Protein AF-0000000069804269 (afdb_homodimer)

Foldseek 3Di:
DPDDPPPPPPPPPPPPPPPLVLPDFFWKKFKWWQLVQVCLVVVPWFDPDTDPATATQFIAGHDPPDGAWQRDDPPVQQQDVVVVVVVVVLVVLCVVRPADGTHPDGRSNSLRRRCRTGVSNAPDRSSVRSVLSSVVVVLLPGLQVLLVVQPNHAFFWDQVVSSQVSSCVRVVFGWEFDWDAGPVRAIATTIIIWIGGRVSPDTDHDDYDQDPSRGDIHHRHDD/DPDPPPPPPPPPPPPPPPPLVLPDFFWKKFKWWQLVQVCLVVVVWFDPDTDPATATQFIAGHDPPDGAWQGDDPPVQQQDVVVVVVVVVLVVLCVVRPADGTHPDGRSNSLRRRCRTGVSNAPDRSSVRSVLSSVVVVLLPGLQVLLVVQPNHAFFWDQVVSSQVSSCVRVVFGWEFDWDAGPVRAIATTIIIWIGGRVSPDTDHDDYDQDPSRGDIHHRHDD

InterPro domains:
  IPR001568 Ribonuclease T2-like [PF00445] (25-206)
  IPR001568 Ribonuclease T2-like [PTHR11240] (6-208)
  IPR018188 Ribonuclease T2, His active site 1 [PS00530] (54-61)
  IPR033697 Ribonuclease T2, eukaryotic [cd01061] (25-206)
  IPR036430 Ribonuclease T2-like superfamily [G3DSA:3.90.730.10] (24-220)
  IPR036430 Ribonuclease T2-like superfamily [SSF55895] (25-221)

pLDDT: mean 89.01, std 17.29, range [33.75, 98.81]

Solvent-accessible surface area (backbone atoms only — not comparable to full-atom values): 24938 Å² total; per-residue (Å²): 135,84,80,80,80,78,80,77,80,79,77,76,76,74,74,74,68,79,71,70,70,66,56,87,58,64,24,24,32,44,29,32,25,34,45,40,47,55,32,36,64,37,79,89,39,46,44,92,79,57,54,88,50,70,26,47,70,46,57,35,48,26,42,96,86,64,54,62,56,58,37,79,64,60,76,88,68,45,76,53,63,69,66,45,61,69,39,56,64,54,44,54,50,37,59,69,42,42,49,48,63,48,52,93,45,50,47,66,58,49,52,36,50,44,32,47,36,21,37,43,31,48,91,51,53,74,64,46,46,53,45,53,45,50,34,54,52,58,70,65,54,61,57,63,59,38,30,40,75,62,70,50,44,74,63,40,64,41,45,52,68,56,56,44,48,22,41,32,72,65,66,68,44,53,54,35,63,44,40,44,43,36,89,86,62,49,36,22,52,26,33,45,30,37,36,23,38,68,71,64,61,43,77,41,80,56,90,68,70,80,45,79,61,43,56,64,61,31,26,32,70,63,93,135,82,79,80,80,79,79,77,78,80,79,75,79,73,73,74,68,79,71,73,69,68,57,85,58,65,24,24,33,45,32,32,26,34,45,40,46,55,32,38,64,38,77,91,38,45,45,91,78,58,55,88,51,68,26,46,69,45,57,36,49,25,42,97,85,63,55,63,55,58,38,80,65,60,76,89,69,47,76,53,63,68,67,43,63,70,38,55,64,55,43,54,51,36,59,70,42,42,50,49,63,48,52,90,46,53,44,66,58,50,51,36,49,44,31,45,35,22,40,43,32,47,94,51,53,74,64,48,44,52,44,53,46,51,34,53,52,58,69,63,55,62,58,62,60,38,31,39,74,62,69,50,43,74,63,40,65,41,45,52,68,55,56,43,50,23,40,31,71,65,68,70,43,52,54,36,63,42,40,43,42,36,89,87,63,48,34,22,52,25,34,45,32,37,36,23,38,66,70,64,62,43,78,42,80,57,89,66,71,80,45,78,61,43,55,62,62,30,26,33,70,64,91

Nearest PDB structures (foldseek):
  1vd1-assembly1_A  TM=8.563E-01  e=6.090E-16  Nicotiana glutinosa
  1iyb-assembly1_B  TM=8.838E-01  e=2.220E-15  Nicotiana glutinosa
  1dix-assembly1_A  TM=8.680E-01  e=8.586E-15  Solanum lycopersicum
  1ioo-assembly2_B  TM=8.338E-01  e=4.769E-15  Nicotiana alata
  1iqq-assembly1_A  TM=8.065E-01  e=1.938E-13  Pyrus pyrifolia

Sequence (446 aa):
MEGVLILLCVFTVVGVGHYSHVVAYDYMYLVMQWPRSFCNTQPNVFRSRVPNIFTIHGLWPQNLNNAPVNCPVPILNHFHYPTLNADKVLLKTMDRIWPSLINGMPNDQFWGAQWKKHGTCTTYAQNDYFRVDCIRANFLGNITASLEAQGILVGTSSLIMFYKRAIEEQLHLIPNFACNEDSNGTPQLFEIRFCLDKAGLSFKNCSWFIPRKCSGNIAFPIPMEGVLILLCVFTVVGVGHYSHVVAYDYMYLVMQWPRSFCNTQPNVFRSRVPNIFTIHGLWPQNLNNAPVNCPVPILNHFHYPTLNADKVLLKTMDRIWPSLINGMPNDQFWGAQWKKHGTCTTYAQNDYFRVDCIRANFLGNITASLEAQGILVGTSSLIMFYKRAIEEQLHLIPNFACNEDSNGTPQLFEIRFCLDKAGLSFKNCSWFIPRKCSGNIAFPIP

Structure (mmCIF, N/CA/C/O backbone):
data_AF-0000000069804269-model_v1
#
loop_
_entity.id
_entity.type
_entity.pdbx_description
1 polymer 'Ribonuclease 1-like'
#
loop_
_atom_site.group_PDB
_atom_site.id
_atom_site.type_symbol
_atom_site.label_atom_id
_atom_site.label_alt_id
_atom_site.label_comp_id
_atom_site.label_asym_id
_atom_site.label_entity_id
_atom_site.label_seq_id
_atom_site.pdbx_PDB_ins_code
_atom_site.Cartn_x
_atom_site.Cartn_y
_atom_site.Cartn_z
_atom_site.occupancy
_atom_site.B_iso_or_equiv
_atom_site.auth_seq_id
_atom_site.auth_comp_id
_atom_site.auth_asym_id
_atom_site.auth_atom_id
_atom_site.pdbx_PDB_model_num
ATOM 1 N N . MET A 1 1 ? 72.938 -16.5 0.409 1 33.81 1 MET A N 1
ATOM 2 C CA . MET A 1 1 ? 71.562 -16.938 0.435 1 33.81 1 MET A CA 1
ATOM 3 C C . MET A 1 1 ? 70.625 -15.859 1.033 1 33.81 1 MET A C 1
ATOM 5 O O . MET A 1 1 ? 70.625 -15.664 2.25 1 33.81 1 MET A O 1
ATOM 9 N N . GLU A 1 2 ? 70.562 -14.688 0.351 1 41.31 2 GLU A N 1
ATOM 10 C CA . GLU A 1 2 ? 69.812 -13.5 0.746 1 41.31 2 GLU A CA 1
ATOM 11 C C . GLU A 1 2 ? 68.25 -13.773 0.743 1 41.31 2 GLU A C 1
ATOM 13 O O . GLU A 1 2 ? 67.75 -14.281 -0.24 1 41.31 2 GLU A O 1
ATOM 18 N N . GLY A 1 3 ? 67.75 -14.07 1.876 1 38.78 3 GLY A N 1
ATOM 19 C CA . GLY A 1 3 ? 66.312 -14.32 2.125 1 38.78 3 GLY A CA 1
ATOM 20 C C . GLY A 1 3 ? 65.438 -13.172 1.711 1 38.78 3 GLY A C 1
ATOM 21 O O . GLY A 1 3 ? 65.688 -12.023 2.088 1 38.78 3 GLY A O 1
ATOM 22 N N . VAL A 1 4 ? 64.688 -13.281 0.531 1 43.81 4 VAL A N 1
ATOM 23 C CA . VAL A 1 4 ? 63.688 -12.367 0.026 1 43.81 4 VAL A CA 1
ATOM 24 C C . VAL A 1 4 ? 62.5 -12.328 0.997 1 43.81 4 VAL A C 1
ATOM 26 O O . VAL A 1 4 ? 61.875 -13.359 1.288 1 43.81 4 VAL A O 1
ATOM 29 N N . LEU A 1 5 ? 62.438 -11.336 1.917 1 42.97 5 LEU A N 1
ATOM 30 C CA . LEU A 1 5 ? 61.281 -11.047 2.775 1 42.97 5 LEU A CA 1
ATOM 31 C C . LEU A 1 5 ? 60.094 -10.617 1.948 1 42.97 5 LEU A C 1
ATOM 33 O O . LEU A 1 5 ? 60.125 -9.586 1.272 1 42.97 5 LEU A O 1
ATOM 37 N N . ILE A 1 6 ? 59.312 -11.578 1.437 1 38.81 6 ILE A N 1
ATOM 38 C CA . ILE A 1 6 ? 58.031 -11.25 0.792 1 38.81 6 ILE A CA 1
ATOM 39 C C . ILE A 1 6 ? 57.062 -10.672 1.821 1 38.81 6 ILE A C 1
ATOM 41 O O . ILE A 1 6 ? 56.719 -11.336 2.793 1 38.81 6 ILE A O 1
ATOM 45 N N . LEU A 1 7 ? 57.031 -9.367 1.909 1 38.25 7 LEU A N 1
ATOM 46 C CA . LEU A 1 7 ? 56.031 -8.664 2.674 1 38.25 7 LEU A CA 1
ATOM 47 C C . LEU A 1 7 ? 54.625 -8.914 2.092 1 38.25 7 LEU A C 1
ATOM 49 O O . LEU A 1 7 ? 54.344 -8.531 0.958 1 38.25 7 LEU A O 1
ATOM 53 N N . LEU A 1 8 ? 53.938 -9.961 2.561 1 40.66 8 LEU A N 1
ATOM 54 C CA . LEU A 1 8 ? 52.531 -10.227 2.266 1 40.66 8 LEU A CA 1
ATOM 55 C C . LEU A 1 8 ? 51.656 -9.094 2.783 1 40.66 8 LEU A C 1
ATOM 57 O O . LEU A 1 8 ? 51.562 -8.883 3.994 1 40.66 8 LEU A O 1
ATOM 61 N N . CYS A 1 9 ? 51.344 -8.117 1.959 1 35.34 9 CYS A N 1
ATOM 62 C CA . CYS A 1 9 ? 50.344 -7.109 2.277 1 35.34 9 CYS A CA 1
ATOM 63 C C . CYS A 1 9 ? 48.969 -7.73 2.357 1 35.34 9 CYS A C 1
ATOM 65 O O . CYS A 1 9 ? 48.406 -8.148 1.341 1 35.34 9 CYS A O 1
ATOM 67 N N . VAL A 1 10 ? 48.531 -8.18 3.527 1 40.19 10 VAL A N 1
ATOM 68 C CA . VAL A 1 10 ? 47.156 -8.57 3.785 1 40.19 10 VAL A CA 1
ATOM 69 C C . VAL A 1 10 ? 46.25 -7.348 3.668 1 40.19 10 VAL A C 1
ATOM 71 O O . VAL A 1 10 ? 46.344 -6.422 4.48 1 40.19 10 VAL A O 1
ATOM 74 N N . PHE A 1 11 ? 45.625 -7.145 2.441 1 38.47 11 PHE A N 1
ATOM 75 C CA . PHE A 1 11 ? 44.562 -6.164 2.273 1 38.47 11 PHE A CA 1
ATOM 76 C C . PHE A 1 11 ? 43.344 -6.57 3.059 1 38.47 11 PHE A C 1
ATOM 78 O O . PHE A 1 11 ? 42.656 -7.551 2.719 1 38.47 11 PHE A O 1
ATOM 85 N N . THR A 1 12 ? 43.219 -6.176 4.305 1 40.41 12 THR A N 1
ATOM 86 C CA . THR A 1 12 ? 41.938 -6.32 5.027 1 40.41 12 THR A CA 1
ATOM 87 C C . THR A 1 12 ? 40.844 -5.516 4.352 1 40.41 12 THR A C 1
ATOM 89 O O . THR A 1 12 ? 40.938 -4.289 4.258 1 40.41 12 THR A O 1
ATOM 92 N N . VAL A 1 13 ? 40.125 -6.094 3.512 1 38.62 13 VAL A N 1
ATOM 93 C CA . VAL A 1 13 ? 38.875 -5.512 3.045 1 38.62 13 VAL A CA 1
ATOM 94 C C . VAL A 1 13 ? 37.969 -5.254 4.23 1 38.62 13 VAL A C 1
ATOM 96 O O . VAL A 1 13 ? 37.5 -6.195 4.879 1 38.62 13 VAL A O 1
ATOM 99 N N . VAL A 1 14 ? 38.062 -4.148 4.934 1 38.47 14 VAL A N 1
ATOM 100 C CA . VAL A 1 14 ? 37.031 -3.689 5.848 1 38.47 14 VAL A CA 1
ATOM 101 C C . VAL A 1 14 ? 35.688 -3.562 5.098 1 38.47 14 VAL A C 1
ATOM 103 O O . VAL A 1 14 ? 35.531 -2.682 4.25 1 38.47 14 VAL A O 1
ATOM 106 N N . GLY A 1 15 ? 35 -4.602 4.941 1 36.97 15 GLY A N 1
ATOM 107 C CA . GLY A 1 15 ? 33.625 -4.414 4.531 1 36.97 15 GLY A CA 1
ATOM 108 C C . GLY A 1 15 ? 32.875 -3.422 5.402 1 36.97 15 GLY A C 1
ATOM 109 O O . GLY A 1 15 ? 32.688 -3.652 6.598 1 36.97 15 GLY A O 1
ATOM 110 N N . VAL A 1 16 ? 32.969 -2.16 5.191 1 35.34 16 VAL A N 1
ATOM 111 C CA . VAL A 1 16 ? 32.062 -1.209 5.828 1 35.34 16 VAL A CA 1
ATOM 112 C C . VAL A 1 16 ? 30.641 -1.686 5.676 1 35.34 16 VAL A C 1
ATOM 114 O O . VAL A 1 16 ? 30.047 -1.591 4.594 1 35.34 16 VAL A O 1
ATOM 117 N N . GLY A 1 17 ? 30.25 -2.727 6.367 1 37.59 17 GLY A N 1
ATOM 118 C CA . GLY A 1 17 ? 28.812 -2.887 6.469 1 37.59 17 GLY A CA 1
ATOM 119 C C . GLY A 1 17 ? 28.078 -1.581 6.723 1 37.59 17 GLY A C 1
ATOM 120 O O . GLY A 1 17 ? 28.406 -0.854 7.664 1 37.59 17 GLY A O 1
ATOM 121 N N . HIS A 1 18 ? 27.672 -0.92 5.777 1 38.19 18 HIS A N 1
ATOM 122 C CA . HIS A 1 18 ? 26.781 0.208 5.98 1 38.19 18 HIS A CA 1
ATOM 123 C C . HIS A 1 18 ? 25.734 -0.102 7.059 1 38.19 18 HIS A C 1
ATOM 125 O O . HIS A 1 18 ? 24.812 -0.875 6.824 1 38.19 18 HIS A O 1
ATOM 131 N N . TYR A 1 19 ? 26.203 -0.16 8.336 1 39.62 19 TYR A N 1
ATOM 132 C CA . TYR A 1 19 ? 25.25 -0.153 9.438 1 39.62 19 TYR A CA 1
ATOM 133 C C . TYR A 1 19 ? 24.297 1.033 9.32 1 39.62 19 TYR A C 1
ATOM 135 O O . TYR A 1 19 ? 24.656 2.16 9.672 1 39.62 19 TYR A O 1
ATOM 143 N N . SER A 1 20 ? 23.531 1.087 8.305 1 46.94 20 SER A N 1
ATOM 144 C CA . SER A 1 20 ? 22.516 2.131 8.383 1 46.94 20 SER A CA 1
ATOM 145 C C . SER A 1 20 ? 21.797 2.098 9.719 1 46.94 20 SER A C 1
ATOM 147 O O . SER A 1 20 ? 21.234 1.066 10.109 1 46.94 20 SER A O 1
ATOM 149 N N . HIS A 1 21 ? 22.375 2.744 10.727 1 50.75 21 HIS A N 1
ATOM 150 C CA . HIS A 1 21 ? 21.688 2.908 12.008 1 50.75 21 HIS A CA 1
ATOM 151 C C . HIS A 1 21 ? 20.219 3.248 11.812 1 50.75 21 HIS A C 1
ATOM 153 O O . HIS A 1 21 ? 19.875 4.406 11.578 1 50.75 21 HIS A O 1
ATOM 159 N N . VAL A 1 22 ? 19.484 2.361 11.258 1 59.91 22 VAL A N 1
ATOM 160 C CA . VAL A 1 22 ? 18.047 2.613 11.25 1 59.91 22 VAL A CA 1
ATOM 161 C C . VAL A 1 22 ? 17.578 2.914 12.672 1 59.91 22 VAL A C 1
ATOM 163 O O . VAL A 1 22 ? 17.797 2.125 13.594 1 59.91 22 VAL A O 1
ATOM 166 N N . VAL A 1 23 ? 17.344 4.285 12.93 1 70.88 23 VAL A N 1
ATOM 167 C CA . VAL A 1 23 ? 16.766 4.711 14.195 1 70.88 23 VAL A CA 1
ATOM 168 C C . VAL A 1 23 ? 15.453 3.967 14.438 1 70.88 23 VAL A C 1
ATOM 170 O O . VAL A 1 23 ? 14.656 3.785 13.516 1 70.88 23 VAL A O 1
ATOM 173 N N . ALA A 1 24 ? 15.312 3.422 15.648 1 85.5 24 ALA A N 1
ATOM 174 C CA . ALA A 1 24 ? 14.172 2.584 16.016 1 85.5 24 ALA A CA 1
ATOM 175 C C . ALA A 1 24 ? 12.914 3.424 16.203 1 85.5 24 ALA A C 1
ATOM 177 O O . ALA A 1 24 ? 12.977 4.527 16.75 1 85.5 24 ALA A O 1
ATOM 178 N N . TYR A 1 25 ? 11.867 3.084 15.578 1 94.12 25 TYR A N 1
ATOM 179 C CA . TYR A 1 25 ? 10.539 3.645 15.805 1 94.12 25 TYR A CA 1
ATOM 180 C C . TYR A 1 25 ? 9.5 2.541 15.992 1 94.12 25 TYR A C 1
ATOM 182 O O . TYR A 1 25 ? 9.75 1.385 15.641 1 94.12 25 TYR A O 1
ATOM 190 N N . ASP A 1 26 ? 8.32 2.916 16.516 1 93.38 26 ASP A N 1
ATOM 191 C CA . ASP A 1 26 ? 7.336 1.92 16.938 1 93.38 26 ASP A CA 1
ATOM 192 C C . ASP A 1 26 ? 6.164 1.866 15.953 1 93.38 26 ASP A C 1
ATOM 194 O O . ASP A 1 26 ? 5.527 0.822 15.797 1 93.38 26 ASP A O 1
ATOM 198 N N . TYR A 1 27 ? 5.836 2.949 15.445 1 95.69 27 TYR A N 1
ATOM 199 C CA . TYR A 1 27 ? 4.73 3.07 14.508 1 95.69 27 TYR A CA 1
ATOM 200 C C . TYR A 1 27 ? 4.891 4.312 13.633 1 95.69 27 TYR A C 1
ATOM 202 O O . TYR A 1 27 ? 5.91 5.004 13.711 1 95.69 27 TYR A O 1
ATOM 210 N N . MET A 1 28 ? 3.998 4.516 12.711 1 97.25 28 MET A N 1
ATOM 211 C CA . MET A 1 28 ? 4.082 5.707 11.867 1 97.25 28 MET A CA 1
ATOM 212 C C . MET A 1 28 ? 2.754 6.453 11.844 1 97.25 28 MET A C 1
ATOM 214 O O . MET A 1 28 ? 1.691 5.844 11.969 1 97.25 28 MET A O 1
ATOM 218 N N . TYR A 1 29 ? 2.836 7.762 11.672 1 97.69 29 TYR A N 1
ATOM 219 C CA . TYR A 1 29 ? 1.682 8.602 11.359 1 97.69 29 TYR A CA 1
ATOM 220 C C . TYR A 1 29 ? 1.572 8.844 9.859 1 97.69 29 TYR A C 1
ATOM 222 O O . TYR A 1 29 ? 2.521 9.312 9.234 1 97.69 29 TYR A O 1
ATOM 230 N N . LEU A 1 30 ? 0.519 8.414 9.32 1 98.75 30 LEU A N 1
ATOM 231 C CA . LEU A 1 30 ? 0.084 9.023 8.062 1 98.75 30 LEU A CA 1
ATOM 232 C C . LEU A 1 30 ? -0.649 10.336 8.32 1 98.75 30 LEU A C 1
ATOM 234 O O . LEU A 1 30 ? -1.749 10.336 8.875 1 98.75 30 LEU A O 1
ATOM 238 N N . VAL A 1 31 ? -0.065 11.438 7.91 1 98.81 31 VAL A N 1
ATOM 239 C CA . VAL A 1 31 ? -0.583 12.75 8.266 1 98.81 31 VAL A CA 1
ATOM 240 C C . VAL A 1 31 ? -1.266 13.383 7.059 1 98.81 31 VAL A C 1
ATOM 242 O O . VAL A 1 31 ? -0.615 13.68 6.055 1 98.81 31 VAL A O 1
ATOM 245 N N . MET A 1 32 ? -2.555 13.555 7.172 1 98.81 32 MET A N 1
ATOM 246 C CA . MET A 1 32 ? -3.367 14.234 6.168 1 98.81 32 MET A CA 1
ATOM 247 C C . MET A 1 32 ? -3.707 15.656 6.617 1 98.81 32 MET A C 1
ATOM 249 O O . MET A 1 32 ? -4.121 15.867 7.758 1 98.81 32 MET A O 1
ATOM 253 N N . GLN A 1 33 ? -3.549 16.656 5.723 1 98.38 33 GLN A N 1
ATOM 254 C CA . GLN A 1 33 ? -3.764 18.047 6.141 1 98.38 33 GLN A CA 1
ATOM 255 C C . GLN A 1 33 ? -4.875 18.688 5.324 1 98.38 33 GLN A C 1
ATOM 257 O O . GLN A 1 33 ? -5.059 18.375 4.148 1 98.38 33 GLN A O 1
ATOM 262 N N . TRP A 1 34 ? -5.598 19.562 6 1 98.12 34 TRP A N 1
ATOM 263 C CA . TRP A 1 34 ? -6.582 20.391 5.324 1 98.12 34 TRP A CA 1
ATOM 264 C C . TRP A 1 34 ? -5.941 21.672 4.797 1 98.12 34 TRP A C 1
ATOM 266 O O . TRP A 1 34 ? -5.598 22.562 5.574 1 98.12 34 TRP A O 1
ATOM 276 N N . PRO A 1 35 ? -5.793 21.812 3.475 1 96 35 PRO A N 1
ATOM 277 C CA . PRO A 1 35 ? -4.961 22.859 2.871 1 96 35 PRO A CA 1
ATOM 278 C C . PRO A 1 35 ? -5.359 24.266 3.324 1 96 35 PRO A C 1
ATOM 280 O O . PRO A 1 35 ? -4.488 25.078 3.625 1 96 35 PRO A O 1
ATOM 283 N N . ARG A 1 36 ? -6.645 24.531 3.471 1 94.56 36 ARG A N 1
ATOM 284 C CA . ARG A 1 36 ? -7.074 25.875 3.836 1 94.56 36 ARG A CA 1
ATOM 285 C C . ARG A 1 36 ? -6.598 26.25 5.234 1 94.56 36 ARG A C 1
ATOM 287 O O . ARG A 1 36 ? -6.203 27.391 5.48 1 94.56 36 ARG A O 1
ATOM 294 N N . SER A 1 37 ? -6.723 25.281 6.141 1 95.56 37 SER A N 1
ATOM 295 C CA . SER A 1 37 ? -6.27 25.547 7.5 1 95.56 37 SER A CA 1
ATOM 296 C C . SER A 1 37 ? -4.789 25.906 7.527 1 95.56 37 SER A C 1
ATOM 298 O O . SER A 1 37 ? -4.371 26.781 8.289 1 95.56 37 SER A O 1
ATOM 300 N N . PHE A 1 38 ? -3.994 25.234 6.742 1 94.31 38 PHE A N 1
ATOM 301 C CA . PHE A 1 38 ? -2.58 25.562 6.625 1 94.31 38 PHE A CA 1
ATOM 302 C C . PHE A 1 38 ? -2.404 26.984 6.086 1 94.31 38 PHE A C 1
ATOM 304 O O . PHE A 1 38 ? -1.628 27.766 6.637 1 94.31 38 PHE A O 1
ATOM 311 N N . CYS A 1 39 ? -3.098 27.266 5.023 1 91.31 39 CYS A N 1
ATOM 312 C CA . CYS A 1 39 ? -2.975 28.562 4.352 1 91.31 39 CYS A CA 1
ATOM 313 C C . CYS A 1 39 ? -3.373 29.703 5.285 1 91.31 39 CYS A C 1
ATOM 315 O O . CYS A 1 39 ? -2.811 30.797 5.215 1 91.31 39 CYS A O 1
ATOM 317 N N . ASN A 1 40 ? -4.316 29.422 6.16 1 91.88 40 ASN A N 1
ATOM 318 C CA . ASN A 1 40 ? -4.793 30.438 7.094 1 91.88 40 ASN A CA 1
ATOM 319 C C . ASN A 1 40 ? -3.711 30.828 8.094 1 91.88 40 ASN A C 1
ATOM 321 O O . ASN A 1 40 ? -3.814 31.859 8.75 1 91.88 40 ASN A O 1
ATOM 325 N N . THR A 1 41 ? -2.783 29.922 8.25 1 86.44 41 THR A N 1
ATOM 326 C CA . THR A 1 41 ? -1.717 30.234 9.195 1 86.44 41 THR A CA 1
ATOM 327 C C . THR A 1 41 ? -0.65 31.109 8.547 1 86.44 41 THR A C 1
ATOM 329 O O . THR A 1 41 ? 0.184 31.688 9.234 1 86.44 41 THR A O 1
ATOM 332 N N . GLN A 1 42 ? -0.676 31.125 7.184 1 76.56 42 GLN A N 1
ATOM 333 C CA . GLN A 1 42 ? 0.326 31.844 6.406 1 76.56 42 GLN A CA 1
ATOM 334 C C . GLN A 1 42 ? -0.329 32.844 5.465 1 76.56 42 GLN A C 1
ATOM 336 O O . GLN A 1 42 ? -0.252 32.719 4.242 1 76.56 42 GLN A O 1
ATOM 341 N N . PRO A 1 43 ? -1.062 33.844 5.855 1 63.66 43 PRO A N 1
ATOM 342 C CA . PRO A 1 43 ? -1.934 34.656 4.996 1 63.66 43 PRO A CA 1
ATOM 343 C C . PRO A 1 43 ? -1.198 35.25 3.789 1 63.66 43 PRO A C 1
ATOM 345 O O . PRO A 1 43 ? -1.806 35.469 2.738 1 63.66 43 PRO A O 1
ATOM 348 N N . ASN A 1 44 ? 0.024 35.438 3.82 1 65.12 44 ASN A N 1
ATOM 349 C CA . ASN A 1 44 ? 0.611 36.156 2.695 1 65.12 44 ASN A CA 1
ATOM 350 C C . ASN A 1 44 ? 1.293 35.219 1.715 1 65.12 44 ASN A C 1
ATOM 352 O O . ASN A 1 44 ? 1.865 35.656 0.716 1 65.12 44 ASN A O 1
ATOM 356 N N . VAL A 1 45 ? 1.127 33.875 1.962 1 62.22 45 VAL A N 1
ATOM 357 C CA . VAL A 1 45 ? 2.039 33.031 1.194 1 62.22 45 VAL A CA 1
ATOM 358 C C . VAL A 1 45 ? 1.268 31.891 0.56 1 62.22 45 VAL A C 1
ATOM 360 O O . VAL A 1 45 ? 1.859 31 -0.075 1 62.22 45 VAL A O 1
ATOM 363 N N . PHE A 1 46 ? -0.076 32 0.442 1 64.25 46 PHE A N 1
ATOM 364 C CA . PHE A 1 46 ? -0.73 30.766 0.032 1 64.25 46 PHE A CA 1
ATOM 365 C C . PHE A 1 46 ? -0.938 30.734 -1.477 1 64.25 46 PHE A C 1
ATOM 367 O O . PHE A 1 46 ? -1.07 31.781 -2.111 1 64.25 46 PHE A O 1
ATOM 374 N N . ARG A 1 47 ? -0.846 29.484 -2.004 1 65 47 ARG A N 1
ATOM 375 C CA . ARG A 1 47 ? -1.135 29.25 -3.412 1 65 47 ARG A CA 1
ATOM 376 C C . ARG A 1 47 ? -2.518 29.766 -3.787 1 65 47 ARG A C 1
ATOM 378 O O . ARG A 1 47 ? -3.434 29.766 -2.961 1 65 47 ARG A O 1
ATOM 385 N N . SER A 1 48 ? -2.627 30.297 -4.906 1 65.94 48 SER A N 1
ATOM 386 C CA . SER A 1 48 ? -3.891 30.828 -5.418 1 65.94 48 SER A CA 1
ATOM 387 C C . SER A 1 48 ? -4.961 29.734 -5.453 1 65.94 48 SER A C 1
ATOM 389 O O . SER A 1 48 ? -6.121 30 -5.121 1 65.94 48 SER A O 1
ATOM 391 N N . ARG A 1 49 ? -4.488 28.438 -5.801 1 81.06 49 ARG A N 1
ATOM 392 C CA . ARG A 1 49 ? -5.504 27.391 -5.832 1 81.06 49 ARG A CA 1
ATOM 393 C C . ARG A 1 49 ? -5.281 26.375 -4.719 1 81.06 49 ARG A C 1
ATOM 395 O O . ARG A 1 49 ? -4.379 25.531 -4.805 1 81.06 49 ARG A O 1
ATOM 402 N N . VAL A 1 50 ? -6.07 26.562 -3.713 1 87.5 50 VAL A N 1
ATOM 403 C CA . VAL A 1 50 ? -5.996 25.672 -2.559 1 87.5 50 VAL A CA 1
ATOM 404 C C . VAL A 1 50 ? -6.805 24.406 -2.832 1 87.5 50 VAL A C 1
ATOM 406 O O . VAL A 1 50 ? -7.988 24.484 -3.174 1 87.5 50 VAL A O 1
ATOM 409 N N . PRO A 1 51 ? -6.207 23.25 -2.688 1 93 51 PRO A N 1
ATOM 410 C CA . PRO A 1 51 ? -6.957 22 -2.91 1 93 51 PRO A CA 1
ATOM 411 C C . PRO A 1 51 ? -8.156 21.859 -1.975 1 93 51 PRO A C 1
ATOM 413 O O . PRO A 1 51 ? -8.078 22.25 -0.803 1 93 51 PRO A O 1
ATOM 416 N N . ASN A 1 52 ? -9.25 21.25 -2.492 1 93.81 52 ASN A N 1
ATOM 417 C CA . ASN A 1 52 ? -10.453 21.031 -1.705 1 93.81 52 ASN A CA 1
ATOM 418 C C . ASN A 1 52 ? -10.562 19.594 -1.218 1 93.81 52 ASN A C 1
ATOM 420 O O . ASN A 1 52 ? -11.656 19.016 -1.179 1 93.81 52 ASN A O 1
ATOM 424 N N . ILE A 1 53 ? -9.469 19 -1.074 1 96.5 53 ILE A N 1
ATOM 425 C CA . ILE A 1 53 ? -9.344 17.656 -0.509 1 96.5 53 ILE A CA 1
ATOM 426 C C . ILE A 1 53 ? -8.266 17.656 0.572 1 96.5 53 ILE A C 1
ATOM 428 O O . ILE A 1 53 ? -7.391 18.516 0.594 1 96.5 53 ILE A O 1
ATOM 432 N N . PHE A 1 54 ? -8.398 16.703 1.499 1 98.38 54 PHE A N 1
ATOM 433 C CA . PHE A 1 54 ? -7.25 16.469 2.361 1 98.38 54 PHE A CA 1
ATOM 434 C C . PHE A 1 54 ? -6.043 16.016 1.544 1 98.38 54 PHE A C 1
ATOM 436 O O . PHE A 1 54 ? -6.152 15.117 0.705 1 98.38 54 PHE A O 1
ATOM 443 N N . THR A 1 55 ? -4.918 16.656 1.737 1 98.25 55 THR A N 1
ATOM 444 C CA . THR A 1 55 ? -3.674 16.281 1.075 1 98.25 55 THR A CA 1
ATOM 445 C C . THR A 1 55 ? -2.695 15.664 2.072 1 98.25 55 THR A C 1
ATOM 447 O O . THR A 1 55 ? -2.881 15.781 3.285 1 98.25 55 THR A O 1
ATOM 450 N N . ILE A 1 56 ? -1.688 15.008 1.544 1 98.81 56 ILE A N 1
ATOM 451 C CA . ILE A 1 56 ? -0.676 14.398 2.396 1 98.81 56 ILE A CA 1
ATOM 452 C C . ILE A 1 56 ? 0.247 15.477 2.959 1 98.81 56 ILE A C 1
ATOM 454 O O . ILE A 1 56 ? 0.728 16.344 2.219 1 98.81 56 ILE A O 1
ATOM 458 N N . HIS A 1 57 ? 0.412 15.531 4.25 1 98.62 57 HIS A N 1
ATOM 459 C CA . HIS A 1 57 ? 1.516 16.281 4.848 1 98.62 57 HIS A CA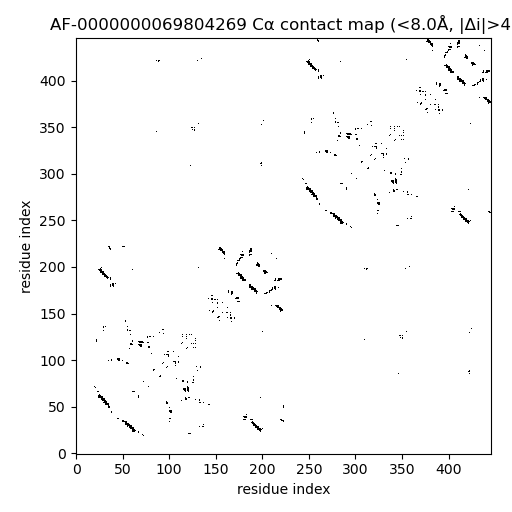 1
ATOM 460 C C . HIS A 1 57 ? 2.779 15.43 4.914 1 98.62 57 HIS A C 1
ATOM 462 O O . HIS A 1 57 ? 3.865 15.891 4.562 1 98.62 57 HIS A O 1
ATOM 468 N N . GLY A 1 58 ? 2.523 14.148 5.34 1 98.69 58 GLY A N 1
ATOM 469 C CA . GLY A 1 58 ? 3.674 13.258 5.332 1 98.69 58 GLY A CA 1
ATOM 470 C C . GLY A 1 58 ? 3.414 11.945 6.051 1 98.69 58 GLY A C 1
ATOM 471 O O . GLY A 1 58 ? 2.314 11.719 6.559 1 98.69 58 GLY A O 1
ATOM 472 N N . LEU A 1 59 ? 4.457 11.055 6.012 1 98.62 59 LEU A N 1
ATOM 473 C CA . LEU A 1 59 ? 4.555 9.797 6.742 1 98.62 59 LEU A CA 1
ATOM 474 C C . LEU A 1 59 ? 5.656 9.859 7.793 1 98.62 59 LEU A C 1
ATOM 476 O O . LEU A 1 59 ? 6.84 9.953 7.457 1 98.62 59 LEU A O 1
ATOM 480 N N . TRP A 1 60 ? 5.246 9.82 9.094 1 98.44 60 TRP A N 1
ATOM 481 C CA . TRP A 1 60 ? 6.176 10.188 10.156 1 98.44 60 TRP A CA 1
ATOM 482 C C . TRP A 1 60 ? 6.422 9.016 11.102 1 98.44 60 TRP A C 1
ATOM 484 O O . TRP A 1 60 ? 5.531 8.617 11.852 1 98.44 60 TRP A O 1
ATOM 494 N N . PRO A 1 61 ? 7.656 8.461 11.141 1 97.31 61 PRO A N 1
ATOM 495 C CA . PRO A 1 61 ? 7.961 7.504 12.203 1 97.31 61 PRO A CA 1
ATOM 496 C C . PRO A 1 61 ? 7.75 8.086 13.602 1 97.31 61 PRO A C 1
ATOM 498 O O . PRO A 1 61 ? 8.047 9.258 13.836 1 97.31 61 PRO A O 1
ATOM 501 N N . GLN A 1 62 ? 7.168 7.238 14.414 1 95.19 62 GLN A N 1
ATOM 502 C CA . GLN A 1 62 ? 6.781 7.715 15.734 1 95.19 62 GLN A CA 1
ATOM 503 C C . GLN A 1 62 ? 7.262 6.758 16.828 1 95.19 62 GLN A C 1
ATOM 505 O O . GLN A 1 62 ? 7.398 5.559 16.594 1 95.19 62 GLN A O 1
ATOM 510 N N . ASN A 1 63 ? 7.555 7.402 17.969 1 91.19 63 ASN A N 1
ATOM 511 C CA . ASN A 1 63 ? 7.684 6.723 19.25 1 91.19 63 ASN A CA 1
ATOM 512 C C . ASN A 1 63 ? 6.766 7.336 20.297 1 91.19 63 ASN A C 1
ATOM 514 O O . ASN A 1 63 ? 6.211 8.422 20.094 1 91.19 63 ASN A O 1
ATOM 518 N N . LEU A 1 64 ? 6.562 6.656 21.391 1 81.19 64 LEU A N 1
ATOM 519 C CA . LEU A 1 64 ? 5.719 7.18 22.453 1 81.19 64 LEU A CA 1
ATOM 520 C C . LEU A 1 64 ? 6.258 8.508 22.969 1 81.19 64 LEU A C 1
ATOM 522 O O . LEU A 1 64 ? 5.496 9.453 23.188 1 81.19 64 LEU A O 1
ATOM 526 N N . ASN A 1 65 ? 7.539 8.648 23.125 1 78.44 65 ASN A N 1
ATOM 527 C CA . ASN A 1 65 ? 8.047 9.859 23.766 1 78.44 65 ASN A CA 1
ATOM 528 C C . ASN A 1 65 ? 8.883 10.695 22.797 1 78.44 65 ASN A C 1
ATOM 530 O O . ASN A 1 65 ? 8.977 11.914 22.953 1 78.44 65 ASN A O 1
ATOM 534 N N . ASN A 1 66 ? 9.562 10.07 21.938 1 85.75 66 ASN A N 1
ATOM 535 C CA . ASN A 1 66 ? 10.453 10.828 21.062 1 85.75 66 ASN A CA 1
ATOM 536 C C . ASN A 1 66 ? 10.453 10.273 19.641 1 85.75 66 ASN A C 1
ATOM 538 O O . ASN A 1 66 ? 11.172 9.32 19.344 1 85.75 66 ASN A O 1
ATOM 542 N N . ALA A 1 67 ? 9.758 11.062 18.797 1 92 67 ALA A N 1
ATOM 543 C CA . ALA A 1 67 ? 9.758 10.648 17.391 1 92 67 ALA A CA 1
ATOM 544 C C . ALA A 1 67 ? 11.07 11.031 16.703 1 92 67 ALA A C 1
ATOM 546 O O . ALA A 1 67 ? 11.555 12.156 16.859 1 92 67 ALA A O 1
ATOM 547 N N . PRO A 1 68 ? 11.672 10.117 16.031 1 95.94 68 PRO A N 1
ATOM 548 C CA . PRO A 1 68 ? 12.922 10.445 15.344 1 95.94 68 PRO A CA 1
ATOM 549 C C . PRO A 1 68 ? 12.727 11.422 14.188 1 95.94 68 PRO A C 1
ATOM 551 O O . PRO A 1 68 ? 11.719 11.352 13.477 1 95.94 68 PRO A O 1
ATOM 554 N N . VAL A 1 69 ? 13.602 12.367 14.031 1 96.25 69 VAL A N 1
ATOM 555 C CA . VAL A 1 69 ? 13.633 13.289 12.898 1 96.25 69 VAL A CA 1
ATOM 556 C C . VAL A 1 69 ? 15.078 13.531 12.461 1 96.25 69 VAL A C 1
ATOM 558 O O . VAL A 1 69 ? 16 13.391 13.258 1 96.25 69 VAL A O 1
ATOM 561 N N . ASN A 1 70 ? 15.203 13.852 11.227 1 96.75 70 ASN A N 1
ATOM 562 C CA . ASN A 1 70 ? 16.5 14.227 10.648 1 96.75 70 ASN A CA 1
ATOM 563 C C . ASN A 1 70 ? 17.562 13.188 10.945 1 96.75 70 ASN A C 1
ATOM 565 O O . ASN A 1 70 ? 18.625 13.523 11.469 1 96.75 70 ASN A O 1
ATOM 569 N N . CYS A 1 71 ? 17.281 11.969 10.672 1 95.69 71 CYS A N 1
ATOM 570 C CA . CYS A 1 71 ? 18.203 10.867 10.945 1 95.69 71 CYS A CA 1
ATOM 571 C C . CYS A 1 71 ? 19.391 10.906 9.992 1 95.69 71 CYS A C 1
ATOM 573 O O . CYS A 1 71 ? 19.234 11.25 8.82 1 95.69 71 CYS A O 1
ATOM 575 N N . PRO A 1 72 ? 20.516 10.555 10.531 1 93.5 72 PRO A N 1
ATOM 576 C CA . PRO A 1 72 ? 21.688 10.516 9.672 1 93.5 72 PRO A CA 1
ATOM 577 C C . PRO A 1 72 ? 21.656 9.375 8.656 1 93.5 72 PRO A C 1
ATOM 579 O O . PRO A 1 72 ? 21.312 8.242 9.008 1 93.5 72 PRO A O 1
ATOM 582 N N . VAL A 1 73 ? 21.875 9.766 7.406 1 91.56 73 VAL A N 1
ATOM 583 C CA . VAL A 1 73 ? 21.953 8.781 6.336 1 91.56 73 VAL A CA 1
ATOM 584 C C . VAL A 1 73 ? 23.125 9.102 5.422 1 91.56 73 VAL A C 1
ATOM 586 O O . VAL A 1 73 ? 23.594 10.242 5.363 1 91.56 73 VAL A O 1
ATOM 589 N N . PRO A 1 74 ? 23.625 8.07 4.754 1 89.19 74 PRO A N 1
ATOM 590 C CA . PRO A 1 74 ? 24.641 8.352 3.744 1 89.19 74 PRO A CA 1
ATOM 591 C C . PRO A 1 74 ? 24.156 9.312 2.664 1 89.19 74 PRO A C 1
ATOM 593 O O . PRO A 1 74 ? 22.938 9.438 2.449 1 89.19 74 PRO A O 1
ATOM 596 N N . ILE A 1 75 ? 25.031 9.977 2.068 1 85.5 75 ILE A N 1
ATOM 597 C CA . ILE A 1 75 ? 24.75 11 1.067 1 85.5 75 ILE A CA 1
ATOM 598 C C . ILE A 1 75 ? 23.875 10.414 -0.033 1 85.5 75 ILE A C 1
ATOM 600 O O . ILE A 1 75 ? 22.953 11.078 -0.534 1 85.5 75 ILE A O 1
ATOM 604 N N . LEU A 1 76 ? 24.094 9.141 -0.349 1 82.5 76 LEU A N 1
ATOM 605 C CA . LEU A 1 76 ? 23.359 8.484 -1.424 1 82.5 76 LEU A CA 1
ATOM 606 C C . LEU A 1 76 ? 21.875 8.344 -1.063 1 82.5 76 LEU A C 1
ATOM 608 O O . LEU A 1 76 ? 21.047 8.086 -1.936 1 82.5 76 LEU A O 1
ATOM 612 N N . ASN A 1 77 ? 21.625 8.5 0.171 1 88.38 77 ASN A N 1
ATOM 613 C CA . ASN A 1 77 ? 20.25 8.352 0.627 1 88.38 77 ASN A CA 1
ATOM 614 C C . ASN A 1 77 ? 19.594 9.703 0.877 1 88.38 77 ASN A C 1
ATOM 616 O O . ASN A 1 77 ? 18.469 9.766 1.396 1 88.38 77 ASN A O 1
ATOM 620 N N . HIS A 1 78 ? 20.297 10.758 0.51 1 93.31 78 HIS A N 1
ATOM 621 C CA . HIS A 1 78 ? 19.625 12.062 0.516 1 93.31 78 HIS A CA 1
ATOM 622 C C . HIS A 1 78 ? 18.578 12.148 -0.589 1 93.31 78 HIS A C 1
ATOM 624 O O . HIS A 1 78 ? 18.609 11.367 -1.542 1 93.31 78 HIS A O 1
ATOM 630 N N . PHE A 1 79 ? 17.703 13.102 -0.404 1 97.19 79 PHE A N 1
ATOM 631 C CA . PHE A 1 79 ? 16.625 13.273 -1.385 1 97.19 79 PHE A CA 1
ATOM 632 C C . PHE A 1 79 ? 17.203 13.477 -2.781 1 97.19 79 PHE A C 1
ATOM 634 O O . PHE A 1 79 ? 18.094 14.312 -2.98 1 97.19 79 PHE A O 1
ATOM 641 N N . HIS A 1 80 ? 16.781 12.672 -3.682 1 96.5 80 HIS A N 1
ATOM 642 C CA . HIS A 1 80 ? 17.234 12.688 -5.066 1 96.5 80 HIS A CA 1
ATOM 643 C C . HIS A 1 80 ? 16.062 12.812 -6.031 1 96.5 80 HIS A C 1
ATOM 645 O O . HIS A 1 80 ? 15.453 11.812 -6.41 1 96.5 80 HIS A O 1
ATOM 651 N N . TYR A 1 81 ? 15.805 14.008 -6.516 1 96.44 81 TYR A N 1
ATOM 652 C CA . TYR A 1 81 ? 14.617 14.289 -7.312 1 96.44 81 TYR A CA 1
ATOM 653 C C . TYR A 1 81 ? 14.641 13.508 -8.617 1 96.44 81 TYR A C 1
ATOM 655 O O . TYR A 1 81 ? 13.609 12.992 -9.062 1 96.44 81 TYR A O 1
ATOM 663 N N . PRO A 1 82 ? 15.75 13.383 -9.305 1 94.94 82 PRO A N 1
ATOM 664 C CA . PRO A 1 82 ? 15.758 12.641 -10.57 1 94.94 82 PRO A CA 1
ATOM 665 C C . PRO A 1 82 ? 15.227 11.219 -10.414 1 94.94 82 PRO A C 1
ATOM 667 O O . PRO A 1 82 ? 14.555 10.703 -11.312 1 94.94 82 PRO A O 1
ATOM 670 N N . THR A 1 83 ? 15.57 10.586 -9.297 1 93.38 83 THR A N 1
ATOM 671 C CA . THR A 1 83 ? 15.039 9.25 -9.055 1 93.38 83 THR A CA 1
ATOM 672 C C . THR A 1 83 ? 13.516 9.289 -8.953 1 93.38 83 THR A C 1
ATOM 674 O O . THR A 1 83 ? 12.828 8.414 -9.492 1 93.38 83 THR A O 1
ATOM 677 N N . LEU A 1 84 ? 12.984 10.242 -8.25 1 95.81 84 LEU A N 1
ATOM 678 C CA . LEU A 1 84 ? 11.539 10.406 -8.156 1 95.81 84 LEU A CA 1
ATOM 679 C C . LEU A 1 84 ? 10.938 10.75 -9.516 1 95.81 84 LEU A C 1
ATOM 681 O O . LEU A 1 84 ? 9.906 10.18 -9.898 1 95.81 84 LEU A O 1
ATOM 685 N N . ASN A 1 85 ? 11.57 11.664 -10.203 1 94.94 85 ASN A N 1
ATOM 686 C CA . ASN A 1 85 ? 11.086 12.125 -11.5 1 94.94 85 ASN A CA 1
ATOM 687 C C . ASN A 1 85 ? 11 10.984 -12.508 1 94.94 85 ASN A C 1
ATOM 689 O O . ASN A 1 85 ? 10.203 11.031 -13.445 1 94.94 85 ASN A O 1
ATOM 693 N N . ALA A 1 86 ? 11.836 9.969 -12.359 1 92.44 86 ALA A N 1
ATOM 694 C CA . ALA A 1 86 ? 11.852 8.836 -13.273 1 92.44 86 ALA A CA 1
ATOM 695 C C . ALA A 1 86 ? 10.594 7.98 -13.109 1 92.44 86 ALA A C 1
ATOM 697 O O . ALA A 1 86 ? 10.219 7.238 -14.016 1 92.44 86 ALA A O 1
ATOM 698 N N . ASP A 1 87 ? 9.992 7.988 -11.984 1 93.56 87 ASP A N 1
ATOM 699 C CA . ASP A 1 87 ? 8.727 7.297 -11.734 1 93.56 87 ASP A CA 1
ATOM 700 C C . ASP A 1 87 ? 7.539 8.219 -12 1 93.56 87 ASP A C 1
ATOM 702 O O . ASP A 1 87 ? 6.961 8.773 -11.062 1 93.56 87 ASP A O 1
ATOM 706 N N . LYS A 1 88 ? 7.121 8.281 -13.211 1 95.19 88 LYS A N 1
ATOM 707 C CA . LYS A 1 88 ? 6.16 9.289 -13.664 1 95.19 88 LYS A CA 1
ATOM 708 C C . LYS A 1 88 ? 4.793 9.062 -13.023 1 95.19 88 LYS A C 1
ATOM 710 O O . LYS A 1 88 ? 4.078 10.023 -12.727 1 95.19 88 LYS A O 1
ATOM 715 N N . VAL A 1 89 ? 4.379 7.84 -12.836 1 94.81 89 VAL A N 1
ATOM 716 C CA . VAL A 1 89 ? 3.078 7.551 -12.242 1 94.81 89 VAL A CA 1
ATOM 717 C C . VAL A 1 89 ? 3.064 8.008 -10.781 1 94.81 89 VAL A C 1
ATOM 719 O O . VAL A 1 89 ? 2.111 8.648 -10.336 1 94.81 89 VAL A O 1
ATOM 722 N N . LEU A 1 90 ? 4.141 7.664 -10.047 1 96.62 90 LEU A N 1
ATOM 723 C CA . LEU A 1 90 ? 4.258 8.125 -8.664 1 96.62 90 LEU A CA 1
ATOM 724 C C . LEU A 1 90 ? 4.266 9.648 -8.602 1 96.62 90 LEU A C 1
ATOM 726 O O . LEU A 1 90 ? 3.551 10.242 -7.789 1 96.62 90 LEU A O 1
ATOM 730 N N . LEU A 1 91 ? 5.043 10.25 -9.484 1 97.56 91 LEU A N 1
ATOM 731 C CA . LEU A 1 91 ? 5.176 11.703 -9.492 1 97.56 91 LEU A CA 1
ATOM 732 C C . LEU A 1 91 ? 3.826 12.367 -9.742 1 97.56 91 LEU A C 1
ATOM 734 O O . LEU A 1 91 ? 3.459 13.32 -9.055 1 97.56 91 LEU A O 1
ATOM 738 N N . LYS A 1 92 ? 3.115 11.891 -10.703 1 97.5 92 LYS A N 1
ATOM 739 C CA . LYS A 1 92 ? 1.81 12.453 -11.031 1 97.5 92 LYS A CA 1
ATOM 740 C C . LYS A 1 92 ? 0.849 12.336 -9.852 1 97.5 92 LYS A C 1
ATOM 742 O O . LYS A 1 92 ? 0.093 13.266 -9.57 1 97.5 92 LYS A O 1
ATOM 747 N N . THR A 1 93 ? 0.883 11.188 -9.234 1 97.44 93 THR A N 1
ATOM 748 C CA . THR A 1 93 ? 0.038 10.984 -8.062 1 97.44 93 THR A CA 1
ATOM 749 C C . THR A 1 93 ? 0.411 11.961 -6.953 1 97.44 93 THR A C 1
ATOM 751 O O . THR A 1 93 ? -0.464 12.586 -6.348 1 97.44 93 THR A O 1
ATOM 754 N N . MET A 1 94 ? 1.675 12.148 -6.676 1 98.31 94 MET A N 1
ATOM 755 C CA . MET A 1 94 ? 2.154 13.039 -5.621 1 98.31 94 MET A CA 1
ATOM 756 C C . MET A 1 94 ? 1.788 14.484 -5.926 1 98.31 94 MET A C 1
ATOM 758 O O . MET A 1 94 ? 1.436 15.242 -5.02 1 98.31 94 MET A O 1
ATOM 762 N N . ASP A 1 95 ? 1.847 14.859 -7.176 1 97.62 95 ASP A N 1
ATOM 763 C CA . ASP A 1 95 ? 1.452 16.203 -7.574 1 97.62 95 ASP A CA 1
ATOM 764 C C . ASP A 1 95 ? -0.002 16.484 -7.199 1 97.62 95 ASP A C 1
ATOM 766 O O . ASP A 1 95 ? -0.355 17.625 -6.863 1 97.62 95 ASP A O 1
ATOM 770 N N . ARG A 1 96 ? -0.766 15.477 -7.215 1 96.62 96 ARG A N 1
ATOM 771 C CA . ARG A 1 96 ? -2.199 15.641 -6.996 1 96.62 96 ARG A CA 1
ATOM 772 C C . ARG A 1 96 ? -2.529 15.625 -5.508 1 96.62 96 ARG A C 1
ATOM 774 O O . ARG A 1 96 ? -3.289 16.469 -5.023 1 96.62 96 ARG A O 1
ATOM 781 N N . ILE A 1 97 ? -1.896 14.711 -4.742 1 97.94 97 ILE A N 1
ATOM 782 C CA . ILE A 1 97 ? -2.424 14.5 -3.396 1 97.94 97 ILE A CA 1
ATOM 783 C C . ILE A 1 97 ? -1.365 14.883 -2.363 1 97.94 97 ILE A C 1
ATOM 785 O O . ILE A 1 97 ? -1.612 14.805 -1.156 1 97.94 97 ILE A O 1
ATOM 789 N N . TRP A 1 98 ? -0.177 15.328 -2.811 1 98.25 98 TRP A N 1
ATOM 790 C CA . TRP A 1 98 ? 0.904 15.703 -1.906 1 98.25 98 TRP A CA 1
ATOM 791 C C . TRP A 1 98 ? 1.574 17 -2.369 1 98.25 98 TRP A C 1
ATOM 793 O O . TRP A 1 98 ? 2.803 17.062 -2.449 1 98.25 98 TRP A O 1
ATOM 803 N N . PRO A 1 99 ? 0.8 17.969 -2.748 1 96.75 99 PRO A N 1
ATOM 804 C CA . PRO A 1 99 ? 1.389 19.219 -3.244 1 96.75 99 PRO A CA 1
ATOM 805 C C . PRO A 1 99 ? 1.93 20.109 -2.125 1 96.75 99 PRO A C 1
ATOM 807 O O . PRO A 1 99 ? 1.457 20.031 -0.988 1 96.75 99 PRO A O 1
ATOM 810 N N . SER A 1 100 ? 2.912 20.891 -2.48 1 95.44 100 SER A N 1
ATOM 811 C CA . SER A 1 100 ? 3.246 22.031 -1.637 1 95.44 100 SER A CA 1
ATOM 812 C C . SER A 1 100 ? 2.096 23.031 -1.577 1 95.44 100 SER A C 1
ATOM 814 O O . SER A 1 100 ? 1.431 23.281 -2.584 1 95.44 100 SER A O 1
ATOM 816 N N . LEU A 1 101 ? 1.916 23.578 -0.404 1 93.19 101 LEU A N 1
ATOM 817 C CA . LEU A 1 101 ? 0.86 24.562 -0.215 1 93.19 101 LEU A CA 1
ATOM 818 C C . LEU A 1 101 ? 1.445 25.969 -0.071 1 93.19 101 LEU A C 1
ATOM 820 O O . LEU A 1 101 ? 0.704 26.938 0.038 1 93.19 101 LEU A O 1
ATOM 824 N N . ILE A 1 102 ? 2.697 26.062 -0.068 1 90.12 102 ILE A N 1
ATOM 825 C CA . ILE A 1 102 ? 3.389 27.328 0.097 1 90.12 102 ILE A CA 1
ATOM 826 C C . ILE A 1 102 ? 3.695 27.938 -1.272 1 90.12 102 ILE A C 1
ATOM 828 O O . ILE A 1 102 ? 4.289 27.281 -2.129 1 90.12 102 ILE A O 1
ATOM 832 N N . ASN A 1 103 ? 3.326 29.172 -1.462 1 85.69 103 ASN A N 1
ATOM 833 C CA . ASN A 1 103 ? 3.641 29.859 -2.705 1 85.69 103 ASN A CA 1
ATOM 834 C C . ASN A 1 103 ? 5.148 29.969 -2.92 1 85.69 103 ASN A C 1
ATOM 836 O O . ASN A 1 103 ? 5.887 30.344 -2 1 85.69 103 ASN A O 1
ATOM 840 N N . GLY A 1 104 ? 5.574 29.578 -4.086 1 86.56 104 GLY A N 1
ATOM 841 C CA . GLY A 1 104 ? 6.988 29.688 -4.406 1 86.56 104 GLY A CA 1
ATOM 842 C C . GLY A 1 104 ? 7.793 28.469 -3.984 1 86.56 104 GLY A C 1
ATOM 843 O O . GLY A 1 104 ? 8.984 28.375 -4.277 1 86.56 104 GLY A O 1
ATOM 844 N N . MET A 1 105 ? 7.203 27.609 -3.24 1 91.75 105 MET A N 1
ATOM 845 C CA . MET A 1 105 ? 7.902 26.359 -2.906 1 91.75 105 MET A CA 1
ATOM 846 C C . MET A 1 105 ? 7.473 25.234 -3.832 1 91.75 105 MET A C 1
ATOM 848 O O . MET A 1 105 ? 6.359 24.719 -3.711 1 91.75 105 MET A O 1
ATOM 852 N N . PRO A 1 106 ? 8.398 24.859 -4.664 1 95.12 106 PRO A N 1
ATOM 853 C CA . PRO A 1 106 ? 8.039 23.766 -5.562 1 95.12 106 PRO A CA 1
ATOM 854 C C . PRO A 1 106 ? 7.773 22.453 -4.82 1 95.12 106 PRO A C 1
ATOM 856 O O . PRO A 1 106 ? 8.281 22.266 -3.711 1 95.12 106 PRO A O 1
ATOM 859 N N . ASN A 1 107 ? 7.016 21.594 -5.43 1 97.25 107 ASN A N 1
ATOM 860 C CA . ASN A 1 107 ? 6.652 20.312 -4.828 1 97.25 107 ASN A CA 1
ATOM 861 C C . ASN A 1 107 ? 7.883 19.516 -4.402 1 97.25 107 ASN A C 1
ATOM 863 O O . ASN A 1 107 ? 7.895 18.906 -3.334 1 97.25 107 ASN A O 1
ATOM 867 N N . ASP A 1 108 ? 8.898 19.5 -5.219 1 97.88 108 ASP A N 1
ATOM 868 C CA . ASP A 1 108 ? 10.078 18.688 -4.93 1 97.88 108 ASP A CA 1
ATOM 869 C C . ASP A 1 108 ? 10.812 19.203 -3.691 1 97.88 108 ASP A C 1
ATOM 871 O O . ASP A 1 108 ? 11.398 18.422 -2.941 1 97.88 108 ASP A O 1
ATOM 875 N N . GLN A 1 109 ? 10.789 20.5 -3.488 1 97.38 109 GLN A N 1
ATOM 876 C CA . GLN A 1 109 ? 11.383 21.031 -2.271 1 97.38 109 GLN A CA 1
ATOM 877 C C . GLN A 1 109 ? 10.625 20.562 -1.033 1 97.38 109 GLN A C 1
ATOM 879 O O . GLN A 1 109 ? 11.242 20.188 -0.032 1 97.38 109 GLN A O 1
ATOM 884 N N . PHE A 1 110 ? 9.289 20.641 -1.115 1 97.81 110 PHE A N 1
ATOM 885 C CA . PHE A 1 110 ? 8.453 20.156 -0.025 1 97.81 110 PHE A CA 1
ATOM 886 C C . PHE A 1 110 ? 8.711 18.672 0.222 1 97.81 110 PHE A C 1
ATOM 888 O O . PHE A 1 110 ? 8.93 18.25 1.361 1 97.81 110 PHE A O 1
ATOM 895 N N . TRP A 1 111 ? 8.711 17.828 -0.803 1 98.75 111 TRP A N 1
ATOM 896 C CA . TRP A 1 111 ? 8.953 16.391 -0.695 1 98.75 111 TRP A CA 1
ATOM 897 C C . TRP A 1 111 ? 10.344 16.109 -0.141 1 98.75 111 TRP A C 1
ATOM 899 O O . TRP A 1 111 ? 10.516 15.219 0.697 1 98.75 111 TRP A O 1
ATOM 909 N N . GLY A 1 112 ? 11.32 16.875 -0.65 1 98.62 112 GLY A N 1
ATOM 910 C CA . GLY A 1 112 ? 12.672 16.734 -0.117 1 98.62 112 GLY A CA 1
ATOM 911 C C . GLY A 1 112 ? 12.75 17 1.374 1 98.62 112 GLY A C 1
ATOM 912 O O . GLY A 1 112 ? 13.453 16.297 2.102 1 98.62 112 GLY A O 1
ATOM 913 N N . ALA A 1 113 ? 12.078 18.016 1.833 1 98.19 113 ALA A N 1
ATOM 914 C CA . ALA A 1 113 ? 12.055 18.328 3.258 1 98.19 113 ALA A CA 1
ATOM 915 C C . ALA A 1 113 ? 11.406 17.203 4.062 1 98.19 113 ALA A C 1
ATOM 917 O O . ALA A 1 113 ? 11.891 16.859 5.141 1 98.19 113 ALA A O 1
ATOM 918 N N . GLN A 1 114 ? 10.305 16.641 3.576 1 98.62 114 GLN A N 1
ATOM 919 C CA . GLN A 1 114 ? 9.641 15.539 4.25 1 98.62 114 GLN A CA 1
ATOM 920 C C . GLN A 1 114 ? 10.531 14.305 4.297 1 98.62 114 GLN A C 1
ATOM 922 O O . GLN A 1 114 ? 10.586 13.609 5.309 1 98.62 114 GLN A O 1
ATOM 927 N N . TRP A 1 115 ? 11.227 14.039 3.207 1 98.56 115 TRP A N 1
ATOM 928 C CA . TRP A 1 115 ? 12.18 12.93 3.188 1 98.56 115 TRP A CA 1
ATOM 929 C C . TRP A 1 115 ? 13.289 13.148 4.207 1 98.56 115 TRP A C 1
ATOM 931 O O . TRP A 1 115 ? 13.578 12.266 5.016 1 98.56 115 TRP A O 1
ATOM 941 N N . LYS A 1 116 ? 13.906 14.344 4.168 1 98.06 116 LYS A N 1
ATOM 942 C CA . LYS A 1 116 ? 15.016 14.648 5.066 1 98.06 116 LYS A CA 1
ATOM 943 C C . LYS A 1 116 ? 14.594 14.523 6.523 1 98.06 116 LYS A C 1
ATOM 945 O O . LYS A 1 116 ? 15.273 13.875 7.32 1 98.06 116 LYS A O 1
ATOM 950 N N . LYS A 1 117 ? 13.5 15.023 6.824 1 98.25 117 LYS A N 1
ATOM 951 C CA . LYS A 1 117 ? 13.094 15.094 8.219 1 98.25 117 LYS A CA 1
ATOM 952 C C . LYS A 1 117 ? 12.523 13.758 8.695 1 98.25 117 LYS A C 1
ATOM 954 O O . LYS A 1 117 ? 12.742 13.359 9.844 1 98.25 117 LYS A O 1
ATOM 959 N N . HIS A 1 118 ? 11.734 13.062 7.887 1 98.12 118 HIS A N 1
ATOM 960 C CA . HIS A 1 118 ? 10.984 11.891 8.336 1 98.12 118 HIS A CA 1
ATOM 961 C C . HIS A 1 118 ? 11.414 10.641 7.57 1 98.12 118 HIS A C 1
ATOM 963 O O . HIS A 1 118 ? 11.703 9.609 8.18 1 98.12 118 HIS A O 1
ATOM 969 N N . GLY A 1 119 ? 11.492 10.719 6.238 1 97.62 119 GLY A N 1
ATOM 970 C CA . GLY A 1 119 ? 11.82 9.562 5.418 1 97.62 119 GLY A CA 1
ATOM 971 C C . GLY A 1 119 ? 13.148 8.93 5.785 1 97.62 119 GLY A C 1
ATOM 972 O O . GLY A 1 119 ? 13.273 7.703 5.809 1 97.62 119 GLY A O 1
ATOM 973 N N . THR A 1 120 ? 14.164 9.789 6.109 1 96.81 120 THR A N 1
ATOM 974 C CA . THR A 1 120 ? 15.5 9.312 6.434 1 96.81 120 THR A CA 1
ATOM 975 C C . THR A 1 120 ? 15.484 8.492 7.719 1 96.81 120 THR A C 1
ATOM 977 O O . THR A 1 120 ? 16.453 7.801 8.031 1 96.81 120 THR A O 1
ATOM 980 N N . CYS A 1 121 ? 14.438 8.578 8.453 1 96.5 121 CYS A N 1
ATOM 981 C CA . CYS A 1 121 ? 14.367 7.863 9.719 1 96.5 121 CYS A CA 1
ATOM 982 C C . CYS A 1 121 ? 13.641 6.531 9.547 1 96.5 121 CYS A C 1
ATOM 984 O O . CYS A 1 121 ? 13.461 5.797 10.523 1 96.5 121 CYS A O 1
ATOM 986 N N . THR A 1 122 ? 13.195 6.176 8.352 1 94.69 122 THR A N 1
ATOM 987 C CA . THR A 1 122 ? 12.5 4.922 8.07 1 94.69 122 THR A CA 1
ATOM 988 C C . THR A 1 122 ? 13.438 3.934 7.379 1 94.69 122 THR A C 1
ATOM 990 O O . THR A 1 122 ? 14.594 4.254 7.102 1 94.69 122 THR A O 1
ATOM 993 N N . THR A 1 123 ? 12.891 2.701 7.102 1 89.5 123 THR A N 1
ATOM 994 C CA . THR A 1 123 ? 13.664 1.678 6.398 1 89.5 123 THR A CA 1
ATOM 995 C C . THR A 1 123 ? 13.375 1.72 4.902 1 89.5 123 THR A C 1
ATOM 997 O O . THR A 1 123 ? 13.906 0.906 4.141 1 89.5 123 THR A O 1
ATOM 1000 N N . TYR A 1 124 ? 12.609 2.674 4.484 1 93.5 124 TYR A N 1
ATOM 1001 C CA . TYR A 1 124 ? 12.203 2.754 3.088 1 93.5 124 TYR A CA 1
ATOM 1002 C C . TYR A 1 124 ? 13.32 3.318 2.221 1 93.5 124 TYR A C 1
ATOM 1004 O O . TYR A 1 124 ? 14.102 4.156 2.676 1 93.5 124 TYR A O 1
ATOM 1012 N N . ALA A 1 125 ? 13.336 2.873 0.973 1 93.06 125 ALA A N 1
ATOM 1013 C CA . ALA A 1 125 ? 13.977 3.713 -0.038 1 93.06 125 ALA A CA 1
ATOM 1014 C C . ALA A 1 125 ? 13.141 4.957 -0.326 1 93.06 125 ALA A C 1
ATOM 1016 O O . ALA A 1 125 ? 11.93 4.973 -0.066 1 93.06 125 ALA A O 1
ATOM 1017 N N . GLN A 1 126 ? 13.797 5.973 -0.847 1 95.75 126 GLN A N 1
ATOM 1018 C CA . GLN A 1 126 ? 13.164 7.277 -1.015 1 95.75 126 GLN A CA 1
ATOM 1019 C C . GLN A 1 126 ? 11.805 7.145 -1.707 1 95.75 126 GLN A C 1
ATOM 1021 O O . GLN A 1 126 ? 10.781 7.559 -1.16 1 95.75 126 GLN A O 1
ATOM 1026 N N . ASN A 1 127 ? 11.773 6.555 -2.957 1 95.56 127 ASN A N 1
ATOM 1027 C CA . ASN A 1 127 ? 10.531 6.488 -3.709 1 95.56 127 ASN A CA 1
ATOM 1028 C C . ASN A 1 127 ? 9.5 5.605 -3.01 1 95.56 127 ASN A C 1
ATOM 1030 O O . ASN A 1 127 ? 8.297 5.852 -3.107 1 95.56 127 ASN A O 1
ATOM 1034 N N . ASP A 1 128 ? 9.992 4.684 -2.301 1 94.12 128 ASP A N 1
ATOM 1035 C CA . ASP A 1 128 ? 9.078 3.766 -1.629 1 94.12 128 ASP A CA 1
ATOM 1036 C C . ASP A 1 128 ? 8.438 4.422 -0.406 1 94.12 128 ASP A C 1
ATOM 1038 O O . ASP A 1 128 ? 7.289 4.133 -0.069 1 94.12 128 ASP A O 1
ATOM 1042 N N . TYR A 1 129 ? 9.18 5.27 0.281 1 97.19 129 TYR A N 1
ATOM 1043 C CA . TYR A 1 129 ? 8.594 6.113 1.314 1 97.19 129 TYR A CA 1
ATOM 1044 C C . TYR A 1 129 ? 7.387 6.875 0.774 1 97.19 129 TYR A C 1
ATOM 1046 O O . TYR A 1 129 ? 6.301 6.824 1.355 1 97.19 129 TYR A O 1
ATOM 1054 N N . PHE A 1 130 ? 7.559 7.461 -0.352 1 98.62 130 PHE A N 1
ATOM 1055 C CA . PHE A 1 130 ? 6.488 8.234 -0.971 1 98.62 130 PHE A CA 1
ATOM 1056 C C . PHE A 1 130 ? 5.379 7.32 -1.473 1 98.62 130 PHE A C 1
ATOM 1058 O O . PHE A 1 130 ? 4.195 7.641 -1.345 1 98.62 130 PHE A O 1
ATOM 1065 N N . ARG A 1 131 ? 5.738 6.234 -1.998 1 97.69 131 ARG A N 1
ATOM 1066 C CA . ARG A 1 131 ? 4.785 5.289 -2.566 1 97.69 131 ARG A CA 1
ATOM 1067 C C . ARG A 1 131 ? 3.854 4.738 -1.49 1 97.69 131 ARG A C 1
ATOM 1069 O O . ARG A 1 131 ? 2.633 4.734 -1.661 1 97.69 131 ARG A O 1
ATOM 1076 N N . VAL A 1 132 ? 4.441 4.273 -0.392 1 97.5 132 VAL A N 1
ATOM 1077 C CA . VAL A 1 132 ? 3.645 3.715 0.695 1 97.5 132 VAL A CA 1
ATOM 1078 C C . VAL A 1 132 ? 2.697 4.781 1.239 1 97.5 132 VAL A C 1
ATOM 1080 O O . VAL A 1 132 ? 1.526 4.504 1.509 1 97.5 132 VAL A O 1
ATOM 1083 N N . ASP A 1 133 ? 3.197 5.961 1.391 1 98.38 133 ASP A N 1
ATOM 1084 C CA . ASP A 1 133 ? 2.357 7.059 1.861 1 98.38 133 ASP A CA 1
ATOM 1085 C C . ASP A 1 133 ? 1.175 7.289 0.922 1 98.38 133 ASP A C 1
ATOM 1087 O O . ASP A 1 133 ? 0.026 7.344 1.365 1 98.38 133 ASP A O 1
ATOM 1091 N N . CYS A 1 134 ? 1.433 7.309 -0.356 1 98.5 134 CYS A N 1
ATOM 1092 C CA . CYS A 1 134 ? 0.384 7.527 -1.348 1 98.5 134 CYS A CA 1
ATOM 1093 C C . CYS A 1 134 ? -0.609 6.371 -1.353 1 98.5 134 CYS A C 1
ATOM 1095 O O . CYS A 1 134 ? -1.818 6.586 -1.452 1 98.5 134 CYS A O 1
ATOM 1097 N N . ILE A 1 135 ? -0.102 5.133 -1.257 1 98 135 ILE A N 1
ATOM 1098 C CA . ILE A 1 135 ? -0.972 3.961 -1.227 1 98 135 ILE A CA 1
ATOM 1099 C C . ILE A 1 135 ? -1.924 4.055 -0.036 1 98 135 ILE A C 1
ATOM 1101 O O . ILE A 1 135 ? -3.131 3.854 -0.182 1 98 135 ILE A O 1
ATOM 1105 N N . ARG A 1 136 ? -1.395 4.406 1.098 1 98.19 136 ARG A N 1
ATOM 1106 C CA . ARG A 1 136 ? -2.188 4.43 2.322 1 98.19 136 ARG A CA 1
ATOM 1107 C C . ARG A 1 136 ? -3.154 5.609 2.328 1 98.19 136 ARG A C 1
ATOM 1109 O O . ARG A 1 136 ? -4.285 5.488 2.803 1 98.19 136 ARG A O 1
ATOM 1116 N N . ALA A 1 137 ? -2.715 6.754 1.788 1 98.38 137 ALA A N 1
ATOM 1117 C CA . ALA A 1 137 ? -3.615 7.898 1.653 1 98.38 137 ALA A CA 1
ATOM 1118 C C . ALA A 1 137 ? -4.793 7.562 0.745 1 98.38 137 ALA A C 1
ATOM 1120 O O . ALA A 1 137 ? -5.938 7.91 1.049 1 98.38 137 ALA A O 1
ATOM 1121 N N . ASN A 1 138 ? -4.523 6.863 -0.322 1 95.94 138 ASN A N 1
ATOM 1122 C CA . ASN A 1 138 ? -5.582 6.465 -1.248 1 95.94 138 ASN A CA 1
ATOM 1123 C C . ASN A 1 138 ? -6.566 5.5 -0.596 1 95.94 138 ASN A C 1
ATOM 1125 O O . ASN A 1 138 ? -7.758 5.523 -0.904 1 95.94 138 ASN A O 1
ATOM 1129 N N . PHE A 1 139 ? -6.062 4.723 0.286 1 94.31 139 PHE A N 1
ATOM 1130 C CA . PHE A 1 139 ? -6.91 3.789 1.015 1 94.31 139 PHE A CA 1
ATOM 1131 C C . PHE A 1 139 ? -7.965 4.531 1.827 1 94.31 139 PHE A C 1
ATOM 1133 O O . PHE A 1 139 ? -9.094 4.059 1.976 1 94.31 139 PHE A O 1
ATOM 1140 N N . LEU A 1 140 ? -7.625 5.656 2.297 1 96.62 140 LEU A N 1
ATOM 1141 C CA . LEU A 1 140 ? -8.547 6.422 3.129 1 96.62 140 LEU A CA 1
ATOM 1142 C C . LEU A 1 140 ? -9.711 6.961 2.301 1 96.62 140 LEU A C 1
ATOM 1144 O O . LEU A 1 140 ? -10.781 7.254 2.842 1 96.62 140 LEU A O 1
ATOM 1148 N N . GLY A 1 141 ? -9.477 7.156 1.034 1 95.12 141 GLY A N 1
ATOM 1149 C CA . GLY A 1 141 ? -10.5 7.734 0.18 1 95.12 141 GLY A CA 1
ATOM 1150 C C . GLY A 1 141 ? -10.742 9.211 0.446 1 95.12 141 GLY A C 1
ATOM 1151 O O . GLY A 1 141 ? -9.805 9.953 0.73 1 95.12 141 GLY A O 1
ATOM 1152 N N . ASN A 1 142 ? -11.945 9.609 0.197 1 97.06 142 ASN A N 1
ATOM 1153 C CA . ASN A 1 142 ? -12.328 11 0.373 1 97.06 142 ASN A CA 1
ATOM 1154 C C . ASN A 1 142 ? -12.703 11.305 1.821 1 97.06 142 ASN A C 1
ATOM 1156 O O . ASN A 1 142 ? -13.867 11.141 2.211 1 97.06 142 ASN A O 1
ATOM 1160 N N . ILE A 1 143 ? -11.773 11.766 2.557 1 98.31 143 ILE A N 1
ATOM 1161 C CA . ILE A 1 143 ? -11.953 12.031 3.98 1 98.31 143 ILE A CA 1
ATOM 1162 C C . ILE A 1 143 ? -13.031 13.094 4.176 1 98.31 143 ILE A C 1
ATOM 1164 O O . ILE A 1 143 ? -13.836 13.008 5.105 1 98.31 143 ILE A O 1
ATOM 1168 N N . THR A 1 144 ? -13.023 14.094 3.297 1 98.19 144 THR A N 1
ATOM 1169 C CA . THR A 1 144 ? -14.047 15.133 3.371 1 98.19 144 THR A CA 1
ATOM 1170 C C . THR A 1 144 ? -15.445 14.531 3.258 1 98.19 144 THR A C 1
ATOM 1172 O O . THR A 1 144 ? -16.328 14.852 4.055 1 98.19 144 THR A O 1
ATOM 1175 N N . ALA A 1 145 ? -15.617 13.672 2.324 1 97.56 145 ALA A N 1
ATOM 1176 C CA . ALA A 1 145 ? -16.906 13.008 2.146 1 97.56 145 ALA A CA 1
ATOM 1177 C C . ALA A 1 145 ? -17.281 12.195 3.381 1 97.56 145 ALA A C 1
ATOM 1179 O O . ALA A 1 145 ? -18.453 12.125 3.758 1 97.56 145 ALA A O 1
ATOM 1180 N N . SER A 1 146 ? -16.297 11.562 4.004 1 97.31 146 SER A N 1
ATOM 1181 C CA . SER A 1 146 ? -16.531 10.781 5.211 1 97.31 146 SER A CA 1
ATOM 1182 C C . SER A 1 146 ? -17.031 11.656 6.355 1 97.31 146 SER A C 1
ATOM 1184 O O . SER A 1 146 ? -17.922 11.25 7.105 1 97.31 146 SER A O 1
ATOM 1186 N N . LEU A 1 147 ? -16.469 12.797 6.473 1 98.38 147 LEU A N 1
ATOM 1187 C CA . LEU A 1 147 ? -16.906 13.742 7.492 1 98.38 147 LEU A CA 1
ATOM 1188 C C . LEU A 1 147 ? -18.312 14.258 7.184 1 98.38 147 LEU A C 1
ATOM 1190 O O . LEU A 1 147 ? -19.172 14.281 8.062 1 98.38 147 LEU A O 1
ATOM 1194 N N . GLU A 1 148 ? -18.547 14.586 5.949 1 97.62 148 GLU A N 1
ATOM 1195 C CA . GLU A 1 148 ? -19.828 15.148 5.535 1 97.62 148 GLU A CA 1
ATOM 1196 C C . GLU A 1 148 ? -20.953 14.133 5.711 1 97.62 148 GLU A C 1
ATOM 1198 O O . GLU A 1 148 ? -22.094 14.5 6.031 1 97.62 148 GLU A O 1
ATOM 1203 N N . ALA A 1 149 ? -20.641 12.898 5.496 1 97.62 149 ALA A N 1
ATOM 1204 C CA . ALA A 1 149 ? -21.625 11.828 5.645 1 97.62 149 ALA A CA 1
ATOM 1205 C C . ALA A 1 149 ? -22.141 11.766 7.078 1 97.62 149 ALA A C 1
ATOM 1207 O O . ALA A 1 149 ? -23.234 11.25 7.32 1 97.62 149 ALA A O 1
ATOM 1208 N N . GLN A 1 150 ? -21.344 12.297 7.977 1 97.44 150 GLN A N 1
ATOM 1209 C CA . GLN A 1 150 ? -21.734 12.273 9.383 1 97.44 150 GLN A CA 1
ATOM 1210 C C . GLN A 1 150 ? -22.125 13.672 9.867 1 97.44 150 GLN A C 1
ATOM 1212 O O . GLN A 1 150 ? -22.141 13.93 11.07 1 97.44 150 GLN A O 1
ATOM 1217 N N . GLY A 1 151 ? -22.312 14.586 8.945 1 97.25 151 GLY A N 1
ATOM 1218 C CA . GLY A 1 151 ? -22.891 15.883 9.273 1 97.25 151 GLY A CA 1
ATOM 1219 C C . GLY A 1 151 ? -21.844 16.953 9.547 1 97.25 151 GLY A C 1
ATOM 1220 O O . GLY A 1 151 ? -22.172 18.078 9.922 1 97.25 151 GLY A O 1
ATOM 1221 N N . ILE A 1 152 ? -20.641 16.578 9.461 1 97.81 152 ILE A N 1
ATOM 1222 C CA . ILE A 1 152 ? -19.578 17.578 9.578 1 97.81 152 ILE A CA 1
ATOM 1223 C C . ILE A 1 152 ? -19.297 18.203 8.211 1 97.81 152 ILE A C 1
ATOM 1225 O O . ILE A 1 152 ? -18.516 17.656 7.43 1 97.81 152 ILE A O 1
ATOM 1229 N N . LEU A 1 153 ? -19.766 19.344 8.008 1 97.75 153 LEU A N 1
ATOM 1230 C CA . LEU A 1 153 ? -19.688 19.969 6.688 1 97.75 153 LEU A CA 1
ATOM 1231 C C . LEU A 1 153 ? -18.578 21.016 6.648 1 97.75 153 LEU A C 1
ATOM 1233 O O . LEU A 1 153 ? -18.328 21.688 7.648 1 97.75 153 LEU A O 1
ATOM 1237 N N . VAL A 1 154 ? -17.969 21.125 5.523 1 97.44 154 VAL A N 1
ATOM 1238 C CA . VAL A 1 154 ? -17.031 22.234 5.301 1 97.44 154 VAL A CA 1
ATOM 1239 C C . VAL A 1 154 ? -17.734 23.562 5.562 1 97.44 154 VAL A C 1
ATOM 1241 O O . VAL A 1 154 ? -18.875 23.75 5.172 1 97.44 154 VAL A O 1
ATOM 1244 N N . GLY A 1 155 ? -17.062 24.469 6.219 1 97.31 155 GLY A N 1
ATOM 1245 C CA . GLY A 1 155 ? -17.625 25.766 6.52 1 97.31 155 GLY A CA 1
ATOM 1246 C C . GLY A 1 155 ? -18.312 25.812 7.875 1 97.31 155 GLY A C 1
ATOM 1247 O O . GLY A 1 155 ? -18.766 26.875 8.305 1 97.31 155 GLY A O 1
ATOM 1248 N N . THR A 1 156 ? -18.391 24.719 8.562 1 97.75 156 THR A N 1
ATOM 1249 C CA . THR A 1 156 ? -19 24.672 9.875 1 97.75 156 THR A CA 1
ATOM 1250 C C . THR A 1 156 ? -17.969 24.406 10.961 1 97.75 156 THR A C 1
ATOM 1252 O O . THR A 1 156 ? -16.781 24.219 10.656 1 97.75 156 THR A O 1
ATOM 1255 N N . SER A 1 157 ? -18.391 24.438 12.219 1 98.06 157 SER A N 1
ATOM 1256 C CA . SER A 1 157 ? -17.562 24.094 13.367 1 98.06 157 SER A CA 1
ATOM 1257 C C . SER A 1 157 ? -18.203 23 14.211 1 98.06 157 SER A C 1
ATOM 1259 O O . SER A 1 157 ? -19.422 22.922 14.312 1 98.06 157 SER A O 1
ATOM 1261 N N . SER A 1 158 ? -17.391 22.188 14.719 1 98.25 158 SER A N 1
ATOM 1262 C CA . SER A 1 158 ? -17.844 21.094 15.578 1 98.25 158 SER A CA 1
ATOM 1263 C C . SER A 1 158 ? -16.812 20.766 16.641 1 98.25 158 SER A C 1
ATOM 1265 O O . SER A 1 158 ? -15.648 21.172 16.531 1 98.25 158 SER A O 1
ATOM 1267 N N . LEU A 1 159 ? -17.266 20.125 17.734 1 98 159 LEU A N 1
ATOM 1268 C CA . LEU A 1 159 ? -16.312 19.594 18.719 1 98 159 LEU A CA 1
ATOM 1269 C C . LEU A 1 159 ? -15.438 18.516 18.078 1 98 159 LEU A C 1
ATOM 1271 O O . LEU A 1 159 ? -15.898 17.75 17.219 1 98 159 LEU A O 1
ATOM 1275 N N . ILE A 1 160 ? -14.195 18.406 18.562 1 98.38 160 ILE A N 1
ATOM 1276 C CA . ILE A 1 160 ? -13.234 17.484 17.984 1 98.38 160 ILE A CA 1
ATOM 1277 C C . ILE A 1 160 ? -13.719 16.047 18.141 1 98.38 160 ILE A C 1
ATOM 1279 O O . ILE A 1 160 ? -13.453 15.188 17.297 1 98.38 160 ILE A O 1
ATOM 1283 N N . MET A 1 161 ? -14.523 15.727 19.188 1 97.75 161 MET A N 1
ATOM 1284 C CA . MET A 1 161 ? -15.039 14.375 19.422 1 97.75 161 MET A CA 1
ATOM 1285 C C . MET A 1 161 ? -15.969 13.953 18.281 1 97.75 161 MET A C 1
ATOM 1287 O O . MET A 1 161 ? -16.062 12.773 17.953 1 97.75 161 MET A O 1
ATOM 1291 N N . PHE A 1 162 ? -16.609 14.922 17.672 1 98.25 162 PHE A N 1
ATOM 1292 C CA . PHE A 1 162 ? -17.516 14.594 16.578 1 98.25 162 PHE A CA 1
ATOM 1293 C C . PHE A 1 162 ? -16.734 14.266 15.32 1 98.25 162 PHE A C 1
ATOM 1295 O O . PHE A 1 162 ? -17.141 13.398 14.539 1 98.25 162 PHE A O 1
ATOM 1302 N N . TYR A 1 163 ? -15.625 15.016 15.086 1 98.5 163 TYR A N 1
ATOM 1303 C CA . TYR A 1 163 ? -14.734 14.625 14 1 98.5 163 TYR A CA 1
ATOM 1304 C C . TYR A 1 163 ? -14.258 13.188 14.18 1 98.5 163 TYR A C 1
ATOM 1306 O O . TYR A 1 163 ? -14.258 12.406 13.227 1 98.5 163 TYR A O 1
ATOM 1314 N N . LYS A 1 164 ? -13.812 12.883 15.422 1 97.88 164 LYS A N 1
ATOM 1315 C CA . LYS A 1 164 ? -13.336 11.539 15.727 1 97.88 164 LYS A CA 1
ATOM 1316 C C . LYS A 1 164 ? -14.406 10.492 15.438 1 97.88 164 LYS A C 1
ATOM 1318 O O . LYS A 1 164 ? -14.125 9.469 14.805 1 97.88 164 LYS A O 1
ATOM 1323 N N . ARG A 1 165 ? -15.609 10.711 15.891 1 97.69 165 ARG A N 1
ATOM 1324 C CA . ARG A 1 165 ? -16.703 9.766 15.703 1 97.69 165 ARG A CA 1
ATOM 1325 C C . ARG A 1 165 ? -17.016 9.562 14.219 1 97.69 165 ARG A C 1
ATOM 1327 O O . ARG A 1 165 ? -17.281 8.445 13.789 1 97.69 165 ARG A O 1
ATOM 1334 N N . ALA A 1 166 ? -16.984 10.656 13.492 1 98.25 166 ALA A N 1
ATOM 1335 C CA . ALA A 1 166 ? -17.25 10.578 12.062 1 98.25 166 ALA A CA 1
ATOM 1336 C C . ALA A 1 166 ? -16.25 9.672 11.359 1 98.25 166 ALA A C 1
ATOM 1338 O O . ALA A 1 166 ? -16.641 8.828 10.539 1 98.25 166 ALA A O 1
ATOM 1339 N N . ILE A 1 167 ? -15.008 9.82 11.688 1 98 167 ILE A N 1
ATOM 1340 C CA . ILE A 1 167 ? -13.945 9.023 11.078 1 98 167 ILE A CA 1
ATOM 1341 C C . ILE A 1 167 ? -14.07 7.57 11.516 1 98 167 ILE A C 1
ATOM 1343 O O . ILE A 1 167 ? -13.961 6.656 10.695 1 98 167 ILE A O 1
ATOM 1347 N N . GLU A 1 168 ? -14.281 7.348 12.828 1 97.69 168 GLU A N 1
ATOM 1348 C CA . GLU A 1 168 ? -14.438 5.988 13.336 1 97.69 168 GLU A CA 1
ATOM 1349 C C . GLU A 1 168 ? -15.594 5.27 12.648 1 97.69 168 GLU A C 1
ATOM 1351 O O . GLU A 1 168 ? -15.477 4.09 12.297 1 97.69 168 GLU A O 1
ATOM 1356 N N . GLU A 1 169 ? -16.656 5.945 12.445 1 97.62 169 GLU A N 1
ATOM 1357 C CA . GLU A 1 169 ? -17.844 5.344 11.844 1 97.62 169 GLU A CA 1
ATOM 1358 C C . GLU A 1 169 ? -17.625 5.043 10.367 1 97.62 169 GLU A C 1
ATOM 1360 O O . GLU A 1 169 ? -18.078 4.012 9.867 1 97.62 169 GLU A O 1
ATOM 1365 N N . GLN A 1 170 ? -16.984 5.949 9.695 1 97.25 170 GLN A N 1
ATOM 1366 C CA . GLN A 1 170 ? -16.875 5.836 8.25 1 97.25 170 GLN A CA 1
ATOM 1367 C C . GLN A 1 170 ? -15.672 5.004 7.84 1 97.25 170 GLN A C 1
ATOM 1369 O O . GLN A 1 170 ? -15.727 4.25 6.867 1 97.25 170 GLN A O 1
ATOM 1374 N N . LEU A 1 171 ? -14.555 5.141 8.562 1 96.38 171 LEU A N 1
ATOM 1375 C CA . LEU A 1 171 ? -13.312 4.516 8.141 1 96.38 171 LEU A CA 1
ATOM 1376 C C . LEU A 1 171 ? -12.93 3.377 9.086 1 96.38 171 LEU A C 1
ATOM 1378 O O . LEU A 1 171 ? -12.008 2.609 8.797 1 96.38 171 LEU A O 1
ATOM 1382 N N . HIS A 1 172 ? -13.555 3.305 10.234 1 95.94 172 HIS A N 1
ATOM 1383 C CA . HIS A 1 172 ? -13.289 2.275 11.234 1 95.94 172 HIS A CA 1
ATOM 1384 C C . HIS A 1 172 ? -11.844 2.336 11.719 1 95.94 172 HIS A C 1
ATOM 1386 O O . HIS A 1 172 ? -11.195 1.299 11.898 1 95.94 172 HIS A O 1
ATOM 1392 N N . LEU A 1 173 ? -11.32 3.52 11.812 1 97.31 173 LEU A N 1
ATOM 1393 C CA . LEU A 1 173 ? -10 3.834 12.336 1 97.31 173 LEU A CA 1
ATOM 1394 C C . LEU A 1 173 ? -10.094 4.855 13.469 1 97.31 173 LEU A C 1
ATOM 1396 O O . LEU A 1 173 ? -10.969 5.715 13.461 1 97.31 173 LEU A O 1
ATOM 1400 N N . ILE A 1 174 ? -9.172 4.785 14.414 1 97 174 ILE A N 1
ATOM 1401 C CA . ILE A 1 174 ? -9.078 5.801 15.453 1 97 174 ILE A CA 1
ATOM 1402 C C . ILE A 1 174 ? -8.109 6.898 15.016 1 97 174 ILE A C 1
ATOM 1404 O O . ILE A 1 174 ? -6.898 6.672 14.938 1 97 174 ILE A O 1
ATOM 1408 N N . PRO A 1 175 ? -8.617 8.047 14.719 1 97.81 175 PRO A N 1
ATOM 1409 C CA . PRO A 1 175 ? -7.75 9.141 14.281 1 97.81 175 PRO A CA 1
ATOM 1410 C C . PRO A 1 175 ? -7.164 9.93 15.453 1 97.81 175 PRO A C 1
ATOM 1412 O O . PRO A 1 175 ? -7.688 9.867 16.562 1 97.81 175 PRO A O 1
ATOM 1415 N N . ASN A 1 176 ? -6.066 10.586 15.227 1 97.31 176 ASN A N 1
ATOM 1416 C CA . ASN A 1 176 ? -5.562 11.711 16.016 1 97.31 176 ASN A CA 1
ATOM 1417 C C . ASN A 1 176 ? -5.652 13.016 15.234 1 97.31 176 ASN A C 1
ATOM 1419 O O . ASN A 1 176 ? -5.91 13.016 14.031 1 97.31 176 ASN A O 1
ATOM 1423 N N . PHE A 1 177 ? -5.512 14.125 15.953 1 98.38 177 PHE A N 1
ATOM 1424 C CA . PHE A 1 177 ? -5.754 15.398 15.297 1 98.38 177 PHE A CA 1
ATOM 1425 C C . PHE A 1 177 ? -4.684 16.422 15.68 1 98.38 177 PHE A C 1
ATOM 1427 O O . PHE A 1 177 ? -4.078 16.312 16.75 1 98.38 177 PHE A O 1
ATOM 1434 N N . ALA A 1 178 ? -4.496 17.328 14.836 1 98.38 178 ALA A N 1
ATOM 1435 C CA . ALA A 1 178 ? -3.85 18.609 15.125 1 98.38 178 ALA A CA 1
ATOM 1436 C C . ALA A 1 178 ? -4.723 19.781 14.672 1 98.38 178 ALA A C 1
ATOM 1438 O O . ALA A 1 178 ? -5.34 19.734 13.609 1 98.38 178 ALA A O 1
ATOM 1439 N N . CYS A 1 179 ? -4.824 20.75 15.5 1 98.56 179 CYS A N 1
ATOM 1440 C CA . CYS A 1 179 ? -5.559 21.969 15.18 1 98.56 179 CYS A CA 1
ATOM 1441 C C . CYS A 1 179 ? -4.629 23.188 15.172 1 98.56 179 CYS A C 1
ATOM 1443 O O . CYS A 1 179 ? -3.572 23.156 15.805 1 98.56 179 CYS A O 1
ATOM 1445 N N . ASN A 1 180 ? -4.965 24.109 14.352 1 97.19 180 ASN A N 1
ATOM 1446 C CA . ASN A 1 180 ? -4.316 25.422 14.367 1 97.19 180 ASN A CA 1
ATOM 1447 C C . ASN A 1 180 ? -5.336 26.562 14.391 1 97.19 180 ASN A C 1
ATOM 1449 O O . ASN A 1 180 ? -6.504 26.344 14.719 1 97.19 180 ASN A O 1
ATOM 1453 N N . GLU A 1 181 ? -4.848 27.766 14.266 1 95.25 181 GLU A N 1
ATOM 1454 C CA . GLU A 1 181 ? -5.738 28.922 14.352 1 95.25 181 GLU A CA 1
ATOM 1455 C C . GLU A 1 181 ? -5.613 29.812 13.109 1 95.25 181 GLU A C 1
ATOM 1457 O O . GLU A 1 181 ? -4.52 29.953 12.555 1 95.25 181 GLU A O 1
ATOM 1462 N N . ASP A 1 182 ? -6.75 30.328 12.711 1 92.25 182 ASP A N 1
ATOM 1463 C CA . ASP A 1 182 ? -6.676 31.312 11.641 1 92.25 182 ASP A CA 1
ATOM 1464 C C . ASP A 1 182 ? -6.211 32.656 12.172 1 92.25 182 ASP A C 1
ATOM 1466 O O . ASP A 1 182 ? -5.812 32.781 13.336 1 92.25 182 ASP A O 1
ATOM 1470 N N . SER A 1 183 ? -6.223 33.688 11.289 1 89.06 183 SER A N 1
ATOM 1471 C CA . SER A 1 183 ? -5.699 35 11.633 1 89.06 183 SER A CA 1
ATOM 1472 C C . SER A 1 183 ? -6.52 35.656 12.75 1 89.06 183 SER A C 1
ATOM 1474 O O . SER A 1 183 ? -6.027 36.531 13.469 1 89.06 183 SER A O 1
ATOM 1476 N N . ASN A 1 184 ? -7.785 35.25 12.977 1 91.5 184 ASN A N 1
ATOM 1477 C CA . ASN A 1 184 ? -8.664 35.781 13.992 1 91.5 184 ASN A CA 1
ATOM 1478 C C . ASN A 1 184 ? -8.602 35 15.289 1 91.5 184 ASN A C 1
ATOM 1480 O O . ASN A 1 184 ? -9.336 35.281 16.234 1 91.5 184 ASN A O 1
ATOM 1484 N N . GLY A 1 185 ? -7.793 33.938 15.266 1 93.12 185 GLY A N 1
ATOM 1485 C CA . GLY A 1 185 ? -7.652 33.094 16.453 1 93.12 185 GLY A CA 1
ATOM 1486 C C . GLY A 1 185 ? -8.672 31.984 16.531 1 93.12 185 GLY A C 1
ATOM 1487 O O . GLY A 1 185 ? -8.805 31.328 17.562 1 93.12 185 GLY A O 1
ATOM 1488 N N . THR A 1 186 ? -9.438 31.797 15.49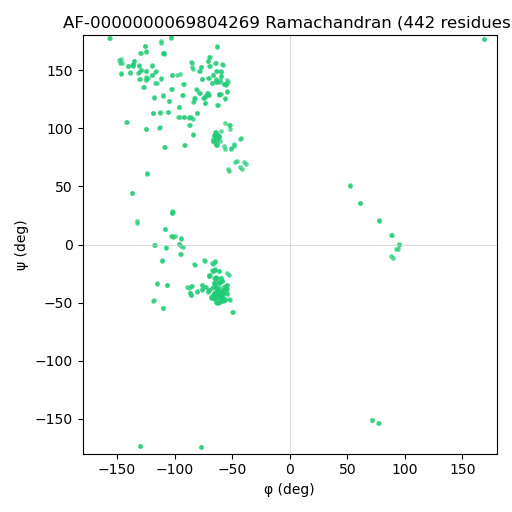2 1 94.31 186 THR A N 1
ATOM 1489 C CA . THR A 1 186 ? -10.438 30.734 15.453 1 94.31 186 THR A CA 1
ATOM 1490 C C . THR A 1 186 ? -9.766 29.375 15.281 1 94.31 186 THR A C 1
ATOM 1492 O O . THR A 1 186 ? -9.039 29.156 14.312 1 94.31 186 THR A O 1
ATOM 1495 N N . PRO A 1 187 ? -9.992 28.453 16.219 1 97.44 187 PRO A N 1
ATOM 1496 C CA . PRO A 1 187 ? -9.414 27.125 16.047 1 97.44 187 PRO A CA 1
ATOM 1497 C C . PRO A 1 187 ? -9.961 26.391 14.82 1 97.44 187 PRO A C 1
ATOM 1499 O O . PRO A 1 187 ? -11.148 26.484 14.523 1 97.44 187 PRO A O 1
ATOM 1502 N N . GLN A 1 188 ? -9.086 25.672 14.094 1 98 188 GLN A N 1
ATOM 1503 C CA . GLN A 1 188 ? -9.477 24.969 12.875 1 98 188 GLN A CA 1
ATOM 1504 C C . GLN A 1 188 ? -8.828 23.594 12.812 1 98 188 GLN A C 1
ATOM 1506 O O . GLN A 1 188 ? -7.719 23.391 13.32 1 98 188 GLN A O 1
ATOM 1511 N N . LEU A 1 189 ? -9.602 22.672 12.188 1 98.62 189 LEU A N 1
ATOM 1512 C CA . LEU A 1 189 ? -9.031 21.375 11.883 1 98.62 189 LEU A CA 1
ATOM 1513 C C . LEU A 1 189 ? -7.859 21.5 10.914 1 98.62 189 LEU A C 1
ATOM 1515 O O . LEU A 1 189 ? -8.023 22 9.805 1 98.62 189 LEU A O 1
ATOM 1519 N N . PHE A 1 190 ? -6.727 21.047 11.375 1 98.19 190 PHE A N 1
ATOM 1520 C CA . PHE A 1 190 ? -5.539 21.219 10.547 1 98.19 190 PHE A CA 1
ATOM 1521 C C . PHE A 1 190 ? -5.066 19.859 10.008 1 98.19 190 PHE A C 1
ATOM 1523 O O . PHE A 1 190 ? -4.941 19.688 8.797 1 98.19 190 PHE A O 1
ATOM 1530 N N . GLU A 1 191 ? -4.84 18.891 10.875 1 98.75 191 GLU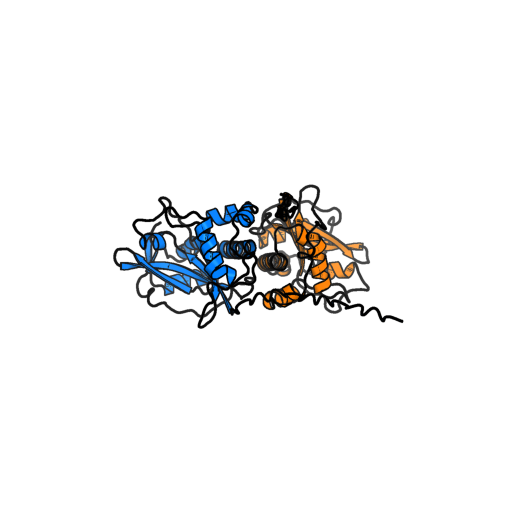 A N 1
ATOM 1531 C CA . GLU A 1 191 ? -4.375 17.562 10.445 1 98.75 191 GLU A CA 1
ATOM 1532 C C . GLU A 1 191 ? -5.219 16.453 11.062 1 98.75 191 GLU A C 1
ATOM 1534 O O . GLU A 1 191 ? -5.668 16.578 12.203 1 98.75 191 GLU A O 1
ATOM 1539 N N . ILE A 1 192 ? -5.445 15.461 10.312 1 98.75 192 ILE A N 1
ATOM 1540 C CA . ILE A 1 192 ? -5.883 14.156 10.805 1 98.75 192 ILE A CA 1
ATOM 1541 C C . ILE A 1 192 ? -4.754 13.141 10.633 1 98.75 192 ILE A C 1
ATOM 1543 O O . ILE A 1 192 ? -4.188 13.008 9.547 1 98.75 192 ILE A O 1
ATOM 1547 N N . ARG A 1 193 ? -4.438 12.453 11.703 1 98.5 193 ARG A N 1
ATOM 1548 C CA . ARG A 1 193 ? -3.303 11.539 11.719 1 98.5 193 ARG A CA 1
ATOM 1549 C C . ARG A 1 193 ? -3.762 10.109 11.984 1 98.5 193 ARG A C 1
ATOM 1551 O O . ARG A 1 193 ? -4.504 9.852 12.938 1 98.5 193 ARG A O 1
ATOM 1558 N N . PHE A 1 194 ? -3.357 9.234 11.117 1 98.56 194 PHE A N 1
ATOM 1559 C CA . PHE A 1 194 ? -3.678 7.816 11.25 1 98.56 194 PHE A CA 1
ATOM 1560 C C . PHE A 1 194 ? -2.428 7.004 11.555 1 98.56 194 PHE A C 1
ATOM 1562 O O . PHE A 1 194 ? -1.364 7.25 10.977 1 98.56 194 PHE A O 1
ATOM 1569 N N . CYS A 1 195 ? -2.572 6.004 12.383 1 97.81 195 CYS A N 1
ATOM 1570 C CA . CYS A 1 195 ? -1.418 5.203 12.781 1 97.81 195 CYS A CA 1
ATOM 1571 C C . CYS A 1 195 ? -1.26 3.992 11.867 1 97.81 195 CYS A C 1
ATOM 1573 O O . CYS A 1 195 ? -2.242 3.326 11.539 1 97.81 195 CYS A O 1
ATOM 1575 N N . LEU A 1 196 ? -0.058 3.73 11.508 1 97.75 196 LEU A N 1
ATOM 1576 C CA . LEU A 1 196 ? 0.355 2.531 10.789 1 97.75 196 LEU A CA 1
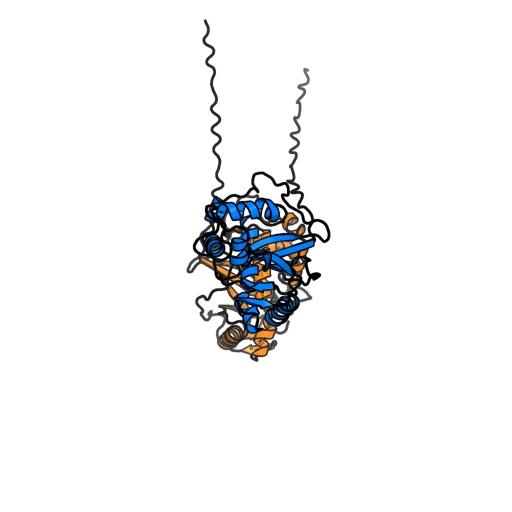ATOM 1577 C C . LEU A 1 196 ? 1.368 1.73 11.602 1 97.75 196 LEU A C 1
ATOM 1579 O O . LEU A 1 196 ? 2.072 2.289 12.445 1 97.75 196 LEU A O 1
ATOM 1583 N N . ASP A 1 197 ? 1.427 0.425 11.344 1 96.12 197 ASP A N 1
ATOM 1584 C CA . ASP A 1 197 ? 2.521 -0.348 11.922 1 96.12 197 ASP A CA 1
ATOM 1585 C C . ASP A 1 197 ? 3.871 0.12 11.383 1 96.12 197 ASP A C 1
ATOM 1587 O O . ASP A 1 197 ? 3.926 0.94 10.461 1 96.12 197 ASP A O 1
ATOM 1591 N N . LYS A 1 198 ? 4.914 -0.318 11.922 1 93.12 198 LYS A N 1
ATOM 1592 C CA . LYS A 1 198 ? 6.25 0.208 11.648 1 93.12 198 LYS A CA 1
ATOM 1593 C C . LYS A 1 198 ? 6.668 -0.074 10.211 1 93.12 198 LYS A C 1
ATOM 1595 O O . LYS A 1 198 ? 7.582 0.564 9.688 1 93.12 198 LYS A O 1
ATOM 1600 N N . ALA A 1 199 ? 6.078 -1.077 9.547 1 94.38 199 ALA A N 1
ATOM 1601 C CA . ALA A 1 199 ? 6.441 -1.431 8.18 1 94.38 199 ALA A CA 1
ATOM 1602 C C . ALA A 1 199 ? 5.508 -0.76 7.172 1 94.38 199 ALA A C 1
ATOM 1604 O O . ALA A 1 199 ? 5.715 -0.854 5.961 1 94.38 199 ALA A O 1
ATOM 1605 N N . GLY A 1 200 ? 4.438 -0.117 7.672 1 96.38 200 GLY A N 1
ATOM 1606 C CA . GLY A 1 200 ? 3.486 0.543 6.793 1 96.38 200 GLY A CA 1
ATOM 1607 C C . GLY A 1 200 ? 2.529 -0.422 6.121 1 96.38 200 GLY A C 1
ATOM 1608 O O . GLY A 1 200 ? 1.937 -0.097 5.09 1 96.38 200 GLY A O 1
ATOM 1609 N N . LEU A 1 201 ? 2.367 -1.605 6.676 1 96.75 201 LEU A N 1
ATOM 1610 C CA . LEU A 1 201 ? 1.586 -2.662 6.039 1 96.75 201 LEU A CA 1
ATOM 1611 C C . LEU A 1 201 ? 0.104 -2.516 6.371 1 96.75 201 LEU A C 1
ATOM 1613 O O . LEU A 1 201 ? -0.755 -2.822 5.543 1 96.75 201 LEU A O 1
ATOM 1617 N N . SER A 1 202 ? -0.136 -2.066 7.605 1 95.56 202 SER A N 1
ATOM 1618 C CA . SER A 1 202 ? -1.523 -2.01 8.055 1 95.56 202 SER A CA 1
ATOM 1619 C C . SER A 1 202 ? -1.755 -0.826 8.992 1 95.56 202 SER A C 1
ATOM 1621 O O . SER A 1 202 ? -0.85 -0.419 9.719 1 95.56 202 SER A O 1
ATOM 1623 N N . PHE A 1 203 ? -3.002 -0.299 8.867 1 96.94 203 PHE A N 1
ATOM 1624 C CA . PHE A 1 203 ? -3.424 0.645 9.898 1 96.94 203 PHE A CA 1
ATOM 1625 C C . PHE A 1 203 ? -3.561 -0.05 11.242 1 96.94 203 PHE A C 1
ATOM 1627 O O . PHE A 1 203 ? -3.887 -1.237 11.305 1 96.94 203 PHE A O 1
ATOM 1634 N N . LYS A 1 204 ? -3.248 0.665 12.242 1 94.44 204 LYS A N 1
ATOM 1635 C CA . LYS A 1 204 ? -3.461 0.181 13.602 1 94.44 204 LYS A CA 1
ATOM 1636 C C . LYS A 1 204 ? -4.078 1.267 14.477 1 94.44 204 LYS A C 1
ATOM 1638 O O . LYS A 1 204 ? -4.016 2.451 14.148 1 94.44 204 LYS A O 1
ATOM 1643 N N . ASN A 1 205 ? -4.684 0.722 15.492 1 90.12 205 ASN A N 1
ATOM 1644 C CA . ASN A 1 205 ? -5.199 1.689 16.453 1 90.12 205 ASN A CA 1
ATOM 1645 C C . ASN A 1 205 ? -4.105 2.18 17.406 1 90.12 205 ASN A C 1
ATOM 1647 O O . ASN A 1 205 ? -3.252 1.4 17.828 1 90.12 205 ASN A O 1
ATOM 1651 N N . CYS A 1 206 ? -4.066 3.463 17.594 1 88.5 206 CYS A N 1
ATOM 1652 C CA . CYS A 1 206 ? -3.178 4.031 18.594 1 88.5 206 CYS A CA 1
ATOM 1653 C C . CYS A 1 206 ? -3.951 4.914 19.562 1 88.5 206 CYS A C 1
ATOM 1655 O O . CYS A 1 206 ? -5.141 5.164 19.375 1 88.5 206 CYS A O 1
ATOM 1657 N N . SER A 1 207 ? -3.215 5.297 20.594 1 89.19 207 SER A N 1
ATOM 1658 C CA . SER A 1 207 ? -3.83 6.125 21.625 1 89.19 207 SER A CA 1
ATOM 1659 C C . SER A 1 207 ? -4.336 7.441 21.062 1 89.19 207 SER A C 1
ATOM 1661 O O . SER A 1 207 ? -3.693 8.031 20.188 1 89.19 207 SER A O 1
ATOM 1663 N N . TRP A 1 208 ? -5.453 7.75 21.578 1 92.69 208 TRP A N 1
ATOM 1664 C CA . TRP A 1 208 ? -6.105 8.992 21.188 1 92.69 208 TRP A CA 1
ATOM 1665 C C . TRP A 1 208 ? -6.207 9.953 22.375 1 92.69 208 TRP A C 1
ATOM 1667 O O . TRP A 1 208 ? -6.422 9.531 23.5 1 92.69 208 TRP A O 1
ATOM 1677 N N . PHE A 1 209 ? -5.965 11.203 22.141 1 93.06 209 PHE A N 1
ATOM 1678 C CA . PHE A 1 209 ? -6.148 12.273 23.125 1 93.06 209 PHE A CA 1
ATOM 1679 C C . PHE A 1 209 ? -6.562 13.562 22.438 1 93.06 209 PHE A C 1
ATOM 1681 O O . PHE A 1 209 ? -6.371 13.719 21.219 1 93.06 209 PHE A O 1
ATOM 1688 N N . ILE A 1 210 ? -7.191 14.43 23.141 1 95.31 210 ILE A N 1
ATOM 1689 C CA . ILE A 1 210 ? -7.547 15.742 22.609 1 95.31 210 ILE A CA 1
ATOM 1690 C C . ILE A 1 210 ? -6.383 16.703 22.797 1 95.31 210 ILE A C 1
ATOM 1692 O O . ILE A 1 210 ? -6.066 17.094 23.938 1 95.31 210 ILE A O 1
ATOM 1696 N N . PRO A 1 211 ? -5.777 17.031 21.672 1 94.88 211 PRO A N 1
ATOM 1697 C CA . PRO A 1 211 ? -4.746 18.047 21.828 1 94.88 211 PRO A CA 1
ATOM 1698 C C . PRO A 1 211 ? -5.297 19.359 22.391 1 94.88 211 PRO A C 1
ATOM 1700 O O . PRO A 1 211 ? -6.426 19.75 22.078 1 94.88 211 PRO A O 1
ATOM 1703 N N . ARG A 1 212 ? -4.469 20.031 23.109 1 93.75 212 ARG A N 1
ATOM 1704 C CA . ARG A 1 212 ? -4.883 21.266 23.75 1 93.75 212 ARG A CA 1
ATOM 1705 C C . ARG A 1 212 ? -5.43 22.266 22.734 1 93.75 212 ARG A C 1
ATOM 1707 O O . ARG A 1 212 ? -6.441 22.922 22.984 1 93.75 212 ARG A O 1
ATOM 1714 N N . LYS A 1 213 ? -4.84 22.312 21.625 1 95.44 213 LYS A N 1
ATOM 1715 C CA . LYS A 1 213 ? -5.234 23.281 20.609 1 95.44 213 LYS A CA 1
ATOM 1716 C C . LYS A 1 213 ? -6.562 22.891 19.969 1 95.44 213 LYS A C 1
ATOM 1718 O O . LYS A 1 213 ? -7.168 23.688 19.25 1 95.44 213 LYS A O 1
ATOM 1723 N N . CYS A 1 214 ? -6.98 21.719 20.172 1 97.44 214 CYS A N 1
ATOM 1724 C CA . CYS A 1 214 ? -8.219 21.234 19.562 1 97.44 214 CYS A CA 1
ATOM 1725 C C . CYS A 1 214 ? -9.359 21.234 20.578 1 97.44 214 CYS A C 1
ATOM 1727 O O . CYS A 1 214 ? -10.242 20.375 20.516 1 97.44 214 CYS A O 1
ATOM 1729 N N . SER A 1 215 ? -9.273 22.094 21.469 1 92.62 215 SER A N 1
ATOM 1730 C CA . SER A 1 215 ? -10.352 22.25 22.438 1 92.62 215 SER A CA 1
ATOM 1731 C C . SER A 1 215 ? -11.453 23.156 21.906 1 92.62 215 SER A C 1
ATOM 1733 O O . SER A 1 215 ? -11.211 23.969 21.031 1 92.62 215 SER A O 1
ATOM 1735 N N . GLY A 1 216 ? -12.719 23 22.344 1 91.69 216 GLY A N 1
ATOM 1736 C CA . GLY A 1 216 ? -13.844 23.812 21.922 1 91.69 216 GLY A CA 1
ATOM 1737 C C . GLY A 1 216 ? -14.352 23.453 20.531 1 91.69 216 GLY A C 1
ATOM 1738 O O . GLY A 1 216 ? -14.281 22.297 20.125 1 91.69 216 GLY A O 1
ATOM 1739 N N . ASN A 1 217 ? -14.969 24.469 19.875 1 96.5 217 ASN A N 1
ATOM 1740 C CA . ASN A 1 217 ? -15.469 24.266 18.531 1 96.5 217 ASN A CA 1
ATOM 1741 C C . ASN A 1 217 ? -14.367 24.453 17.484 1 96.5 217 ASN A C 1
ATOM 1743 O O . ASN A 1 217 ? -13.711 25.5 17.453 1 96.5 217 ASN A O 1
ATOM 1747 N N . ILE A 1 218 ? -14.164 23.469 16.703 1 98.62 218 ILE A N 1
ATOM 1748 C CA . ILE A 1 218 ? -13.102 23.453 15.703 1 98.62 218 ILE A CA 1
ATOM 1749 C C . ILE A 1 218 ? -13.695 23.672 14.32 1 98.62 218 ILE A C 1
ATOM 1751 O O . ILE A 1 218 ? -14.547 22.906 13.867 1 98.62 218 ILE A O 1
ATOM 1755 N N . ALA A 1 219 ? -13.234 24.672 13.641 1 98.44 219 ALA A N 1
ATOM 1756 C CA . ALA A 1 219 ? -13.742 25.016 12.32 1 98.44 219 ALA A CA 1
ATOM 1757 C C . ALA A 1 219 ? -13.211 24.047 11.258 1 98.44 219 ALA A C 1
ATOM 1759 O O . ALA A 1 219 ? -12.078 23.578 11.344 1 98.44 219 ALA A O 1
ATOM 1760 N N . PHE A 1 220 ? -14.023 23.703 10.305 1 98.38 220 PHE A N 1
ATOM 1761 C CA . PHE A 1 220 ? -13.68 23.047 9.055 1 98.38 220 PHE A CA 1
ATOM 1762 C C . PHE A 1 220 ? -13.812 24.016 7.879 1 98.38 220 PHE A C 1
ATOM 1764 O O . PHE A 1 220 ? -14.82 24 7.168 1 98.38 220 PHE A O 1
ATOM 1771 N N . PRO A 1 221 ? -12.75 24.812 7.648 1 96.62 221 PRO A N 1
ATOM 1772 C CA . PRO A 1 221 ? -12.93 26 6.805 1 96.62 221 PRO A CA 1
ATOM 1773 C C . PRO A 1 221 ? -13.156 25.656 5.336 1 96.62 221 PRO A C 1
ATOM 1775 O O . PRO A 1 221 ? -12.656 24.625 4.855 1 96.62 221 PRO A O 1
ATOM 1778 N N . ILE A 1 222 ? -13.82 26.516 4.641 1 94.25 222 ILE A N 1
ATOM 1779 C CA . ILE A 1 222 ? -14.055 26.406 3.205 1 94.25 222 ILE A CA 1
ATOM 1780 C C . ILE A 1 222 ? -12.75 26.656 2.451 1 94.25 222 ILE A C 1
ATOM 1782 O O . ILE A 1 222 ? -12.031 27.625 2.738 1 94.25 222 ILE A O 1
ATOM 1786 N N . PRO A 1 223 ? -12.445 25.797 1.564 1 88.12 223 PRO A N 1
ATOM 1787 C CA . PRO A 1 223 ? -11.195 25.969 0.821 1 88.12 223 PRO A CA 1
ATOM 1788 C C . PRO A 1 223 ? -11.117 27.297 0.081 1 88.12 223 PRO A C 1
ATOM 1790 O O . PRO A 1 223 ? -12.148 27.859 -0.298 1 88.12 223 PRO A O 1
ATOM 1793 N N . MET B 1 1 ? 69.062 23.281 -17.406 1 33.75 1 MET B N 1
ATOM 1794 C CA . MET B 1 1 ? 67.688 23.703 -17.219 1 33.75 1 MET B CA 1
ATOM 1795 C C . MET B 1 1 ? 66.75 22.609 -17.656 1 33.75 1 MET B C 1
ATOM 1797 O O . MET B 1 1 ? 66.438 22.484 -18.844 1 33.75 1 MET B O 1
ATOM 1801 N N . GLU B 1 2 ? 66.875 21.359 -17.094 1 43.72 2 GLU B N 1
ATOM 1802 C CA . GLU B 1 2 ? 66.125 20.156 -17.406 1 43.72 2 GLU B CA 1
ATOM 1803 C C . GLU B 1 2 ? 64.625 20.312 -17.016 1 43.72 2 GLU B C 1
ATOM 1805 O O . GLU B 1 2 ? 64.375 20.719 -15.891 1 43.72 2 GLU B O 1
ATOM 1810 N N . GLY B 1 3 ? 63.812 20.719 -17.953 1 39.22 3 GLY B N 1
ATOM 1811 C CA . GLY B 1 3 ? 62.375 20.906 -17.859 1 39.22 3 GLY B CA 1
ATOM 1812 C C . GLY B 1 3 ? 61.625 19.688 -17.312 1 39.22 3 GLY B C 1
ATOM 1813 O O . GLY B 1 3 ? 61.781 18.578 -17.844 1 39.22 3 GLY B O 1
ATOM 1814 N N . VAL B 1 4 ? 61.281 19.703 -15.992 1 43.34 4 VAL B N 1
ATOM 1815 C CA . VAL B 1 4 ? 60.438 18.719 -15.312 1 43.34 4 VAL B CA 1
ATOM 1816 C C . VAL B 1 4 ? 59.031 18.75 -15.938 1 43.34 4 VAL B C 1
ATOM 1818 O O . VAL B 1 4 ? 58.344 19.781 -15.938 1 43.34 4 VAL B O 1
ATOM 1821 N N . LEU B 1 5 ? 58.719 17.953 -16.938 1 39.03 5 LEU B N 1
ATOM 1822 C CA . LEU B 1 5 ? 57.375 17.781 -17.469 1 39.03 5 LEU B CA 1
ATOM 1823 C C . LEU B 1 5 ? 56.438 17.172 -16.422 1 39.03 5 LEU B C 1
ATOM 1825 O O . LEU B 1 5 ? 56.688 16.062 -15.953 1 39.03 5 LEU B O 1
ATOM 1829 N N . ILE B 1 6 ? 55.781 18.031 -15.648 1 39.44 6 ILE B N 1
ATOM 1830 C CA . ILE B 1 6 ? 54.75 17.578 -14.727 1 39.44 6 ILE B CA 1
ATOM 1831 C C . ILE B 1 6 ? 53.594 16.969 -15.516 1 39.44 6 ILE B C 1
ATOM 1833 O O . ILE B 1 6 ? 52.938 17.641 -16.328 1 39.44 6 ILE B O 1
ATOM 1837 N N . LEU B 1 7 ? 53.594 15.664 -15.695 1 39.34 7 LEU B N 1
ATOM 1838 C CA . LEU B 1 7 ? 52.469 14.906 -16.234 1 39.34 7 LEU B CA 1
ATOM 1839 C C . LEU B 1 7 ? 51.25 15.016 -15.312 1 39.34 7 LEU B C 1
ATOM 1841 O O . LEU B 1 7 ? 51.281 14.539 -14.18 1 39.34 7 LEU B O 1
ATOM 1845 N N . LEU B 1 8 ? 50.469 16.078 -15.516 1 39.78 8 LEU B N 1
ATOM 1846 C CA . LEU B 1 8 ? 49.188 16.188 -14.836 1 39.78 8 LEU B CA 1
ATOM 1847 C C . LEU B 1 8 ? 48.25 15.062 -15.266 1 39.78 8 LEU B C 1
ATOM 1849 O O . LEU B 1 8 ? 47.844 15 -16.422 1 39.78 8 LEU B O 1
ATOM 1853 N N . CYS B 1 9 ? 48.188 13.953 -14.508 1 38.09 9 CYS B N 1
ATOM 1854 C CA . CYS B 1 9 ? 47.188 12.898 -14.695 1 38.09 9 CYS 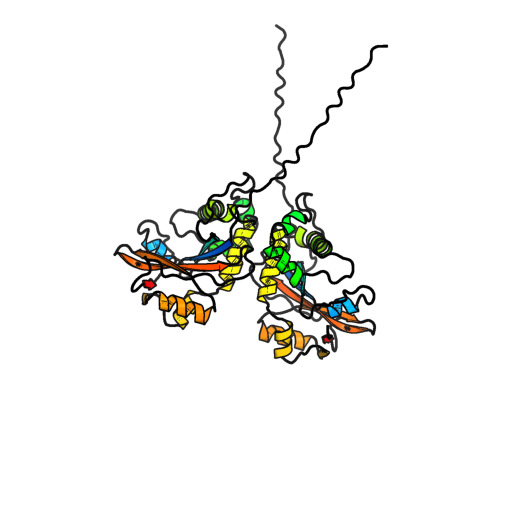B CA 1
ATOM 1855 C C . CYS B 1 9 ? 45.781 13.398 -14.367 1 38.09 9 CYS B C 1
ATOM 1857 O O . CYS B 1 9 ? 45.5 13.664 -13.203 1 38.09 9 CYS B O 1
ATOM 1859 N N . VAL B 1 10 ? 45.094 13.953 -15.352 1 40.72 10 VAL B N 1
ATOM 1860 C CA . VAL B 1 10 ? 43.656 14.258 -15.211 1 40.72 10 VAL B CA 1
ATOM 1861 C C . VAL B 1 10 ? 42.875 12.969 -14.969 1 40.72 10 VAL B C 1
ATOM 1863 O O . VAL B 1 10 ? 42.781 12.117 -15.852 1 40.72 10 VAL B O 1
ATOM 1866 N N . PHE B 1 11 ? 42.656 12.594 -13.648 1 38.28 11 PHE B N 1
ATOM 1867 C CA . PHE B 1 11 ? 41.719 11.523 -13.305 1 38.28 11 PHE B CA 1
ATOM 1868 C C . PHE B 1 11 ? 40.281 11.906 -13.68 1 38.28 11 PHE B C 1
ATOM 1870 O O . PHE B 1 11 ? 39.719 12.805 -13.07 1 38.28 11 PHE B O 1
ATOM 1877 N N . THR B 1 12 ? 39.844 11.656 -14.875 1 42.19 12 THR B N 1
ATOM 1878 C CA . THR B 1 12 ? 38.438 11.773 -15.211 1 42.19 12 THR B CA 1
ATOM 1879 C C . THR B 1 12 ? 37.594 10.828 -14.359 1 42.19 12 THR B C 1
ATOM 1881 O O . THR B 1 12 ? 37.719 9.609 -14.461 1 42.19 12 THR B O 1
ATOM 1884 N N . VAL B 1 13 ? 37.031 11.32 -13.336 1 40.91 13 VAL B N 1
ATOM 1885 C CA . VAL B 1 13 ? 36 10.594 -12.625 1 40.91 13 VAL B CA 1
ATOM 1886 C C . VAL B 1 13 ? 34.812 10.383 -13.555 1 40.91 13 VAL B C 1
ATOM 1888 O O . VAL B 1 13 ? 34.125 11.344 -13.938 1 40.91 13 VAL B O 1
ATOM 1891 N N . VAL B 1 14 ? 34.75 9.383 -14.352 1 37.69 14 VAL B N 1
ATOM 1892 C CA . VAL B 1 14 ? 33.531 8.938 -15.023 1 37.69 14 VAL B CA 1
ATOM 1893 C C . VAL B 1 14 ? 32.5 8.562 -13.984 1 37.69 14 VAL B C 1
ATOM 1895 O O . VAL B 1 14 ? 32.656 7.594 -13.25 1 37.69 14 VAL B O 1
ATOM 1898 N N . GLY B 1 15 ? 31.734 9.438 -13.562 1 37.16 15 GLY B N 1
ATOM 1899 C CA . GLY B 1 15 ? 30.547 9.039 -12.82 1 37.16 15 GLY B CA 1
ATOM 1900 C C . GLY B 1 15 ? 29.719 7.98 -13.531 1 37.16 15 GLY B C 1
ATOM 1901 O O . GLY B 1 15 ? 29.203 8.219 -14.625 1 37.16 15 GLY B O 1
ATOM 1902 N N . VAL B 1 16 ? 30.047 6.734 -13.453 1 35.88 16 VAL B N 1
ATOM 1903 C CA . VAL B 1 16 ? 29.125 5.688 -13.891 1 35.88 16 VAL B CA 1
ATOM 1904 C C . VAL B 1 16 ? 27.719 5.965 -13.352 1 35.88 16 VAL B C 1
ATOM 1906 O O . VAL B 1 16 ? 27.469 5.781 -12.156 1 35.88 16 VAL B O 1
ATOM 1909 N N . GLY B 1 17 ? 27.062 6.957 -13.891 1 37.78 17 GLY B N 1
ATOM 1910 C CA . GLY B 1 17 ? 25.641 6.926 -13.586 1 37.78 17 GLY B CA 1
ATOM 1911 C C . GLY B 1 17 ? 25.031 5.539 -13.695 1 37.78 17 GLY B C 1
ATOM 1912 O O . GLY B 1 17 ? 25.188 4.859 -14.711 1 37.78 17 GLY B O 1
ATOM 1913 N N . HIS B 1 18 ? 25 4.812 -12.711 1 38.31 18 HIS B N 1
ATOM 1914 C CA . HIS B 1 18 ? 24.219 3.574 -12.703 1 38.31 18 HIS B CA 1
ATOM 1915 C C . HIS B 1 18 ? 22.906 3.744 -13.445 1 38.31 18 HIS B C 1
ATOM 1917 O O . HIS B 1 18 ? 21.969 4.371 -12.938 1 38.31 18 HIS B O 1
ATOM 1923 N N . TYR B 1 19 ? 23 3.896 -14.797 1 40.16 19 TYR B N 1
ATOM 1924 C CA . TYR B 1 19 ? 21.781 3.771 -15.586 1 40.16 19 TYR B CA 1
ATOM 1925 C C . TYR B 1 19 ? 21.078 2.453 -15.289 1 40.16 19 TYR B C 1
ATOM 1927 O O . TYR B 1 19 ? 21.516 1.391 -15.719 1 40.16 19 TYR B O 1
ATOM 1935 N N . SER B 1 20 ? 20.609 2.24 -14.117 1 47.16 20 SER B N 1
ATOM 1936 C CA . SER B 1 20 ? 19.781 1.05 -13.969 1 47.16 20 SER B CA 1
ATOM 1937 C C . SER B 1 20 ? 18.734 0.966 -15.07 1 47.16 20 SER B C 1
ATOM 1939 O O . SER B 1 20 ? 17.938 1.896 -15.25 1 47.16 20 SER B O 1
ATOM 1941 N N . HIS B 1 21 ? 19.094 0.388 -16.203 1 50.78 21 HIS B N 1
ATOM 1942 C CA . HIS B 1 21 ? 18.125 0.124 -17.266 1 50.78 21 HIS B CA 1
ATOM 1943 C C . HIS B 1 21 ? 16.828 -0.428 -16.719 1 50.78 21 HIS B C 1
ATOM 1945 O O . HIS B 1 21 ? 16.719 -1.621 -16.422 1 50.78 21 HIS B O 1
ATOM 1951 N N . VAL B 1 22 ? 16.125 0.342 -15.992 1 59.84 22 VAL B N 1
ATOM 1952 C CA . VAL B 1 22 ? 14.789 -0.116 -15.641 1 59.84 22 VAL B CA 1
ATOM 1953 C C . VAL B 1 22 ? 14.031 -0.518 -16.906 1 59.84 22 VAL B C 1
ATOM 1955 O O . VAL B 1 22 ? 13.914 0.272 -17.844 1 59.84 22 VAL B O 1
ATOM 1958 N N . VAL B 1 23 ? 13.945 -1.918 -17.109 1 71.19 23 VAL B N 1
ATOM 1959 C CA . VAL B 1 23 ? 13.141 -2.453 -18.188 1 71.19 23 VAL B CA 1
ATOM 1960 C C . VAL B 1 23 ? 11.711 -1.919 -18.094 1 71.19 23 VAL B C 1
ATOM 1962 O O . VAL B 1 23 ? 11.148 -1.846 -17 1 71.19 23 VAL B O 1
ATOM 1965 N N . ALA B 1 24 ? 11.203 -1.426 -19.203 1 85.44 24 ALA B N 1
ATOM 1966 C CA . ALA B 1 24 ? 9.891 -0.777 -19.266 1 85.44 24 ALA B CA 1
ATOM 1967 C C . ALA B 1 24 ? 8.766 -1.802 -19.156 1 85.44 24 ALA B C 1
ATOM 1969 O O . ALA B 1 24 ? 8.859 -2.896 -19.719 1 85.44 24 ALA B O 1
ATOM 1970 N N . TYR B 1 25 ? 7.871 -1.616 -18.266 1 94 25 TYR B N 1
ATOM 1971 C CA . TYR B 1 25 ? 6.625 -2.371 -18.172 1 94 25 TYR B CA 1
ATOM 1972 C C . TYR B 1 25 ? 5.426 -1.436 -18.062 1 94 25 TYR B C 1
ATOM 1974 O O . TYR B 1 25 ? 5.582 -0.25 -17.766 1 94 25 TYR B O 1
ATOM 1982 N N . ASP B 1 26 ? 4.223 -1.993 -18.281 1 93.31 26 ASP B N 1
ATOM 1983 C CA . ASP B 1 26 ? 3.033 -1.158 -18.422 1 93.31 26 ASP B CA 1
ATOM 1984 C C . ASP B 1 26 ? 2.148 -1.266 -17.172 1 93.31 26 ASP B C 1
ATOM 1986 O O . ASP B 1 26 ? 1.423 -0.326 -16.844 1 93.31 26 ASP B O 1
ATOM 1990 N N . TYR B 1 27 ? 2.133 -2.385 -16.641 1 95.62 27 TYR B N 1
ATOM 1991 C CA . TYR B 1 27 ? 1.331 -2.65 -15.445 1 95.62 27 TYR B CA 1
ATOM 1992 C C . TYR B 1 27 ? 1.89 -3.836 -14.664 1 95.62 27 TYR B C 1
ATOM 1994 O O . TYR B 1 27 ? 2.949 -4.367 -15.008 1 95.62 27 TYR B O 1
ATOM 2002 N N . MET B 1 28 ? 1.292 -4.145 -13.555 1 97.25 28 MET B N 1
ATOM 2003 C CA . MET B 1 28 ? 1.763 -5.289 -12.781 1 97.25 28 MET B CA 1
ATOM 2004 C C . MET B 1 28 ? 0.609 -6.227 -12.438 1 97.25 28 MET B C 1
ATOM 2006 O O . MET B 1 28 ? -0.531 -5.785 -12.289 1 97.25 28 MET B O 1
ATOM 2010 N N . TYR B 1 29 ? 0.932 -7.512 -12.312 1 97.62 29 TYR B N 1
ATOM 2011 C CA . TYR B 1 29 ? 0.033 -8.508 -11.734 1 97.62 29 TYR B CA 1
ATOM 2012 C C . TYR B 1 29 ? 0.342 -8.734 -10.258 1 97.62 29 TYR B C 1
ATOM 2014 O O . TYR B 1 29 ? 1.48 -9.039 -9.898 1 97.62 29 TYR B O 1
ATOM 2022 N N . LEU B 1 30 ? -0.592 -8.461 -9.453 1 98.75 30 LEU B N 1
ATOM 2023 C CA . LEU B 1 30 ? -0.603 -9.102 -8.148 1 98.75 30 LEU B CA 1
ATOM 2024 C C . LEU B 1 30 ? -1.171 -10.516 -8.242 1 98.75 30 LEU B C 1
ATOM 2026 O O . LEU B 1 30 ? -2.361 -10.695 -8.508 1 98.75 30 LEU B O 1
ATOM 2030 N N . VAL B 1 31 ? -0.34 -11.516 -8.008 1 98.81 31 VAL B N 1
ATOM 2031 C CA . VAL B 1 31 ? -0.729 -12.898 -8.25 1 98.81 31 VAL B CA 1
ATOM 2032 C C . VAL B 1 31 ? -0.983 -13.609 -6.922 1 98.81 31 VAL B C 1
ATOM 2034 O O . VAL B 1 31 ? -0.063 -13.789 -6.121 1 98.81 31 VAL B O 1
ATOM 2037 N N . MET B 1 32 ? -2.221 -13.969 -6.711 1 98.81 32 MET B N 1
ATOM 2038 C CA . MET B 1 32 ? -2.645 -14.75 -5.551 1 98.81 32 MET B CA 1
ATOM 2039 C C . MET B 1 32 ? -2.871 -16.203 -5.93 1 98.81 32 MET B C 1
ATOM 2041 O O . MET B 1 32 ? -3.514 -16.5 -6.941 1 98.81 32 MET B O 1
ATOM 2045 N N . GLN B 1 33 ? -2.342 -17.156 -5.125 1 98.38 33 GLN B N 1
ATOM 2046 C CA . GLN B 1 33 ? -2.449 -18.562 -5.5 1 98.38 33 GLN B CA 1
ATOM 2047 C C . GLN B 1 33 ? -3.209 -19.359 -4.445 1 98.38 33 GLN B C 1
ATOM 2049 O O . GLN B 1 33 ? -3.135 -19.062 -3.254 1 98.38 33 GLN B O 1
ATOM 2054 N N . TRP B 1 34 ? -3.938 -20.344 -4.926 1 98.06 34 TRP B N 1
ATOM 2055 C CA . TRP B 1 34 ? -4.586 -21.312 -4.043 1 98.06 34 TRP B CA 1
ATOM 2056 C C . TRP B 1 34 ? -3.648 -22.469 -3.719 1 98.06 34 TRP B C 1
ATOM 2058 O O . TRP B 1 34 ? -3.381 -23.312 -4.574 1 98.06 34 TRP B O 1
ATOM 2068 N N . PRO B 1 35 ? -3.15 -22.562 -2.482 1 96 35 PRO B N 1
ATOM 2069 C CA . PRO B 1 35 ? -2.047 -23.453 -2.129 1 96 35 PRO B CA 1
ATOM 2070 C C . PRO B 1 35 ? -2.33 -24.906 -2.494 1 96 35 PRO B C 1
ATOM 2072 O O . PRO B 1 35 ? -1.453 -25.594 -3.02 1 96 35 PRO B O 1
ATOM 2075 N N . ARG B 1 36 ? -3.561 -25.359 -2.312 1 94.5 36 ARG B N 1
ATOM 2076 C CA . ARG B 1 36 ? -3.865 -26.766 -2.582 1 94.5 36 ARG B CA 1
ATOM 2077 C C . ARG B 1 36 ? -3.705 -27.078 -4.062 1 94.5 36 ARG B C 1
ATOM 2079 O O . ARG B 1 36 ? -3.223 -28.156 -4.426 1 94.5 36 ARG B O 1
ATOM 2086 N N . SER B 1 37 ? -4.195 -26.172 -4.891 1 95.5 37 SER B N 1
ATOM 2087 C CA . SER B 1 37 ? -4.059 -26.391 -6.328 1 95.5 37 SER B CA 1
ATOM 2088 C C . SER B 1 37 ? -2.596 -26.531 -6.73 1 95.5 37 SER B C 1
ATOM 2090 O O . SER B 1 37 ? -2.26 -27.344 -7.594 1 95.5 37 SER B O 1
ATOM 2092 N N . PHE B 1 38 ? -1.733 -25.719 -6.16 1 94.25 38 PHE B N 1
ATOM 2093 C CA . PHE B 1 38 ? -0.302 -25.828 -6.406 1 94.25 38 PHE B CA 1
ATOM 2094 C C . PHE B 1 38 ? 0.211 -27.203 -5.961 1 94.25 38 PHE B C 1
ATOM 2096 O O . PHE B 1 38 ? 0.933 -27.875 -6.699 1 94.25 38 PHE B O 1
ATOM 2103 N N . CYS B 1 39 ? -0.147 -27.578 -4.754 1 91.19 39 CYS B N 1
ATOM 2104 C CA . CYS B 1 39 ? 0.327 -28.812 -4.164 1 91.19 39 CYS B CA 1
ATOM 2105 C C . CYS B 1 39 ? -0.118 -30.016 -4.996 1 91.19 39 CYS B C 1
ATOM 2107 O O . CYS B 1 39 ? 0.601 -31.016 -5.086 1 91.19 39 CYS B O 1
ATOM 2109 N N . ASN B 1 40 ? -1.274 -29.891 -5.602 1 91.81 40 ASN B N 1
ATOM 2110 C CA . ASN B 1 40 ? -1.818 -30.984 -6.41 1 91.81 40 ASN B CA 1
ATOM 2111 C C . ASN B 1 40 ? -0.981 -31.219 -7.66 1 91.81 40 ASN B C 1
ATOM 2113 O O . ASN B 1 40 ? -1.095 -32.281 -8.297 1 91.81 40 ASN B O 1
ATOM 2117 N N . THR B 1 41 ? -0.258 -30.188 -8.023 1 86.44 41 THR B N 1
ATOM 2118 C CA . THR B 1 41 ? 0.568 -30.359 -9.219 1 86.44 41 THR B CA 1
ATOM 2119 C C . THR B 1 41 ? 1.88 -31.047 -8.875 1 86.44 41 THR B C 1
ATOM 2121 O O . THR B 1 41 ? 2.586 -31.531 -9.773 1 86.44 41 THR B O 1
ATOM 2124 N N . GLN B 1 42 ? 2.215 -31.047 -7.559 1 76.38 42 GLN B N 1
ATOM 2125 C CA . GLN B 1 42 ? 3.477 -31.609 -7.078 1 76.38 42 GLN B CA 1
ATOM 2126 C C . GLN B 1 42 ? 3.238 -32.688 -6.023 1 76.38 42 GLN B C 1
ATOM 2128 O O . GLN B 1 42 ? 3.574 -32.5 -4.852 1 76.38 42 GLN B O 1
ATOM 2133 N N . PRO B 1 43 ? 2.586 -33.781 -6.215 1 63.03 43 PRO B N 1
ATOM 2134 C CA . PRO B 1 43 ? 2.094 -34.688 -5.176 1 63.03 43 PRO B CA 1
ATOM 2135 C C . PRO B 1 43 ? 3.186 -35.125 -4.195 1 63.03 43 PRO B C 1
ATOM 2137 O O . PRO B 1 43 ? 2.9 -35.375 -3.025 1 63.03 43 PRO B O 1
ATOM 2140 N N . ASN B 1 44 ? 4.383 -35.156 -4.539 1 63.94 44 ASN B N 1
ATOM 2141 C CA . ASN B 1 44 ? 5.328 -35.75 -3.6 1 63.94 44 ASN B CA 1
ATOM 2142 C C . ASN B 1 44 ? 6.07 -34.688 -2.809 1 63.94 44 ASN B C 1
ATOM 2144 O O . ASN B 1 44 ? 6.957 -35 -2.012 1 63.94 44 ASN B O 1
ATOM 2148 N N . VAL B 1 45 ? 5.641 -33.375 -2.982 1 60.84 45 VAL B N 1
ATOM 2149 C CA . VAL B 1 45 ? 6.578 -32.406 -2.469 1 60.84 45 VAL B CA 1
ATOM 2150 C C . VAL B 1 45 ? 5.828 -31.375 -1.619 1 60.84 45 VAL B C 1
ATOM 2152 O O . VAL B 1 45 ? 6.414 -30.375 -1.172 1 60.84 45 VAL B O 1
ATOM 2155 N N . PHE B 1 46 ? 4.598 -31.688 -1.127 1 63.84 46 PHE B N 1
ATOM 2156 C CA . PHE B 1 46 ? 3.887 -30.562 -0.543 1 63.84 46 PHE B CA 1
ATOM 2157 C C . PHE B 1 46 ? 4.055 -30.547 0.971 1 63.84 46 PHE B C 1
ATOM 2159 O O . PHE B 1 46 ? 4.242 -31.578 1.596 1 63.84 46 PHE B O 1
ATOM 2166 N N . ARG B 1 47 ? 4.102 -29.297 1.474 1 64.81 47 ARG B N 1
ATOM 2167 C CA . ARG B 1 47 ? 4.133 -29.062 2.914 1 64.81 47 ARG B CA 1
ATOM 2168 C C . ARG B 1 47 ? 2.979 -29.781 3.607 1 64.81 47 ARG B C 1
ATOM 2170 O O . ARG B 1 47 ? 1.902 -29.938 3.029 1 64.81 47 ARG B O 1
ATOM 2177 N N . SER B 1 48 ?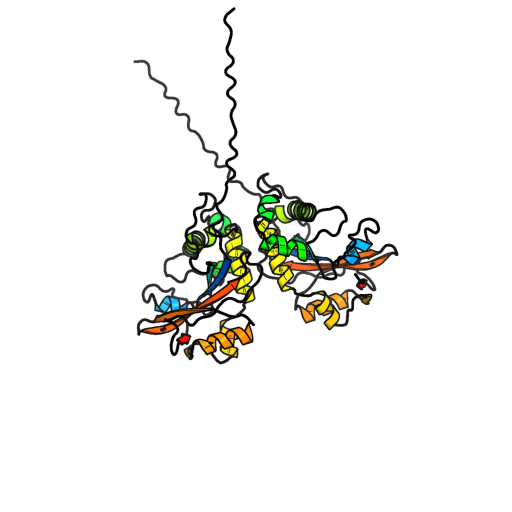 3.227 -30.328 4.699 1 65.44 48 SER B N 1
ATOM 2178 C CA . SER B 1 48 ? 2.217 -31.016 5.496 1 65.44 48 SER B CA 1
ATOM 2179 C C . SER B 1 48 ? 1.048 -30.094 5.824 1 65.44 48 SER B C 1
ATOM 2181 O O . SER B 1 48 ? -0.11 -30.516 5.797 1 65.44 48 SER B O 1
ATOM 2183 N N . ARG B 1 49 ? 1.409 -28.719 6.051 1 80.75 49 ARG B N 1
ATOM 2184 C CA . ARG B 1 49 ? 0.298 -27.828 6.363 1 80.75 49 ARG B CA 1
ATOM 2185 C C . ARG B 1 49 ? 0.082 -26.812 5.246 1 80.75 49 ARG B C 1
ATOM 2187 O O . ARG B 1 49 ? 0.85 -25.859 5.109 1 80.75 49 ARG B O 1
ATOM 2194 N N . VAL B 1 50 ? -0.9 -27.141 4.461 1 87.38 50 VAL B N 1
ATOM 2195 C CA . VAL B 1 50 ? -1.253 -26.281 3.342 1 87.38 50 VAL B CA 1
ATOM 2196 C C . VAL B 1 50 ? -2.145 -25.141 3.832 1 87.38 50 VAL B C 1
ATOM 2198 O O . VAL B 1 50 ? -3.176 -25.375 4.465 1 87.38 50 VAL B O 1
ATOM 2201 N N . PRO B 1 51 ? -1.777 -23.906 3.562 1 92.88 51 PRO B N 1
ATOM 2202 C CA . PRO B 1 51 ? -2.623 -22.781 3.984 1 92.88 51 PRO B CA 1
ATOM 2203 C C . PRO B 1 51 ? -4.023 -22.844 3.383 1 92.88 51 PRO B C 1
ATOM 2205 O O . PRO B 1 51 ? -4.188 -23.234 2.223 1 92.88 51 PRO B O 1
ATOM 2208 N N . ASN B 1 52 ? -5.027 -22.391 4.172 1 93.81 52 ASN B N 1
ATOM 2209 C CA . ASN B 1 52 ? -6.414 -22.375 3.719 1 93.81 52 ASN B CA 1
ATOM 2210 C C . ASN B 1 52 ? -6.855 -20.969 3.305 1 93.81 52 ASN B C 1
ATOM 2212 O O . ASN B 1 52 ? -7.992 -20.578 3.561 1 93.81 52 ASN B O 1
ATOM 2216 N N . ILE B 1 53 ? -5.93 -20.219 2.898 1 96.44 53 ILE B N 1
ATOM 2217 C CA . ILE B 1 53 ? -6.152 -18.891 2.348 1 96.44 53 ILE B CA 1
ATOM 2218 C C . ILE B 1 53 ? -5.395 -18.734 1.03 1 96.44 53 ILE B C 1
ATOM 2220 O O . ILE B 1 53 ? -4.438 -19.469 0.772 1 96.44 53 ILE B O 1
ATOM 2224 N N . PHE B 1 54 ? -5.906 -17.844 0.184 1 98.31 54 PHE B N 1
ATOM 2225 C CA . PHE B 1 54 ? -5.059 -17.453 -0.937 1 98.31 54 PHE B CA 1
ATOM 2226 C C . PHE B 1 54 ? -3.766 -16.828 -0.442 1 98.31 54 PHE B C 1
ATOM 2228 O O . PHE B 1 54 ? -3.791 -15.938 0.419 1 98.31 54 PHE B O 1
ATOM 2235 N N . THR B 1 55 ? -2.641 -17.281 -0.927 1 98.19 55 THR B N 1
ATOM 2236 C CA . THR B 1 55 ? -1.34 -16.719 -0.593 1 98.19 55 THR B CA 1
ATOM 2237 C C . THR B 1 55 ? -0.748 -15.977 -1.791 1 98.19 55 THR B C 1
ATOM 2239 O O . THR B 1 55 ? -1.21 -16.141 -2.92 1 98.19 55 THR B O 1
ATOM 2242 N N . ILE B 1 56 ? 0.24 -15.164 -1.516 1 98.81 56 ILE B N 1
ATOM 2243 C CA . ILE B 1 56 ? 0.902 -14.422 -2.584 1 98.81 56 ILE B CA 1
ATOM 2244 C C . ILE B 1 56 ? 1.807 -15.359 -3.379 1 98.81 56 ILE B C 1
ATOM 2246 O O . ILE B 1 56 ? 2.582 -16.125 -2.799 1 98.81 56 ILE B O 1
ATOM 2250 N N . HIS B 1 57 ? 1.645 -15.422 -4.672 1 98.62 57 HIS B N 1
ATOM 2251 C CA . HIS B 1 57 ? 2.656 -16.016 -5.543 1 98.62 57 HIS B CA 1
ATOM 2252 C C . HIS B 1 57 ? 3.723 -14.984 -5.914 1 98.62 57 HIS B C 1
ATOM 2254 O O . HIS B 1 57 ? 4.918 -15.281 -5.859 1 98.62 57 HIS B O 1
ATOM 2260 N N . GLY B 1 58 ? 3.182 -13.758 -6.23 1 98.69 58 GLY B N 1
ATOM 2261 C CA . GLY B 1 58 ? 4.148 -12.703 -6.5 1 98.69 58 GLY B CA 1
ATOM 2262 C C . GLY B 1 58 ? 3.525 -11.461 -7.102 1 98.69 58 GLY B C 1
ATOM 2263 O O . GLY B 1 58 ? 2.312 -11.406 -7.309 1 98.69 58 GLY B O 1
ATOM 2264 N N . LEU B 1 59 ? 4.395 -10.438 -7.305 1 98.62 59 LEU B N 1
ATOM 2265 C CA . LEU B 1 59 ? 4.117 -9.195 -8.016 1 98.62 59 LEU B CA 1
ATOM 2266 C C . LEU B 1 59 ? 4.914 -9.117 -9.312 1 98.62 59 LEU B C 1
ATOM 2268 O O . LEU B 1 59 ? 6.145 -9.031 -9.281 1 98.62 59 LEU B O 1
ATOM 2272 N N . TRP B 1 60 ? 4.188 -9.148 -10.477 1 98.44 60 TRP B N 1
ATOM 2273 C CA . TRP B 1 60 ? 4.859 -9.391 -11.75 1 98.44 60 TRP B CA 1
ATOM 2274 C C . TRP B 1 60 ? 4.684 -8.211 -12.695 1 98.44 60 TRP B C 1
ATOM 2276 O O . TRP B 1 60 ? 3.58 -7.961 -13.188 1 98.44 60 TRP B O 1
ATOM 2286 N N . PRO B 1 61 ? 5.781 -7.488 -13.023 1 97.25 61 PRO B N 1
ATOM 2287 C CA . PRO B 1 61 ? 5.66 -6.512 -14.109 1 97.25 61 PRO B CA 1
ATOM 2288 C C . PRO B 1 61 ? 5.191 -7.145 -15.422 1 97.25 61 PRO B C 1
ATOM 2290 O O . PRO B 1 61 ? 5.594 -8.266 -15.75 1 97.25 61 PRO B O 1
ATOM 2293 N N . GLN B 1 62 ? 4.309 -6.402 -16.047 1 95.12 62 GLN B N 1
ATOM 2294 C CA . GLN B 1 62 ? 3.672 -6.953 -17.234 1 95.12 62 GLN B CA 1
ATOM 2295 C C . GLN B 1 62 ? 3.707 -5.957 -18.391 1 95.12 62 GLN B C 1
ATOM 2297 O O . GLN B 1 62 ? 3.713 -4.742 -18.172 1 95.12 62 GLN B O 1
ATOM 2302 N N . ASN B 1 63 ? 3.805 -6.574 -19.562 1 91.12 63 ASN B N 1
ATOM 2303 C CA . ASN B 1 63 ? 3.496 -5.902 -20.828 1 91.12 63 ASN B CA 1
ATOM 2304 C C . ASN B 1 63 ? 2.441 -6.664 -21.625 1 91.12 63 ASN B C 1
ATOM 2306 O O . ASN B 1 63 ? 2.117 -7.809 -21.297 1 91.12 63 ASN B O 1
ATOM 2310 N N . LEU B 1 64 ? 1.882 -6.047 -22.641 1 80.88 64 LEU B N 1
ATOM 2311 C CA . LEU B 1 64 ? 0.883 -6.711 -23.469 1 80.88 64 LEU B CA 1
ATOM 2312 C C . LEU B 1 64 ? 1.468 -7.953 -24.125 1 80.88 64 LEU B C 1
ATOM 2314 O O . LEU B 1 64 ? 0.826 -9.008 -24.156 1 80.88 64 LEU B O 1
ATOM 2318 N N . ASN B 1 65 ? 2.672 -7.887 -24.594 1 78.12 65 ASN B N 1
ATOM 2319 C CA . ASN B 1 65 ? 3.178 -9.008 -25.375 1 78.12 65 ASN B CA 1
ATOM 2320 C C . ASN B 1 65 ? 4.348 -9.695 -24.672 1 78.12 65 ASN B C 1
ATOM 2322 O O . ASN B 1 65 ? 4.59 -10.883 -24.875 1 78.12 65 ASN B O 1
ATOM 2326 N N . ASN B 1 66 ? 5.105 -8.977 -23.984 1 85.12 66 ASN B N 1
ATOM 2327 C CA . ASN B 1 66 ? 6.297 -9.562 -23.391 1 85.12 66 ASN B CA 1
ATOM 2328 C C . ASN B 1 66 ? 6.566 -9 -22 1 85.12 66 ASN B C 1
ATOM 2330 O O . ASN B 1 66 ? 7.191 -7.945 -21.859 1 85.12 66 ASN B O 1
ATOM 2334 N N . ALA B 1 67 ? 6.246 -9.883 -21.016 1 91.69 67 ALA B N 1
ATOM 2335 C CA . ALA B 1 67 ? 6.535 -9.453 -19.656 1 91.69 67 ALA B CA 1
ATOM 2336 C C . ALA B 1 67 ? 8.016 -9.617 -19.328 1 91.69 67 ALA B C 1
ATOM 2338 O O . ALA B 1 67 ? 8.609 -10.664 -19.625 1 91.69 67 ALA B O 1
ATOM 2339 N N . PRO B 1 68 ? 8.625 -8.609 -18.812 1 95.88 68 PRO B N 1
ATOM 2340 C CA . PRO B 1 68 ? 10.047 -8.734 -18.469 1 95.88 68 PRO B CA 1
ATOM 2341 C C . PRO B 1 68 ? 10.297 -9.711 -17.312 1 95.88 68 PRO B C 1
ATOM 2343 O O . PRO B 1 68 ? 9.5 -9.766 -16.375 1 95.88 68 PRO B O 1
ATOM 2346 N N . VAL B 1 69 ? 11.312 -10.508 -17.406 1 96.19 69 VAL B N 1
ATOM 2347 C CA . VAL B 1 69 ? 11.758 -11.391 -16.328 1 96.19 69 VAL B CA 1
ATOM 2348 C C . VAL B 1 69 ? 13.281 -11.406 -16.281 1 96.19 69 VAL B C 1
ATOM 2350 O O . VAL B 1 69 ? 13.953 -11.148 -17.281 1 96.19 69 VAL B O 1
ATOM 2353 N N . ASN B 1 70 ? 13.773 -11.68 -15.117 1 96.69 70 ASN B N 1
ATOM 2354 C CA . ASN B 1 70 ? 15.203 -11.852 -14.891 1 96.69 70 ASN B CA 1
ATOM 2355 C C . ASN B 1 70 ? 16 -10.664 -15.43 1 96.69 70 ASN B C 1
ATOM 2357 O O . ASN B 1 70 ? 16.938 -10.844 -16.219 1 96.69 70 ASN B O 1
ATOM 2361 N N . CYS B 1 71 ? 15.609 -9.5 -15.078 1 95.62 71 CYS B N 1
ATOM 2362 C CA . CYS B 1 71 ? 16.25 -8.281 -15.547 1 95.62 71 CYS B CA 1
ATOM 2363 C C . CYS B 1 71 ? 17.641 -8.117 -14.93 1 95.62 71 CYS B C 1
ATOM 2365 O O . CYS B 1 71 ? 17.844 -8.469 -13.766 1 95.62 71 CYS B O 1
ATOM 2367 N N . PRO B 1 72 ? 18.516 -7.609 -15.719 1 93.44 72 PRO B N 1
ATOM 2368 C CA . PRO B 1 72 ? 19.859 -7.383 -15.188 1 93.44 72 PRO B CA 1
ATOM 2369 C C . PRO B 1 72 ? 19.906 -6.242 -14.172 1 93.44 72 PRO B C 1
ATOM 2371 O O . PRO B 1 72 ? 19.344 -5.18 -14.406 1 93.44 72 PRO B O 1
ATOM 2374 N N . VAL B 1 73 ? 20.5 -6.578 -13.031 1 91.44 73 VAL B N 1
ATOM 2375 C CA . VAL B 1 73 ? 20.688 -5.574 -11.992 1 91.44 73 VAL B CA 1
ATOM 2376 C C . VAL B 1 73 ? 22.094 -5.699 -11.406 1 91.44 73 VAL B C 1
ATOM 2378 O O . VAL B 1 73 ? 22.719 -6.762 -11.492 1 91.44 73 VAL B O 1
ATOM 2381 N N . PRO B 1 74 ? 22.578 -4.594 -10.867 1 89.19 74 PRO B N 1
ATOM 2382 C CA . PRO B 1 74 ? 23.859 -4.707 -10.148 1 89.19 74 PRO B CA 1
ATOM 2383 C C . PRO B 1 74 ? 23.797 -5.707 -8.992 1 89.19 74 PRO B C 1
ATOM 2385 O O . PRO B 1 74 ? 22.719 -6.008 -8.492 1 89.19 74 PRO B O 1
ATOM 2388 N N . ILE B 1 75 ? 24.875 -6.223 -8.641 1 85.56 75 ILE B N 1
ATOM 2389 C CA . ILE B 1 75 ? 25.016 -7.254 -7.621 1 85.56 75 ILE B CA 1
ATOM 2390 C C . ILE B 1 75 ? 24.359 -6.781 -6.324 1 85.56 75 ILE B C 1
ATOM 2392 O O . ILE B 1 75 ? 23.719 -7.566 -5.625 1 85.56 75 ILE B O 1
ATOM 2396 N N . LEU B 1 76 ? 24.453 -5.488 -6.059 1 82.44 76 LEU B N 1
ATOM 2397 C CA . LEU B 1 76 ? 23.922 -4.926 -4.82 1 82.44 76 LEU B CA 1
ATOM 2398 C C . LEU B 1 76 ? 22.406 -5.008 -4.801 1 82.44 76 LEU B C 1
ATOM 2400 O O . LEU B 1 76 ? 21.781 -4.859 -3.742 1 82.44 76 LEU B O 1
ATOM 2404 N N . ASN B 1 77 ? 21.875 -5.234 -5.934 1 88.25 77 ASN B N 1
ATOM 2405 C CA . ASN B 1 77 ? 20.422 -5.297 -6.027 1 88.25 77 ASN B CA 1
ATOM 2406 C C . ASN B 1 77 ? 19.938 -6.734 -6.133 1 88.25 77 ASN B C 1
ATOM 2408 O O . ASN B 1 77 ? 18.75 -6.973 -6.355 1 88.25 77 ASN B O 1
ATOM 2412 N N . HIS B 1 78 ? 20.844 -7.66 -5.98 1 93.25 78 HIS B N 1
ATOM 2413 C CA . HIS B 1 78 ? 20.406 -9.047 -5.848 1 93.25 78 HIS B CA 1
ATOM 2414 C C . HIS B 1 78 ? 19.703 -9.273 -4.512 1 93.25 78 HIS B C 1
ATOM 2416 O O . HIS B 1 78 ? 19.844 -8.469 -3.586 1 93.25 78 HIS B O 1
ATOM 2422 N N . PHE B 1 79 ? 18.953 -10.367 -4.492 1 97.19 79 PHE B N 1
ATOM 2423 C CA . PHE B 1 79 ? 18.203 -10.664 -3.275 1 97.19 79 PHE B CA 1
ATOM 2424 C C . PHE B 1 79 ? 19.141 -10.75 -2.074 1 97.19 79 PHE B C 1
ATOM 2426 O O . PHE B 1 79 ? 20.156 -11.445 -2.123 1 97.19 79 PHE B O 1
ATOM 2433 N N . HIS B 1 80 ? 18.844 -9.992 -1.075 1 96.56 80 HIS B N 1
ATOM 2434 C CA . HIS B 1 80 ? 19.641 -9.914 0.149 1 96.56 80 HIS B CA 1
ATOM 2435 C C . HIS B 1 80 ? 18.781 -10.195 1.378 1 96.56 80 HIS B C 1
ATOM 2437 O O . HIS B 1 80 ? 18.141 -9.289 1.915 1 96.56 80 HIS B O 1
ATOM 2443 N N . TYR B 1 81 ? 18.828 -11.406 1.893 1 96.44 81 TYR B N 1
ATOM 2444 C CA . TYR B 1 81 ? 17.938 -11.844 2.961 1 96.44 81 TYR B CA 1
ATOM 2445 C C . TYR B 1 81 ? 18.188 -11.039 4.234 1 96.44 81 TYR B C 1
ATOM 2447 O O . TYR B 1 81 ? 17.234 -10.672 4.934 1 96.44 81 TYR B O 1
ATOM 2455 N N . PRO B 1 82 ? 19.391 -10.75 4.617 1 95 82 PRO B N 1
ATOM 2456 C CA . PRO B 1 82 ? 19.609 -9.984 5.848 1 95 82 PRO B CA 1
ATOM 2457 C C . PRO B 1 82 ? 18.844 -8.656 5.859 1 95 82 PRO B C 1
ATOM 2459 O O . PRO B 1 82 ? 18.359 -8.234 6.906 1 95 82 PRO B O 1
ATOM 2462 N N . THR B 1 83 ? 18.797 -8.008 4.699 1 93.44 83 THR B N 1
ATOM 2463 C CA . THR B 1 83 ? 18.031 -6.773 4.617 1 93.44 83 THR B CA 1
ATOM 2464 C C . THR B 1 83 ? 16.547 -7.035 4.902 1 93.44 83 THR B C 1
ATOM 2466 O O . THR B 1 83 ? 15.898 -6.262 5.613 1 93.44 83 THR B O 1
ATOM 2469 N N . LEU B 1 84 ? 16 -8.078 4.352 1 95.88 84 LEU B N 1
ATOM 2470 C CA . LEU B 1 84 ? 14.625 -8.461 4.621 1 95.88 84 LEU B CA 1
ATOM 2471 C C . LEU B 1 84 ? 14.445 -8.852 6.082 1 95.88 84 LEU B C 1
ATOM 2473 O O . LEU B 1 84 ? 13.477 -8.438 6.727 1 95.88 84 LEU B O 1
ATOM 2477 N N . ASN B 1 85 ? 15.352 -9.641 6.578 1 95 85 ASN B N 1
ATOM 2478 C CA . ASN B 1 85 ? 15.289 -10.141 7.945 1 95 85 ASN B CA 1
ATOM 2479 C C . ASN B 1 85 ? 15.297 -9 8.961 1 95 85 ASN B C 1
ATOM 2481 O O . ASN B 1 85 ? 14.773 -9.148 10.07 1 95 85 ASN B O 1
ATOM 2485 N N . ALA B 1 86 ? 15.914 -7.891 8.633 1 92.56 86 ALA B N 1
ATOM 2486 C CA . ALA B 1 86 ? 15.984 -6.742 9.531 1 92.56 86 ALA B CA 1
ATOM 2487 C C . ALA B 1 86 ? 14.617 -6.09 9.695 1 92.56 86 ALA B C 1
ATOM 2489 O O . ALA B 1 86 ? 14.375 -5.387 10.68 1 92.56 86 ALA B O 1
ATOM 2490 N N . ASP B 1 87 ? 13.758 -6.215 8.758 1 93.62 87 ASP B N 1
ATOM 2491 C CA . ASP B 1 87 ? 12.383 -5.727 8.844 1 93.62 87 ASP B CA 1
ATOM 2492 C C . ASP B 1 87 ? 11.453 -6.805 9.383 1 93.62 87 ASP B C 1
ATOM 2494 O O . ASP B 1 87 ? 10.75 -7.469 8.617 1 93.62 87 ASP B O 1
ATOM 2498 N N . LYS B 1 88 ? 11.367 -6.906 10.672 1 95.25 88 LYS B N 1
ATOM 2499 C CA . LYS B 1 88 ? 10.711 -8.031 11.328 1 95.25 88 LYS B CA 1
ATOM 2500 C C . LYS B 1 88 ? 9.203 -8.031 11.055 1 95.25 88 LYS B C 1
ATOM 2502 O O . LYS B 1 88 ? 8.594 -9.094 10.93 1 95.25 88 LYS B O 1
ATOM 2507 N N . VAL B 1 89 ? 8.586 -6.891 11 1 94.81 89 VAL B N 1
ATOM 2508 C CA . VAL B 1 89 ? 7.148 -6.812 10.758 1 94.81 89 VAL B CA 1
ATOM 2509 C C . VAL B 1 89 ? 6.836 -7.289 9.344 1 94.81 89 VAL B C 1
ATOM 2511 O O . VAL B 1 89 ? 5.906 -8.07 9.133 1 94.81 89 VAL B O 1
ATOM 2514 N N . LEU B 1 90 ? 7.621 -6.809 8.367 1 96.62 90 LEU B N 1
ATOM 2515 C CA . LEU B 1 90 ? 7.453 -7.273 6.992 1 96.62 90 LEU B CA 1
ATOM 2516 C C . LEU B 1 90 ? 7.672 -8.781 6.902 1 96.62 90 LEU B C 1
ATOM 2518 O O . LEU B 1 90 ? 6.871 -9.492 6.289 1 96.62 90 LEU B O 1
ATOM 2522 N N . LEU B 1 91 ? 8.734 -9.242 7.543 1 97.56 91 LEU B N 1
ATOM 2523 C CA . LEU B 1 91 ? 9.078 -10.656 7.492 1 97.56 91 LEU B CA 1
ATOM 2524 C C . LEU B 1 91 ? 7.949 -11.508 8.062 1 97.56 91 LEU B C 1
ATOM 2526 O O . LEU B 1 91 ? 7.566 -12.516 7.469 1 97.56 91 LEU B O 1
ATOM 2530 N N . LYS B 1 92 ? 7.445 -11.125 9.18 1 97.5 92 LYS B N 1
ATOM 2531 C CA . LYS B 1 92 ? 6.363 -11.867 9.812 1 97.5 92 LYS B CA 1
ATOM 2532 C C . LYS B 1 92 ? 5.129 -11.922 8.922 1 97.5 92 LYS B C 1
ATOM 2534 O O . LYS B 1 92 ? 4.477 -12.961 8.812 1 97.5 92 LYS B O 1
ATOM 2539 N N . THR B 1 93 ? 4.836 -10.797 8.336 1 97.5 93 THR B N 1
ATOM 2540 C CA . THR B 1 93 ? 3.701 -10.742 7.418 1 97.5 93 THR B CA 1
ATOM 2541 C C . THR B 1 93 ? 3.924 -11.672 6.23 1 97.5 93 THR B C 1
ATOM 2543 O O . THR B 1 93 ? 3.029 -12.43 5.855 1 97.5 93 THR B O 1
ATOM 2546 N N . MET B 1 94 ? 5.09 -11.672 5.633 1 98.31 94 MET B N 1
ATOM 2547 C CA . MET B 1 94 ? 5.418 -12.5 4.477 1 98.31 94 MET B CA 1
ATOM 2548 C C . MET B 1 94 ? 5.359 -13.984 4.836 1 98.31 94 MET B C 1
ATOM 2550 O O . MET B 1 94 ? 4.91 -14.805 4.031 1 98.31 94 MET B O 1
ATOM 2554 N N . ASP B 1 95 ? 5.793 -14.312 6.023 1 97.62 95 ASP B N 1
ATOM 2555 C CA . ASP B 1 95 ? 5.719 -15.695 6.477 1 97.62 95 ASP B CA 1
ATOM 2556 C C . ASP B 1 95 ? 4.277 -16.203 6.477 1 97.62 95 ASP B C 1
ATOM 2558 O O . ASP B 1 95 ? 4.023 -17.375 6.219 1 97.62 95 ASP B O 1
ATOM 2562 N N . ARG B 1 96 ? 3.402 -15.32 6.707 1 96.62 96 ARG B N 1
ATOM 2563 C CA . ARG B 1 96 ? 2.002 -15.703 6.852 1 96.62 96 ARG B CA 1
ATOM 2564 C C . ARG B 1 96 ? 1.307 -15.758 5.496 1 96.62 96 ARG B C 1
ATOM 2566 O O . ARG B 1 96 ? 0.585 -16.719 5.203 1 96.62 96 ARG B O 1
ATOM 2573 N N . ILE B 1 97 ? 1.578 -14.781 4.613 1 97.94 97 ILE B N 1
ATOM 2574 C CA . ILE B 1 97 ? 0.705 -14.672 3.451 1 97.94 97 ILE B CA 1
ATOM 2575 C C . ILE B 1 97 ? 1.513 -14.906 2.176 1 97.94 97 ILE B C 1
ATOM 2577 O O . ILE B 1 97 ? 0.962 -14.891 1.073 1 97.94 97 ILE B O 1
ATOM 2581 N N . TRP B 1 98 ? 2.832 -15.156 2.301 1 98.25 98 TRP B N 1
ATOM 2582 C CA . TRP B 1 98 ? 3.693 -15.383 1.146 1 98.25 98 TRP B CA 1
ATOM 2583 C C . TRP B 1 98 ? 4.645 -16.547 1.4 1 98.25 98 TRP B C 1
ATOM 2585 O O . TRP B 1 98 ? 5.852 -16.438 1.164 1 98.25 98 TRP B O 1
ATOM 2595 N N . PRO B 1 99 ? 4.145 -17.625 1.946 1 96.69 99 PRO B N 1
ATOM 2596 C CA . PRO B 1 99 ? 5.02 -18.75 2.254 1 96.69 99 PRO B CA 1
ATOM 2597 C C . PRO B 1 99 ? 5.383 -19.578 1.016 1 96.69 99 PRO B C 1
ATOM 2599 O O . PRO B 1 99 ? 4.625 -19.594 0.04 1 96.69 99 PRO B O 1
ATOM 2602 N N . SER B 1 100 ? 6.531 -20.203 1.098 1 95.38 100 SER B N 1
ATOM 2603 C CA . SER B 1 100 ? 6.805 -21.297 0.173 1 95.38 100 SER B CA 1
ATOM 2604 C C . SER B 1 100 ? 5.836 -22.453 0.385 1 95.38 100 SER B C 1
ATOM 2606 O O . SER B 1 100 ? 5.492 -22.781 1.522 1 95.38 100 SER B O 1
ATOM 2608 N N . LEU B 1 101 ? 5.453 -23.047 -0.718 1 93.12 101 LEU B N 1
ATOM 2609 C CA . LEU B 1 101 ? 4.539 -24.188 -0.654 1 93.12 101 LEU B CA 1
ATOM 2610 C C . LEU B 1 101 ? 5.27 -25.484 -0.971 1 93.12 101 LEU B C 1
ATOM 2612 O O . LEU B 1 101 ? 4.676 -26.562 -0.923 1 93.12 101 LEU B O 1
ATOM 2616 N N . ILE B 1 102 ? 6.492 -25.391 -1.275 1 90.12 102 ILE B N 1
ATOM 2617 C CA . ILE B 1 102 ? 7.301 -26.547 -1.633 1 90.12 102 ILE B CA 1
ATOM 2618 C C . ILE B 1 102 ? 8.023 -27.078 -0.396 1 90.12 102 ILE B C 1
ATOM 2620 O O . ILE B 1 102 ? 8.711 -26.312 0.297 1 90.12 102 ILE B O 1
ATOM 2624 N N . ASN B 1 103 ? 7.906 -28.344 -0.135 1 85.31 103 ASN B N 1
ATOM 2625 C CA . ASN B 1 103 ? 8.617 -28.969 0.977 1 85.31 103 ASN B CA 1
ATOM 2626 C C . ASN B 1 103 ? 10.133 -28.844 0.809 1 85.31 103 ASN B C 1
ATOM 2628 O O . ASN B 1 103 ? 10.664 -29.109 -0.271 1 85.31 103 ASN B O 1
ATOM 2632 N N . GLY B 1 104 ? 10.758 -28.359 1.833 1 86.44 104 GLY B N 1
ATOM 2633 C CA . GLY B 1 104 ? 12.211 -28.266 1.79 1 86.44 104 GLY B CA 1
ATOM 2634 C C . GLY B 1 104 ? 12.695 -26.938 1.208 1 86.44 104 GLY B C 1
ATOM 2635 O O . GLY B 1 104 ? 13.898 -26.672 1.202 1 86.44 104 GLY B O 1
ATOM 2636 N N . MET B 1 105 ? 11.812 -26.188 0.625 1 91.69 105 MET B N 1
ATOM 2637 C CA . MET B 1 105 ? 12.211 -24.875 0.152 1 91.69 105 MET B CA 1
ATOM 2638 C C . MET B 1 105 ? 11.875 -23.797 1.181 1 91.69 105 MET B C 1
ATOM 2640 O O . MET B 1 105 ? 10.703 -23.453 1.36 1 91.69 105 MET B O 1
ATOM 2644 N N . PRO B 1 106 ? 12.922 -23.281 1.762 1 95.06 106 PRO B N 1
ATOM 2645 C CA . PRO B 1 106 ? 12.641 -22.234 2.744 1 95.06 106 PRO B CA 1
ATOM 2646 C C . PRO B 1 106 ? 12.008 -21 2.119 1 95.06 106 PRO B C 1
ATOM 2648 O O . PRO B 1 106 ? 12.18 -20.75 0.922 1 95.06 106 PRO B O 1
ATOM 2651 N N . ASN B 1 107 ? 11.312 -20.25 2.916 1 97.25 107 ASN B N 1
ATOM 2652 C CA . ASN B 1 107 ? 10.617 -19.047 2.451 1 97.25 107 ASN B CA 1
ATOM 2653 C C . ASN B 1 107 ? 11.562 -18.094 1.739 1 97.25 107 ASN B C 1
ATOM 2655 O O . ASN B 1 107 ? 11.211 -17.516 0.712 1 97.25 107 ASN B O 1
ATOM 2659 N N . ASP B 1 108 ? 12.742 -17.891 2.271 1 97.81 108 ASP B N 1
ATOM 2660 C CA . ASP B 1 108 ? 13.672 -16.922 1.709 1 97.81 108 ASP B CA 1
ATOM 2661 C C . ASP B 1 108 ? 14.133 -17.344 0.319 1 97.81 108 ASP B C 1
ATOM 2663 O O . ASP B 1 108 ? 14.391 -16.5 -0.541 1 97.81 108 ASP B O 1
ATOM 2667 N N . GLN B 1 109 ? 14.25 -18.625 0.098 1 97.38 109 GLN B N 1
ATOM 2668 C CA . GLN B 1 109 ? 14.594 -19.094 -1.24 1 97.38 109 GLN B CA 1
ATOM 2669 C C . GLN B 1 109 ? 13.492 -18.766 -2.238 1 97.38 109 GLN B C 1
ATOM 2671 O O . GLN B 1 109 ? 13.766 -18.312 -3.354 1 97.38 109 GLN B O 1
ATOM 2676 N N . PHE B 1 110 ? 12.234 -19.062 -1.823 1 97.75 110 PHE B N 1
ATOM 2677 C CA . PHE B 1 110 ? 11.086 -18.719 -2.658 1 97.75 110 PHE B CA 1
ATOM 2678 C C . PHE B 1 110 ? 11.047 -17.219 -2.934 1 97.75 110 PHE B C 1
ATOM 2680 O O . PHE B 1 110 ? 10.914 -16.797 -4.082 1 97.75 110 PHE B O 1
ATOM 2687 N N . TRP B 1 111 ? 11.188 -16.359 -1.927 1 98.75 111 TRP B N 1
ATOM 2688 C CA . TRP B 1 111 ? 11.18 -14.898 -2.066 1 98.75 111 TRP B CA 1
ATOM 2689 C C . TRP B 1 111 ? 12.328 -14.43 -2.949 1 98.75 111 TRP B C 1
ATOM 2691 O O . TRP B 1 111 ? 12.148 -13.539 -3.789 1 98.75 111 TRP B O 1
ATOM 2701 N N . GLY B 1 112 ? 13.508 -15.023 -2.725 1 98.62 112 GLY B N 1
ATOM 2702 C CA . GLY B 1 112 ? 14.641 -14.703 -3.576 1 98.62 112 GLY B CA 1
ATOM 2703 C C . GLY B 1 112 ? 14.383 -14.984 -5.043 1 98.62 112 GLY B C 1
ATOM 2704 O O . GLY B 1 112 ? 14.766 -14.195 -5.91 1 98.62 112 GLY B O 1
ATOM 2705 N N . ALA B 1 113 ? 13.773 -16.078 -5.332 1 98.12 113 ALA B N 1
ATOM 2706 C CA . ALA B 1 113 ? 13.438 -16.422 -6.707 1 98.12 113 ALA B CA 1
ATOM 2707 C C . ALA B 1 113 ? 12.445 -15.43 -7.301 1 98.12 113 ALA B C 1
ATOM 2709 O O . ALA B 1 113 ? 12.578 -15.031 -8.461 1 98.12 113 ALA B O 1
ATOM 2710 N N . GLN B 1 114 ? 11.43 -15.031 -6.543 1 98.62 114 GLN B N 1
ATOM 2711 C CA . GLN B 1 114 ? 10.461 -14.047 -7.004 1 98.62 114 GLN B CA 1
ATOM 2712 C C . GLN B 1 114 ? 11.117 -12.695 -7.246 1 98.62 114 GLN B C 1
ATOM 2714 O O . GLN B 1 114 ? 10.805 -12.016 -8.227 1 98.62 114 GLN B O 1
ATOM 2719 N N . TRP B 1 115 ? 12.023 -12.312 -6.363 1 98.56 115 TRP B N 1
ATOM 2720 C CA . TRP B 1 115 ? 12.766 -11.07 -6.559 1 98.56 115 TRP B CA 1
ATOM 2721 C C . TRP B 1 115 ? 13.609 -11.141 -7.828 1 98.56 115 TRP B C 1
ATOM 2723 O O . TRP B 1 115 ? 13.555 -10.234 -8.664 1 98.56 115 TRP B O 1
ATOM 2733 N N . LYS B 1 116 ? 14.383 -12.227 -7.973 1 98 116 LYS B N 1
ATOM 2734 C CA . LYS B 1 116 ? 15.266 -12.383 -9.133 1 98 116 LYS B CA 1
ATOM 2735 C C . LYS B 1 116 ? 14.469 -12.344 -10.43 1 98 116 LYS B C 1
ATOM 2737 O O . LYS B 1 116 ? 14.82 -11.617 -11.359 1 98 116 LYS B O 1
ATOM 2742 N N . LYS B 1 117 ? 13.422 -13.008 -10.445 1 98.19 117 LYS B N 1
ATOM 2743 C CA . LYS B 1 117 ? 12.688 -13.164 -11.703 1 98.19 117 LYS B CA 1
ATOM 2744 C C . LYS B 1 117 ? 11.828 -11.938 -11.992 1 98.19 117 LYS B C 1
ATOM 2746 O O . LYS B 1 117 ? 11.688 -11.539 -13.148 1 98.19 117 LYS B O 1
ATOM 2751 N N . HIS B 1 118 ? 11.172 -11.359 -11 1 98.06 118 HIS B N 1
ATOM 2752 C CA . HIS B 1 118 ? 10.172 -10.32 -11.219 1 98.06 118 HIS B CA 1
ATOM 2753 C C . HIS B 1 118 ? 10.586 -9.008 -10.562 1 98.06 118 HIS B C 1
ATOM 2755 O O . HIS B 1 118 ? 10.562 -7.953 -11.203 1 98.06 118 HIS B O 1
ATOM 2761 N N . GLY B 1 119 ? 11.008 -9.055 -9.289 1 97.62 119 GLY B N 1
ATOM 2762 C CA . GLY B 1 119 ? 11.359 -7.852 -8.555 1 97.62 119 GLY B CA 1
ATOM 2763 C C . GLY B 1 119 ? 12.445 -7.035 -9.234 1 97.62 119 GLY B C 1
ATOM 2764 O O . GLY B 1 119 ? 12.375 -5.805 -9.266 1 97.62 119 GLY B O 1
ATOM 2765 N N . THR B 1 120 ? 13.453 -7.723 -9.828 1 96.75 120 THR B N 1
ATOM 2766 C CA . THR B 1 120 ? 14.578 -7.062 -10.477 1 96.75 120 THR B CA 1
ATOM 2767 C C . THR B 1 120 ? 14.125 -6.273 -11.695 1 96.75 120 THR B C 1
ATOM 2769 O O . THR B 1 120 ? 14.875 -5.453 -12.234 1 96.75 120 THR B O 1
ATOM 2772 N N . CYS B 1 121 ? 12.953 -6.523 -12.141 1 96.38 121 CYS B N 1
ATOM 2773 C CA . CYS B 1 121 ? 12.453 -5.848 -13.336 1 96.38 121 CYS B CA 1
ATOM 2774 C C . CYS B 1 121 ? 11.609 -4.633 -12.969 1 96.38 121 CYS B C 1
ATOM 2776 O O . CYS B 1 121 ? 11.078 -3.955 -13.844 1 96.38 121 CYS B O 1
ATOM 2778 N N . THR B 1 122 ? 11.43 -4.328 -11.688 1 94.56 122 THR B N 1
ATOM 2779 C CA . THR B 1 122 ? 10.656 -3.188 -11.219 1 94.56 122 THR B CA 1
ATOM 2780 C C . THR B 1 122 ? 11.578 -2.059 -10.758 1 94.56 122 THR B C 1
ATOM 2782 O O . THR B 1 122 ? 12.805 -2.201 -10.789 1 94.56 122 THR B O 1
ATOM 2785 N N . THR B 1 123 ? 10.938 -0.905 -10.328 1 89.38 123 THR B N 1
ATOM 2786 C CA . THR B 1 123 ? 11.703 0.232 -9.828 1 89.38 123 THR B CA 1
ATOM 2787 C C . THR B 1 123 ? 11.812 0.175 -8.305 1 89.38 123 THR B C 1
ATOM 2789 O O . THR B 1 123 ? 12.383 1.074 -7.684 1 89.38 123 THR B O 1
ATOM 2792 N N . TYR B 1 124 ? 11.328 -0.886 -7.73 1 93.44 124 TYR B N 1
ATOM 2793 C CA . TYR B 1 124 ? 11.305 -1 -6.277 1 93.44 124 TYR B CA 1
ATOM 2794 C C . TYR B 1 124 ? 12.672 -1.38 -5.73 1 93.44 124 TYR B C 1
ATOM 2796 O O . TYR B 1 124 ? 13.43 -2.104 -6.383 1 93.44 124 TYR B O 1
ATOM 2804 N N . ALA B 1 125 ? 12.93 -0.909 -4.52 1 92.94 125 ALA B N 1
ATOM 2805 C CA . ALA B 1 125 ? 13.914 -1.628 -3.717 1 92.94 125 ALA B CA 1
ATOM 2806 C C . ALA B 1 125 ? 13.367 -2.975 -3.252 1 92.94 125 ALA B C 1
ATOM 2808 O O . ALA B 1 125 ? 12.148 -3.174 -3.203 1 92.94 125 ALA B O 1
ATOM 2809 N N . GLN B 1 126 ? 14.281 -3.867 -2.924 1 95.69 126 GLN B N 1
ATOM 2810 C CA . GLN B 1 126 ? 13.914 -5.246 -2.629 1 95.69 126 GLN B CA 1
ATOM 2811 C C . GLN B 1 126 ? 12.773 -5.309 -1.614 1 95.69 126 GLN B C 1
ATOM 2813 O O . GLN B 1 126 ? 11.719 -5.879 -1.891 1 95.69 126 GLN B O 1
ATOM 2818 N N . ASN B 1 127 ? 12.969 -4.703 -0.382 1 95.56 127 ASN B N 1
ATOM 2819 C CA . ASN B 1 127 ? 11.953 -4.812 0.663 1 95.56 127 ASN B CA 1
ATOM 2820 C C . ASN B 1 127 ? 10.664 -4.105 0.267 1 95.56 127 ASN B C 1
ATOM 2822 O O . ASN B 1 127 ? 9.57 -4.527 0.658 1 95.56 127 ASN B O 1
ATOM 2826 N N . ASP B 1 128 ? 10.82 -3.133 -0.523 1 94.12 128 ASP B N 1
ATOM 2827 C CA . ASP B 1 128 ? 9.641 -2.371 -0.922 1 94.12 128 ASP B CA 1
ATOM 2828 C C . ASP B 1 128 ? 8.82 -3.137 -1.959 1 94.12 128 ASP B C 1
ATOM 2830 O O . ASP B 1 128 ? 7.59 -3.029 -1.988 1 94.12 128 ASP B O 1
ATOM 2834 N N . TYR B 1 129 ? 9.484 -3.875 -2.826 1 97.19 129 TYR B N 1
ATOM 2835 C CA . TYR B 1 129 ? 8.781 -4.812 -3.695 1 97.19 129 TYR B CA 1
ATOM 2836 C C . TYR B 1 129 ? 7.879 -5.738 -2.887 1 97.19 129 TYR B C 1
ATOM 2838 O O . TYR B 1 129 ? 6.688 -5.859 -3.174 1 97.19 129 TYR B O 1
ATOM 2846 N N . PHE B 1 130 ? 8.406 -6.273 -1.855 1 98.62 130 PHE B N 1
ATOM 2847 C CA . PHE B 1 130 ? 7.66 -7.188 -1.005 1 98.62 130 PHE B CA 1
ATOM 2848 C C . PHE B 1 130 ? 6.586 -6.441 -0.219 1 98.62 130 PHE B C 1
ATOM 2850 O O . PHE B 1 130 ? 5.473 -6.941 -0.049 1 98.62 130 PHE B O 1
ATOM 2857 N N . ARG B 1 131 ? 6.906 -5.301 0.213 1 97.69 131 ARG B N 1
ATOM 2858 C CA . ARG B 1 131 ? 5.996 -4.5 1.021 1 97.69 131 ARG B CA 1
ATOM 2859 C C . ARG B 1 131 ? 4.75 -4.117 0.225 1 97.69 131 ARG B C 1
ATOM 2861 O O . ARG B 1 131 ? 3.627 -4.293 0.698 1 97.69 131 ARG B O 1
ATOM 2868 N N . VAL B 1 132 ? 4.969 -3.596 -0.974 1 97.56 132 VAL B N 1
ATOM 2869 C CA . VAL B 1 132 ? 3.848 -3.188 -1.814 1 97.56 132 VAL B CA 1
ATOM 2870 C C . VAL B 1 132 ? 2.967 -4.395 -2.123 1 97.56 132 VAL B C 1
ATOM 2872 O O . VAL B 1 132 ? 1.737 -4.301 -2.086 1 97.56 132 VAL B O 1
ATOM 2875 N N . ASP B 1 133 ? 3.59 -5.484 -2.418 1 98.38 133 ASP B N 1
ATOM 2876 C CA . ASP B 1 133 ? 2.834 -6.703 -2.682 1 98.38 133 ASP B CA 1
ATOM 2877 C C . ASP B 1 133 ? 1.972 -7.086 -1.481 1 98.38 133 ASP B C 1
ATOM 2879 O O . ASP B 1 133 ? 0.771 -7.324 -1.623 1 98.38 133 ASP B O 1
ATOM 2883 N N . CYS B 1 134 ? 2.543 -7.047 -0.31 1 98.5 134 CYS B N 1
ATOM 2884 C CA . CYS B 1 134 ? 1.82 -7.395 0.909 1 98.5 134 CYS B CA 1
ATOM 2885 C C . CYS B 1 134 ? 0.699 -6.398 1.184 1 98.5 134 CYS B C 1
ATOM 2887 O O . CYS B 1 134 ? -0.4 -6.793 1.579 1 98.5 134 CYS B O 1
ATOM 2889 N N . ILE B 1 135 ? 0.972 -5.105 0.986 1 98.06 135 ILE B N 1
ATOM 2890 C CA . ILE B 1 135 ? -0.043 -4.078 1.195 1 98.06 135 ILE B CA 1
ATOM 2891 C C . ILE B 1 135 ? -1.236 -4.336 0.28 1 98.06 135 ILE B C 1
ATOM 2893 O O . ILE B 1 135 ? -2.387 -4.312 0.726 1 98.06 135 ILE B O 1
ATOM 2897 N N . ARG B 1 136 ? -0.963 -4.633 -0.953 1 98.19 136 ARG B N 1
ATOM 2898 C CA . ARG B 1 136 ? -2.025 -4.797 -1.94 1 98.19 136 ARG B CA 1
ATOM 2899 C C . ARG B 1 136 ? -2.773 -6.109 -1.723 1 98.19 136 ARG B C 1
ATOM 2901 O O . ARG B 1 136 ? -3.994 -6.168 -1.894 1 98.19 136 ARG B O 1
ATOM 2908 N N . ALA B 1 137 ? -2.049 -7.16 -1.329 1 98.38 137 ALA B N 1
ATOM 2909 C CA . ALA B 1 137 ? -2.703 -8.422 -0.993 1 98.38 137 ALA B CA 1
ATOM 2910 C C . ALA B 1 137 ? -3.65 -8.25 0.191 1 98.38 137 ALA B C 1
ATOM 2912 O O . ALA B 1 137 ? -4.77 -8.766 0.179 1 98.38 137 ALA B O 1
ATOM 2913 N N . ASN B 1 138 ? -3.221 -7.5 1.165 1 95.94 138 ASN B N 1
ATOM 2914 C CA . ASN B 1 138 ? -4.055 -7.246 2.336 1 95.94 138 ASN B CA 1
ATOM 2915 C C . ASN B 1 138 ? -5.305 -6.453 1.972 1 95.94 138 ASN B C 1
ATOM 2917 O O . ASN B 1 138 ? -6.363 -6.648 2.57 1 95.94 138 ASN B O 1
ATOM 2921 N N . PHE B 1 139 ? -5.16 -5.625 1.01 1 94.38 139 PHE B N 1
ATOM 2922 C CA . PHE B 1 139 ? -6.293 -4.836 0.538 1 94.38 139 PHE B CA 1
ATOM 2923 C C . PHE B 1 139 ? -7.395 -5.742 -0 1 94.38 139 PHE B C 1
ATOM 2925 O O . PHE B 1 139 ? -8.578 -5.441 0.151 1 94.38 139 PHE B O 1
ATOM 2932 N N . LEU B 1 140 ? -7.027 -6.812 -0.57 1 96.56 140 LEU B N 1
ATOM 2933 C CA . LEU B 1 140 ? -8.008 -7.723 -1.158 1 96.56 140 LEU B CA 1
ATOM 2934 C C . LEU B 1 140 ? -8.828 -8.414 -0.074 1 96.56 140 LEU B C 1
ATOM 2936 O O . LEU B 1 140 ? -9.945 -8.859 -0.33 1 96.56 140 LEU B O 1
ATOM 2940 N N . GLY B 1 141 ? -8.25 -8.562 1.086 1 95 141 GLY B N 1
ATOM 2941 C CA . GLY B 1 141 ? -8.93 -9.273 2.16 1 95 141 GLY B CA 1
ATOM 2942 C C . GLY B 1 141 ? -9.016 -10.773 1.929 1 95 141 GLY B C 1
ATOM 2943 O O . GLY B 1 141 ? -8.078 -11.375 1.394 1 95 141 GLY B O 1
ATOM 2944 N N . ASN B 1 142 ? -10.039 -11.344 2.467 1 97 142 ASN B N 1
ATOM 2945 C CA . ASN B 1 142 ? -10.242 -12.781 2.365 1 97 142 ASN B CA 1
ATOM 2946 C C . ASN B 1 142 ? -10.922 -13.164 1.052 1 97 142 ASN B C 1
ATOM 2948 O O . ASN B 1 142 ? -12.148 -13.172 0.964 1 97 142 ASN B O 1
ATOM 2952 N N . ILE B 1 143 ? -10.141 -13.508 0.094 1 98.25 143 ILE B N 1
ATOM 2953 C CA . ILE B 1 143 ? -10.633 -13.82 -1.244 1 98.25 143 ILE B CA 1
ATOM 2954 C C . ILE B 1 143 ? -11.555 -15.031 -1.186 1 98.25 143 ILE B C 1
ATOM 2956 O O . ILE B 1 143 ? -12.57 -15.078 -1.885 1 98.25 143 ILE B O 1
ATOM 2960 N N . THR B 1 144 ? -11.188 -16 -0.352 1 98.19 144 THR B N 1
ATOM 2961 C CA . THR B 1 144 ? -12.023 -17.188 -0.192 1 98.19 144 THR B CA 1
ATOM 2962 C C . THR B 1 144 ? -13.422 -16.797 0.278 1 98.19 144 THR B C 1
ATOM 2964 O O . THR B 1 144 ? -14.422 -17.25 -0.279 1 98.19 144 THR B O 1
ATOM 2967 N N . ALA B 1 145 ? -13.492 -15.953 1.237 1 97.56 145 ALA B N 1
ATOM 2968 C CA . ALA B 1 145 ? -14.781 -15.484 1.742 1 97.56 145 ALA B CA 1
ATOM 2969 C C . ALA B 1 145 ? -15.562 -14.75 0.656 1 97.56 145 ALA B C 1
ATOM 2971 O O . ALA B 1 145 ? -16.797 -14.867 0.585 1 97.56 145 ALA B O 1
ATOM 2972 N N . SER B 1 146 ? -14.875 -13.992 -0.176 1 97.31 146 SER B N 1
ATOM 2973 C CA . SER B 1 146 ? -15.508 -13.273 -1.275 1 97.31 146 SER B CA 1
ATOM 2974 C C . SER B 1 146 ? -16.141 -14.242 -2.271 1 97.31 146 SER B C 1
ATOM 2976 O O . SER B 1 146 ? -17.25 -13.992 -2.77 1 97.31 146 SER B O 1
ATOM 2978 N N . LEU B 1 147 ? -15.461 -15.289 -2.551 1 98.31 147 LEU B N 1
ATOM 2979 C CA . LEU B 1 147 ? -16 -16.312 -3.443 1 98.31 147 LEU B CA 1
ATOM 2980 C C . LEU B 1 147 ? -17.188 -17.016 -2.803 1 98.31 147 LEU B C 1
ATOM 2982 O O . LEU B 1 147 ? -18.234 -17.188 -3.439 1 98.31 147 LEU B O 1
ATOM 2986 N N . GLU B 1 148 ? -17.062 -17.359 -1.553 1 97.62 148 GLU B N 1
ATOM 2987 C CA . GLU B 1 148 ? -18.094 -18.094 -0.844 1 97.62 148 GLU B CA 1
ATOM 2988 C C . GLU B 1 148 ? -19.375 -17.266 -0.719 1 97.62 148 GLU B C 1
ATOM 2990 O O . GLU B 1 148 ? -20.484 -17.812 -0.752 1 97.62 148 GLU B O 1
ATOM 2995 N N . ALA B 1 149 ? -19.188 -15.992 -0.567 1 97.56 149 ALA B N 1
ATOM 2996 C CA . ALA B 1 149 ? -20.328 -15.086 -0.447 1 97.56 149 ALA B CA 1
ATOM 2997 C C . ALA B 1 149 ? -21.203 -15.125 -1.701 1 97.56 149 ALA B C 1
ATOM 2999 O O . ALA B 1 149 ? -22.375 -14.789 -1.654 1 97.56 149 ALA B O 1
ATOM 3000 N N . GLN B 1 150 ? -20.578 -15.555 -2.789 1 97.5 150 GLN B N 1
ATOM 3001 C CA . GLN B 1 150 ? -21.312 -15.625 -4.055 1 97.5 150 GLN B CA 1
ATOM 3002 C C . GLN B 1 150 ? -21.594 -17.062 -4.449 1 97.5 150 GLN B C 1
ATOM 3004 O O . GLN B 1 150 ? -21.875 -17.359 -5.617 1 97.5 150 GLN B O 1
ATOM 3009 N N . GLY B 1 151 ? -21.406 -17.984 -3.533 1 97.25 151 GLY B N 1
ATOM 3010 C CA . GLY B 1 151 ? -21.844 -19.359 -3.734 1 97.25 151 GLY B CA 1
ATOM 3011 C C . GLY B 1 151 ? -20.75 -20.266 -4.281 1 97.25 151 GLY B C 1
ATOM 3012 O O . GLY B 1 151 ? -20.984 -21.422 -4.582 1 97.25 151 GLY B O 1
ATOM 3013 N N . ILE B 1 152 ? -19.625 -19.719 -4.48 1 97.88 152 ILE B N 1
ATOM 3014 C CA . ILE B 1 152 ? -18.5 -20.547 -4.879 1 97.88 152 ILE B CA 1
ATOM 3015 C C . ILE B 1 152 ? -17.797 -21.094 -3.635 1 97.88 152 ILE B C 1
ATOM 3017 O O . ILE B 1 152 ? -16.938 -20.406 -3.055 1 97.88 152 ILE B O 1
ATOM 3021 N N . LEU B 1 153 ? -18.016 -22.281 -3.336 1 97.75 153 LEU B N 1
ATOM 3022 C CA . LEU B 1 153 ? -17.516 -22.875 -2.094 1 97.75 153 LEU B CA 1
ATOM 3023 C C . LEU B 1 153 ? -16.297 -23.734 -2.35 1 97.75 153 LEU B C 1
ATOM 3025 O O . LEU B 1 153 ? -16.203 -24.391 -3.393 1 97.75 153 LEU B O 1
ATOM 3029 N N . VAL B 1 154 ? -15.406 -23.734 -1.411 1 97.5 154 VAL B N 1
ATOM 3030 C CA . VAL B 1 154 ? -14.289 -24.672 -1.448 1 97.5 154 VAL B CA 1
ATOM 3031 C C . VAL B 1 154 ? -14.82 -26.094 -1.549 1 97.5 154 VAL B C 1
ATOM 3033 O O . VAL B 1 154 ? -15.797 -26.453 -0.883 1 97.5 154 VAL B O 1
ATOM 3036 N N . GLY B 1 155 ? -14.219 -26.906 -2.387 1 97.38 155 GLY B N 1
ATOM 3037 C CA . GLY B 1 155 ? -14.641 -28.281 -2.562 1 97.38 155 GLY B CA 1
ATOM 3038 C C . GLY B 1 155 ? -15.625 -28.469 -3.707 1 97.38 155 GLY B C 1
ATOM 3039 O O . GLY B 1 155 ? -16.016 -29.594 -4.023 1 97.38 155 GLY B O 1
ATOM 3040 N N . THR B 1 156 ? -16.031 -27.406 -4.324 1 97.81 156 THR B N 1
ATOM 3041 C CA . THR B 1 156 ? -16.969 -27.469 -5.445 1 97.81 156 THR B CA 1
ATOM 3042 C C . THR B 1 156 ? -16.281 -27.062 -6.746 1 97.81 156 THR B C 1
ATOM 3044 O O . THR B 1 156 ? -15.094 -26.703 -6.746 1 97.81 156 THR B O 1
ATOM 3047 N N . SER B 1 157 ? -16.984 -27.203 -7.855 1 98.06 157 SER B N 1
ATOM 3048 C CA . SER B 1 157 ? -16.531 -26.766 -9.172 1 98.06 157 SER B CA 1
ATOM 3049 C C . SER B 1 157 ? -17.516 -25.797 -9.805 1 98.06 157 SER B C 1
ATOM 3051 O O . SER B 1 157 ? -18.734 -25.906 -9.602 1 98.06 157 SER B O 1
ATOM 3053 N N . SER B 1 158 ? -17 -24.859 -10.484 1 98.25 158 SER B N 1
ATOM 3054 C CA . SER B 1 158 ? -17.812 -23.859 -11.188 1 98.25 158 SER B CA 1
ATOM 3055 C C . SER B 1 158 ? -17.141 -23.406 -12.469 1 98.25 158 SER B C 1
ATOM 3057 O O . SER B 1 158 ? -15.938 -23.625 -12.656 1 98.25 158 SER B O 1
ATOM 3059 N N . LEU B 1 159 ? -17.938 -22.844 -13.398 1 98 159 LEU B N 1
ATOM 3060 C CA . LEU B 1 159 ? -17.344 -22.188 -14.562 1 98 159 LEU B CA 1
ATOM 3061 C C . LEU B 1 159 ? -16.516 -20.984 -14.148 1 98 159 LEU B C 1
ATOM 3063 O O . LEU B 1 159 ? -16.859 -20.297 -13.188 1 98 159 LEU B O 1
ATOM 3067 N N . ILE B 1 160 ? -15.477 -20.703 -14.922 1 98.38 160 ILE B N 1
ATOM 3068 C CA . ILE B 1 160 ? -14.539 -19.641 -14.57 1 98.38 160 ILE B CA 1
ATOM 3069 C C . ILE B 1 160 ? -15.266 -18.297 -14.586 1 98.38 160 ILE B C 1
ATOM 3071 O O . ILE B 1 160 ? -14.93 -17.391 -13.812 1 98.38 160 ILE B O 1
ATOM 3075 N N . MET B 1 161 ? -16.344 -18.125 -15.391 1 97.75 161 MET B N 1
ATOM 3076 C CA . MET B 1 161 ? -17.094 -16.875 -15.453 1 97.75 161 MET B CA 1
ATOM 3077 C C . MET B 1 161 ? -17.766 -16.578 -14.117 1 97.75 161 MET B C 1
ATOM 3079 O O . MET B 1 161 ? -17.953 -15.414 -13.75 1 97.75 161 MET B O 1
ATOM 3083 N N . PHE B 1 162 ? -18.078 -17.625 -13.391 1 98.25 162 PHE B N 1
ATOM 3084 C CA . PHE B 1 162 ? -18.719 -17.422 -12.094 1 98.25 162 PHE B CA 1
ATOM 3085 C C . PHE B 1 162 ? -17.703 -16.953 -11.055 1 98.25 162 PHE B C 1
ATOM 3087 O O . PHE B 1 162 ? -18.031 -16.141 -10.18 1 98.25 162 PHE B O 1
ATOM 3094 N N . TYR B 1 163 ? -16.484 -17.531 -11.125 1 98.5 163 TYR B N 1
ATOM 3095 C CA . TYR B 1 163 ? -15.414 -16.984 -10.289 1 98.5 163 TYR B CA 1
ATOM 3096 C C . TYR B 1 163 ? -15.211 -15.5 -10.555 1 98.5 163 TYR B C 1
ATOM 3098 O O . TYR B 1 163 ? -15.094 -14.711 -9.609 1 98.5 163 TYR B O 1
ATOM 3106 N N . LYS B 1 164 ? -15.156 -15.141 -11.852 1 97.88 164 LYS B N 1
ATOM 3107 C CA . LYS B 1 164 ? -14.969 -13.75 -12.242 1 97.88 164 LYS B CA 1
ATOM 3108 C C . LYS B 1 164 ? -16.078 -12.867 -11.672 1 97.88 164 LYS B C 1
ATOM 3110 O O . LYS B 1 164 ? -15.805 -11.805 -11.109 1 97.88 164 LYS B O 1
ATOM 3115 N N . ARG B 1 165 ? -17.312 -13.273 -11.82 1 97.69 165 ARG B N 1
ATOM 3116 C CA . ARG B 1 165 ? -18.453 -12.5 -11.352 1 97.69 165 ARG B CA 1
ATOM 3117 C C . ARG B 1 165 ? -18.406 -12.312 -9.836 1 97.69 165 ARG B C 1
ATOM 3119 O O . ARG B 1 165 ? -18.719 -11.234 -9.328 1 97.69 165 ARG B O 1
ATOM 3126 N N . ALA B 1 166 ? -18.031 -13.383 -9.164 1 98.19 166 ALA B N 1
ATOM 3127 C CA . ALA B 1 166 ? -17.953 -13.32 -7.703 1 98.19 166 ALA B CA 1
ATOM 3128 C C . ALA B 1 166 ? -16.953 -12.258 -7.258 1 98.19 166 ALA B C 1
ATOM 3130 O O . ALA B 1 166 ? -17.234 -11.461 -6.359 1 98.19 166 ALA B O 1
ATOM 3131 N N . ILE B 1 167 ? -15.82 -12.227 -7.898 1 98 167 ILE B N 1
ATOM 3132 C CA . ILE B 1 167 ? -14.773 -11.273 -7.551 1 98 167 ILE B CA 1
ATOM 3133 C C . ILE B 1 167 ? -15.219 -9.859 -7.918 1 98 167 ILE B C 1
ATOM 3135 O O . ILE B 1 167 ? -15.047 -8.922 -7.133 1 98 167 ILE B O 1
ATOM 3139 N N . GLU B 1 168 ? -15.789 -9.688 -9.125 1 97.62 168 GLU B N 1
ATOM 3140 C CA . GLU B 1 168 ? -16.266 -8.383 -9.547 1 97.62 168 GLU B CA 1
ATOM 3141 C C . GLU B 1 168 ? -17.312 -7.832 -8.578 1 97.62 168 GLU B C 1
ATOM 3143 O O . GLU B 1 168 ? -17.297 -6.645 -8.25 1 97.62 168 GLU B O 1
ATOM 3148 N N . GLU B 1 169 ? -18.172 -8.656 -8.133 1 97.62 169 GLU B N 1
ATOM 3149 C CA . GLU B 1 169 ? -19.25 -8.227 -7.242 1 97.62 169 GLU B CA 1
ATOM 3150 C C . GLU B 1 169 ? -18.719 -7.871 -5.859 1 97.62 169 GLU B C 1
ATOM 3152 O O . GLU B 1 169 ? -19.172 -6.91 -5.238 1 97.62 169 GLU B O 1
ATOM 3157 N N . GLN B 1 170 ? -17.781 -8.656 -5.391 1 97.25 170 GLN B N 1
ATOM 3158 C CA . GLN B 1 170 ? -17.344 -8.5 -4.008 1 97.25 170 GLN B CA 1
ATOM 3159 C C . GLN B 1 170 ? -16.203 -7.488 -3.9 1 97.25 170 GLN B C 1
ATOM 3161 O O . GLN B 1 170 ? -16.125 -6.738 -2.928 1 97.25 170 GLN B O 1
ATOM 3166 N N . LEU B 1 171 ? -15.312 -7.473 -4.887 1 96.31 171 LEU B N 1
ATOM 3167 C CA . LEU B 1 171 ? -14.109 -6.656 -4.773 1 96.31 171 LEU B CA 1
ATOM 3168 C C . LEU B 1 171 ? -14.148 -5.492 -5.762 1 96.31 171 LEU B C 1
ATOM 3170 O O . LEU B 1 171 ? -13.312 -4.59 -5.695 1 96.31 171 LEU B O 1
ATOM 3174 N N . HIS B 1 172 ? -15.047 -5.531 -6.711 1 95.88 172 HIS B N 1
ATOM 3175 C CA . HIS B 1 172 ? -15.195 -4.492 -7.723 1 95.88 172 HIS B CA 1
ATOM 3176 C C . HIS B 1 172 ? -13.93 -4.348 -8.555 1 95.88 172 HIS B C 1
ATOM 3178 O O . HIS B 1 172 ? -13.516 -3.229 -8.867 1 95.88 172 HIS B O 1
ATOM 3184 N N . LEU B 1 173 ? -13.281 -5.445 -8.797 1 97.25 173 LEU B N 1
ATOM 3185 C CA . LEU B 1 173 ? -12.102 -5.566 -9.648 1 97.25 173 LEU B CA 1
ATOM 3186 C C . LEU B 1 173 ? -12.32 -6.609 -10.742 1 97.25 173 LEU B C 1
ATOM 3188 O O . LEU B 1 173 ? -13.031 -7.598 -10.523 1 97.25 173 LEU B O 1
ATOM 3192 N N . ILE B 1 174 ? -11.688 -6.406 -11.883 1 97 174 ILE B N 1
ATOM 3193 C CA . ILE B 1 174 ? -11.703 -7.418 -12.93 1 97 174 ILE B CA 1
ATOM 3194 C C . ILE B 1 174 ? -10.5 -8.344 -12.773 1 97 174 ILE B C 1
ATOM 3196 O O . ILE B 1 174 ? -9.359 -7.934 -12.984 1 97 174 ILE B O 1
ATOM 3200 N N . PRO B 1 175 ? -10.734 -9.562 -12.375 1 97.75 175 PRO B N 1
ATOM 3201 C CA . PRO B 1 175 ? -9.633 -10.508 -12.195 1 97.75 175 PRO B CA 1
ATOM 3202 C C . PRO B 1 175 ? -9.242 -11.219 -13.484 1 97.75 175 PRO B C 1
ATOM 3204 O O . PRO B 1 175 ? -10.023 -11.25 -14.438 1 97.75 175 PRO B O 1
ATOM 3207 N N . ASN B 1 176 ? -8.039 -11.695 -13.555 1 97.31 176 ASN B N 1
ATOM 3208 C CA . ASN B 1 176 ? -7.586 -12.742 -14.461 1 97.31 176 ASN B CA 1
ATOM 3209 C C . ASN B 1 176 ? -7.277 -14.039 -13.719 1 97.31 176 ASN B C 1
ATOM 3211 O O . ASN B 1 176 ? -7.227 -14.055 -12.484 1 97.31 176 ASN B O 1
ATOM 3215 N N . PHE B 1 177 ? -7.168 -15.133 -14.469 1 98.38 177 PHE B N 1
ATOM 3216 C CA . PHE B 1 177 ? -7.039 -16.422 -13.789 1 98.38 177 PHE B CA 1
ATOM 3217 C C . PHE B 1 177 ? -5.969 -17.281 -14.453 1 98.38 177 PHE B C 1
ATOM 3219 O O . PHE B 1 177 ? -5.676 -17.109 -15.641 1 98.38 177 PHE B O 1
ATOM 3226 N N . ALA B 1 178 ? -5.426 -18.125 -13.711 1 98.31 178 ALA B N 1
ATOM 3227 C CA . ALA B 1 178 ? -4.691 -19.297 -14.18 1 98.31 178 ALA B CA 1
ATOM 3228 C C . ALA B 1 178 ? -5.234 -20.578 -13.547 1 98.31 178 ALA B C 1
ATOM 3230 O O . ALA B 1 178 ? -5.566 -20.594 -12.359 1 98.31 178 ALA B O 1
ATOM 3231 N N . CYS B 1 179 ? -5.402 -21.578 -14.336 1 98.5 179 CYS B N 1
ATOM 3232 C CA . CYS B 1 179 ? -5.84 -22.891 -13.867 1 98.5 179 CYS B CA 1
ATOM 3233 C C . CYS B 1 179 ? -4.766 -23.938 -14.109 1 98.5 179 CYS B C 1
ATOM 3235 O O . CYS B 1 179 ? -3.914 -23.781 -14.984 1 98.5 179 CYS B O 1
ATOM 3237 N N . ASN B 1 180 ? -4.742 -24.891 -13.25 1 97.19 180 ASN B N 1
ATOM 3238 C CA . ASN B 1 180 ? -3.93 -26.094 -13.453 1 97.19 180 ASN B CA 1
ATOM 3239 C C . ASN B 1 180 ? -4.742 -27.359 -13.25 1 97.19 180 ASN B C 1
ATOM 3241 O O . ASN B 1 180 ? -5.977 -27.328 -13.266 1 97.19 180 ASN B O 1
ATOM 3245 N N . GLU B 1 181 ? -4.055 -28.484 -13.281 1 95.31 181 GLU B N 1
ATOM 3246 C CA . GLU B 1 181 ? -4.75 -29.766 -13.164 1 95.31 181 GLU B CA 1
ATOM 3247 C C . GLU B 1 181 ? -4.191 -30.594 -12.016 1 95.31 181 GLU B C 1
ATOM 3249 O O . GLU B 1 181 ? -2.986 -30.578 -11.75 1 95.31 181 GLU B O 1
ATOM 3254 N N . ASP B 1 182 ? -5.109 -31.266 -11.344 1 92.19 182 ASP B N 1
ATOM 3255 C CA . ASP B 1 182 ? -4.625 -32.219 -10.344 1 92.19 182 ASP B CA 1
ATOM 3256 C C . ASP B 1 182 ? -4.113 -33.5 -11.008 1 92.19 182 ASP B C 1
ATOM 3258 O O . ASP B 1 182 ? -4.004 -33.562 -12.234 1 92.19 182 ASP B O 1
ATOM 3262 N N . SER B 1 183 ? -3.76 -34.5 -10.156 1 89 183 SER B N 1
ATOM 3263 C CA . SER B 1 183 ? -3.15 -35.719 -10.648 1 89 183 SER B CA 1
ATOM 3264 C C . SER B 1 183 ? -4.117 -36.5 -11.539 1 89 183 SER B C 1
ATOM 3266 O O . SER B 1 183 ? -3.691 -37.312 -12.375 1 89 183 SER B O 1
ATOM 3268 N N . ASN B 1 184 ? -5.438 -36.281 -11.43 1 91.5 184 ASN B N 1
ATOM 3269 C CA . ASN B 1 184 ? -6.453 -37 -12.211 1 91.5 184 ASN B CA 1
ATOM 3270 C C . ASN B 1 184 ? -6.828 -36.219 -13.469 1 91.5 184 ASN B C 1
ATOM 3272 O O . ASN B 1 184 ? -7.727 -36.594 -14.211 1 91.5 184 ASN B O 1
ATOM 3276 N N . GLY B 1 185 ? -6.207 -35.031 -13.641 1 93.12 185 GLY B N 1
ATOM 3277 C CA . GLY B 1 185 ? -6.496 -34.219 -14.812 1 93.12 185 GLY B CA 1
ATOM 3278 C C . GLY B 1 185 ? -7.66 -33.281 -14.609 1 93.12 185 GLY B C 1
ATOM 3279 O O . GLY B 1 185 ? -8.141 -32.656 -15.562 1 93.12 185 GLY B O 1
ATOM 3280 N N . THR B 1 186 ? -8.156 -33.188 -13.406 1 94.19 186 THR B N 1
ATOM 3281 C CA . THR B 1 186 ? -9.258 -32.281 -13.102 1 94.19 186 THR B CA 1
ATOM 3282 C C . THR B 1 186 ? -8.773 -30.828 -13.078 1 94.19 186 THR B C 1
ATOM 3284 O O . THR B 1 186 ? -7.871 -30.484 -12.312 1 94.19 186 THR B O 1
ATOM 3287 N 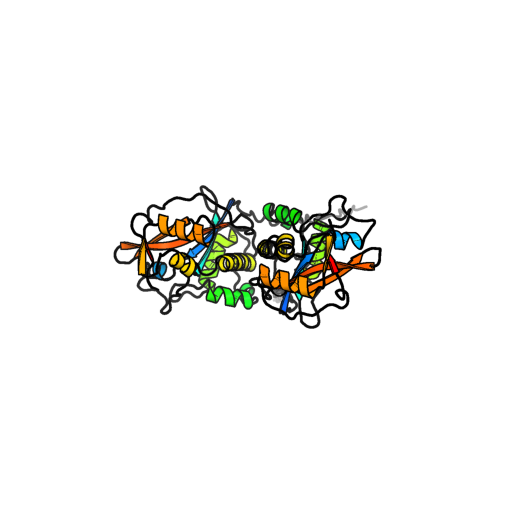N . PRO B 1 187 ? -9.359 -29.969 -13.914 1 97.44 187 PRO B N 1
ATOM 3288 C CA . PRO B 1 187 ? -8.961 -28.562 -13.867 1 97.44 187 PRO B CA 1
ATOM 3289 C C . PRO B 1 187 ? -9.289 -27.906 -12.531 1 97.44 187 PRO B C 1
ATOM 3291 O O . PRO B 1 187 ? -10.344 -28.172 -11.945 1 97.44 187 PRO B O 1
ATOM 3294 N N . GLN B 1 188 ? -8.375 -27.047 -12.016 1 97.94 188 GLN B N 1
ATOM 3295 C CA . GLN B 1 188 ? -8.57 -26.391 -10.734 1 97.94 188 GLN B CA 1
ATOM 3296 C C . GLN B 1 188 ? -8.133 -24.938 -10.797 1 97.94 188 GLN B C 1
ATOM 3298 O O . GLN B 1 188 ? -7.23 -24.578 -11.555 1 97.94 188 GLN B O 1
ATOM 3303 N N . LEU B 1 189 ? -8.852 -24.141 -9.977 1 98.62 189 LEU B N 1
ATOM 3304 C CA . LEU B 1 189 ? -8.438 -22.75 -9.797 1 98.62 189 LEU B CA 1
ATOM 3305 C C . LEU B 1 189 ? -7.051 -22.688 -9.156 1 98.62 189 LEU B C 1
ATOM 3307 O O . LEU B 1 189 ? -6.848 -23.188 -8.055 1 98.62 189 LEU B O 1
ATOM 3311 N N . PHE B 1 190 ? -6.145 -22.078 -9.867 1 98.19 190 PHE B N 1
ATOM 3312 C CA . PHE B 1 190 ? -4.773 -22.047 -9.367 1 98.19 190 PHE B CA 1
ATOM 3313 C C . PHE B 1 190 ? -4.395 -20.625 -8.938 1 98.19 190 PHE B C 1
ATOM 3315 O O . PHE B 1 190 ? -4 -20.406 -7.793 1 98.19 190 PHE B O 1
ATOM 3322 N N . GLU B 1 191 ? -4.539 -19.641 -9.82 1 98.75 191 GLU B N 1
ATOM 3323 C CA . GLU B 1 191 ? -4.184 -18.266 -9.492 1 98.75 191 GLU B CA 1
ATOM 3324 C C . GLU B 1 191 ? -5.312 -17.297 -9.859 1 98.75 191 GLU B C 1
ATOM 3326 O O . GLU B 1 191 ? -6.02 -17.516 -10.844 1 98.75 191 GLU B O 1
ATOM 3331 N N . ILE B 1 192 ? -5.484 -16.344 -9.062 1 98.75 192 ILE B N 1
ATOM 3332 C CA . ILE B 1 192 ? -6.219 -15.125 -9.398 1 98.75 192 ILE B CA 1
ATOM 3333 C C . ILE B 1 192 ? -5.246 -13.945 -9.5 1 98.75 192 ILE B C 1
ATOM 3335 O O . ILE B 1 192 ? -4.449 -13.711 -8.594 1 98.75 192 ILE B O 1
ATOM 3339 N N . ARG B 1 193 ? -5.32 -13.242 -10.594 1 98.44 193 ARG B N 1
ATOM 3340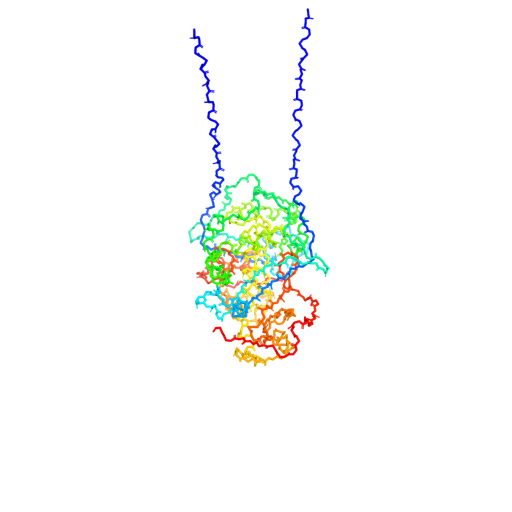 C CA . ARG B 1 193 ? -4.379 -12.164 -10.883 1 98.44 193 ARG B CA 1
ATOM 3341 C C . ARG B 1 193 ? -5.094 -10.82 -10.992 1 98.44 193 ARG B C 1
ATOM 3343 O O . ARG B 1 193 ? -6.086 -10.703 -11.719 1 98.44 193 ARG B O 1
ATOM 3350 N N . PHE B 1 194 ? -4.629 -9.883 -10.242 1 98.56 194 PHE B N 1
ATOM 3351 C CA . PHE B 1 194 ? -5.18 -8.539 -10.258 1 98.56 194 PHE B CA 1
ATOM 3352 C C . PHE B 1 194 ? -4.184 -7.551 -10.852 1 98.56 194 PHE B C 1
ATOM 3354 O O . PHE B 1 194 ? -2.984 -7.625 -10.57 1 98.56 194 PHE B O 1
ATOM 3361 N N . CYS B 1 195 ? -4.68 -6.605 -11.609 1 97.81 195 CYS B N 1
ATOM 3362 C CA . CYS B 1 195 ? -3.795 -5.648 -12.266 1 97.81 195 CYS B CA 1
ATOM 3363 C C . CYS B 1 195 ? -3.596 -4.41 -11.406 1 97.81 195 CYS B C 1
ATOM 3365 O O . CYS B 1 195 ? -4.551 -3.889 -10.828 1 97.81 195 CYS B O 1
ATOM 3367 N N . LEU B 1 196 ? -2.395 -3.965 -11.359 1 97.75 196 LEU B N 1
ATOM 3368 C CA . LEU B 1 196 ? -1.997 -2.705 -10.742 1 97.75 196 LEU B CA 1
ATOM 3369 C C . LEU B 1 196 ? -1.353 -1.777 -11.766 1 97.75 196 LEU B C 1
ATOM 3371 O O . LEU B 1 196 ? -0.805 -2.238 -12.766 1 97.75 196 LEU B O 1
ATOM 3375 N N . ASP B 1 197 ? -1.439 -0.465 -11.508 1 96.12 197 ASP B N 1
ATOM 3376 C CA . ASP B 1 197 ? -0.652 0.451 -12.328 1 96.12 197 ASP B CA 1
ATOM 3377 C C . ASP B 1 197 ? 0.843 0.198 -12.156 1 96.12 197 ASP B C 1
ATOM 3379 O O . ASP B 1 197 ? 1.249 -0.587 -11.297 1 96.12 197 ASP B O 1
ATOM 3383 N N . LYS B 1 198 ? 1.638 0.78 -12.93 1 93.06 198 LYS B N 1
ATOM 3384 C CA . LYS B 1 198 ? 3.061 0.464 -13.016 1 93.06 198 LYS B CA 1
ATOM 3385 C C . LYS B 1 198 ? 3.781 0.828 -11.719 1 93.06 198 LYS B C 1
ATOM 3387 O O . LYS B 1 198 ? 4.879 0.338 -11.453 1 93.06 198 LYS B O 1
ATOM 3392 N N . ALA B 1 199 ? 3.238 1.753 -10.914 1 94.38 199 ALA B N 1
ATOM 3393 C CA . ALA B 1 199 ? 3.877 2.18 -9.672 1 94.38 199 ALA B CA 1
ATOM 3394 C C . ALA B 1 199 ? 3.336 1.396 -8.484 1 94.38 199 ALA B C 1
ATOM 3396 O O . ALA B 1 199 ? 3.826 1.542 -7.359 1 94.38 199 ALA B O 1
ATOM 3397 N N . GLY B 1 200 ? 2.287 0.591 -8.703 1 96.38 200 GLY B N 1
ATOM 3398 C CA . GLY B 1 200 ? 1.693 -0.19 -7.625 1 96.38 200 GLY B CA 1
ATOM 3399 C C . GLY B 1 200 ? 0.803 0.631 -6.715 1 96.38 200 GLY B C 1
ATOM 3400 O O . GLY B 1 200 ? 0.539 0.237 -5.574 1 96.38 200 GLY B O 1
ATOM 3401 N N . LEU B 1 201 ? 0.328 1.766 -7.184 1 96.75 201 LEU B N 1
ATOM 3402 C CA . LEU B 1 201 ? -0.418 2.703 -6.352 1 96.75 201 LEU B CA 1
ATOM 3403 C C . LEU B 1 201 ? -1.896 2.328 -6.301 1 96.75 201 LEU B C 1
ATOM 3405 O O . LEU B 1 201 ? -2.553 2.512 -5.273 1 96.75 201 LEU B O 1
ATOM 3409 N N . SER B 1 202 ? -2.361 1.825 -7.441 1 95.56 202 SER B N 1
ATOM 3410 C CA . SER B 1 202 ? -3.793 1.552 -7.527 1 95.56 202 SER B CA 1
ATOM 3411 C C . SER B 1 202 ? -4.07 0.334 -8.398 1 95.56 202 SER B C 1
ATOM 3413 O O . SER B 1 202 ? -3.326 0.056 -9.344 1 95.56 202 SER B O 1
ATOM 3415 N N . PHE B 1 203 ? -5.16 -0.373 -7.988 1 96.94 203 PHE B N 1
ATOM 3416 C CA . PHE B 1 203 ? -5.68 -1.389 -8.898 1 96.94 203 PHE B CA 1
ATOM 3417 C C . PHE B 1 203 ? -6.254 -0.748 -10.156 1 96.94 203 PHE B C 1
ATOM 3419 O O . PHE B 1 203 ? -6.766 0.374 -10.109 1 96.94 203 PHE B O 1
ATOM 3426 N N . LYS B 1 204 ? -6.098 -1.416 -11.211 1 94.38 204 LYS B N 1
ATOM 3427 C CA . LYS B 1 204 ? -6.711 -0.995 -12.461 1 94.38 204 LYS B CA 1
ATOM 3428 C C . LYS B 1 204 ? -7.363 -2.174 -13.18 1 94.38 204 LYS B C 1
ATOM 3430 O O . LYS B 1 204 ? -7.051 -3.332 -12.891 1 94.38 204 LYS B O 1
ATOM 3435 N N . ASN B 1 205 ? -8.273 -1.744 -14 1 90 205 ASN B N 1
ATOM 3436 C CA . ASN B 1 205 ? -8.867 -2.793 -14.82 1 90 205 ASN B CA 1
ATOM 3437 C C . ASN B 1 205 ? -7.984 -3.139 -16.016 1 90 205 ASN B C 1
ATOM 3439 O O . ASN B 1 205 ? -7.391 -2.252 -16.641 1 90 205 ASN B O 1
ATOM 3443 N N . CYS B 1 206 ? -7.797 -4.426 -16.219 1 88.31 206 CYS B N 1
ATOM 3444 C CA . CYS B 1 206 ? -7.117 -4.883 -17.438 1 88.31 206 CYS B CA 1
ATOM 3445 C C . CYS B 1 206 ? -7.965 -5.898 -18.188 1 88.31 206 CYS B C 1
ATOM 3447 O O . CYS B 1 206 ? -9.016 -6.32 -17.703 1 88.31 206 CYS B O 1
ATOM 3449 N N . SER B 1 207 ? -7.465 -6.191 -19.391 1 89 207 SER B N 1
ATOM 3450 C CA . SER B 1 207 ? -8.195 -7.125 -20.234 1 89 207 SER B CA 1
ATOM 3451 C C . SER B 1 207 ? -8.32 -8.492 -19.578 1 89 207 SER B C 1
ATOM 3453 O O . SER B 1 207 ? -7.395 -8.953 -18.906 1 89 207 SER B O 1
ATOM 3455 N N . TRP B 1 208 ? -9.477 -8.984 -19.812 1 92.38 208 TRP B N 1
ATOM 3456 C CA . TRP B 1 208 ? -9.789 -10.312 -19.281 1 92.38 208 TRP B CA 1
ATOM 3457 C C . TRP B 1 208 ? -10.055 -11.297 -20.422 1 92.38 208 TRP B C 1
ATOM 3459 O O . TRP B 1 208 ? -10.633 -10.922 -21.453 1 92.38 208 TRP B O 1
ATOM 3469 N N . PHE B 1 209 ? -9.578 -12.477 -20.328 1 92.69 209 PHE B N 1
ATOM 3470 C CA . PHE B 1 209 ? -9.844 -13.578 -21.25 1 92.69 209 PHE B CA 1
ATOM 3471 C C . PHE B 1 209 ? -9.875 -14.906 -20.5 1 92.69 209 PHE B C 1
ATOM 3473 O O . PHE B 1 209 ? -9.375 -15.016 -19.391 1 92.69 209 PHE B O 1
ATOM 3480 N N . ILE B 1 210 ? -10.539 -15.859 -21.062 1 95.31 210 ILE B N 1
ATOM 3481 C CA . ILE B 1 210 ? -10.555 -17.203 -20.5 1 95.31 210 ILE B CA 1
ATOM 3482 C C . ILE B 1 210 ? -9.336 -17.984 -20.969 1 95.31 210 ILE B C 1
ATOM 3484 O O . ILE B 1 210 ? -9.242 -18.344 -22.141 1 95.31 210 ILE B O 1
ATOM 3488 N N . PRO B 1 211 ? -8.43 -18.172 -20.016 1 94.81 211 PRO B N 1
ATOM 3489 C CA . PRO B 1 211 ? -7.32 -19.031 -20.438 1 94.81 211 PRO B CA 1
ATOM 3490 C C . PRO B 1 211 ? -7.781 -20.422 -20.859 1 94.81 211 PRO B C 1
ATOM 3492 O O . PRO B 1 211 ? -8.727 -20.969 -20.281 1 94.81 211 PRO B O 1
ATOM 3495 N N . ARG B 1 212 ? -7.055 -20.969 -21.781 1 93.56 212 ARG B N 1
ATOM 3496 C CA . ARG B 1 212 ? -7.418 -22.266 -22.328 1 93.56 212 ARG B CA 1
ATOM 3497 C C . ARG B 1 212 ? -7.547 -23.312 -21.219 1 93.56 212 ARG B C 1
ATOM 3499 O O . ARG B 1 212 ? -8.477 -24.125 -21.234 1 93.56 212 ARG B O 1
ATOM 3506 N N . LYS B 1 213 ? -6.711 -23.25 -20.281 1 95.56 213 LYS B N 1
ATOM 3507 C CA . LYS B 1 213 ? -6.699 -24.25 -19.219 1 95.56 213 LYS B CA 1
ATOM 3508 C C . LYS B 1 213 ? -7.863 -24.047 -18.25 1 95.56 213 LYS B C 1
ATOM 3510 O O . LYS B 1 213 ? -8.156 -24.906 -17.422 1 95.56 213 LYS B O 1
ATOM 3515 N N . CYS B 1 214 ? -8.484 -22.938 -18.328 1 97.44 214 CYS B N 1
ATOM 3516 C CA . CYS B 1 214 ? -9.594 -22.625 -17.422 1 97.44 214 CYS B CA 1
ATOM 3517 C C . CYS B 1 214 ? -10.93 -22.828 -18.125 1 97.44 214 CYS B C 1
ATOM 3519 O O . CYS B 1 214 ? -11.906 -22.125 -17.812 1 97.44 214 CYS B O 1
ATOM 3521 N N . SER B 1 215 ? -10.945 -23.672 -19.031 1 92.81 215 SER B N 1
ATOM 3522 C CA . SER B 1 215 ? -12.188 -24.016 -19.719 1 92.81 215 SER B CA 1
ATOM 3523 C C . SER B 1 215 ? -12.969 -25.078 -18.938 1 92.81 215 SER B C 1
ATOM 3525 O O . SER B 1 215 ? -12.391 -25.844 -18.172 1 92.81 215 SER B O 1
ATOM 3527 N N . GLY B 1 216 ? -14.328 -25.109 -19.031 1 91.81 216 GLY B N 1
ATOM 3528 C CA . GLY B 1 216 ? -15.172 -26.078 -18.359 1 91.81 216 GLY B CA 1
ATOM 3529 C C . GLY B 1 216 ? -15.359 -25.781 -16.891 1 91.81 216 GLY B C 1
ATOM 3530 O O . GLY B 1 216 ? -15.375 -24.609 -16.484 1 91.81 216 GLY B O 1
ATOM 3531 N N . ASN B 1 217 ? -15.625 -26.859 -16.125 1 96.56 217 ASN B N 1
ATOM 3532 C CA . ASN B 1 217 ? -15.805 -26.719 -14.688 1 96.56 217 ASN B CA 1
ATOM 3533 C C . ASN B 1 217 ? -14.461 -26.719 -13.953 1 96.56 217 ASN B C 1
ATOM 3535 O O . ASN B 1 217 ? -13.672 -27.656 -14.102 1 96.56 217 ASN B O 1
ATOM 3539 N N . ILE B 1 218 ? -14.219 -25.688 -13.227 1 98.62 218 ILE B N 1
ATOM 3540 C CA . ILE B 1 218 ? -12.953 -25.5 -12.531 1 98.62 218 ILE B CA 1
ATOM 3541 C C . ILE B 1 218 ? -13.141 -25.781 -11.039 1 98.62 218 ILE B C 1
ATOM 3543 O O . ILE B 1 218 ? -13.961 -25.141 -10.375 1 98.62 218 ILE B O 1
ATOM 3547 N N . ALA B 1 219 ? -12.383 -26.672 -10.516 1 98.44 219 ALA B N 1
ATOM 3548 C CA . ALA B 1 219 ? -12.484 -27.062 -9.117 1 98.44 219 ALA B CA 1
ATOM 3549 C C . ALA B 1 219 ? -11.859 -26.016 -8.203 1 98.44 219 ALA B C 1
ATOM 3551 O O . ALA B 1 219 ? -10.875 -25.375 -8.57 1 98.44 219 ALA B O 1
ATOM 3552 N N . PHE B 1 220 ? -12.445 -25.797 -7.078 1 98.38 220 PHE B N 1
ATOM 3553 C CA . PHE B 1 220 ? -11.898 -25.062 -5.938 1 98.38 220 PHE B CA 1
ATOM 3554 C C . PHE B 1 220 ? -11.586 -26.016 -4.789 1 98.38 220 PHE B C 1
ATOM 3556 O O . PHE B 1 220 ? -12.375 -26.141 -3.848 1 98.38 220 PHE B O 1
ATOM 3563 N N . PRO B 1 221 ? -10.406 -26.641 -4.84 1 96.62 221 PRO B N 1
ATOM 3564 C CA . PRO B 1 221 ? -10.18 -27.812 -4 1 96.62 221 PRO B CA 1
ATOM 3565 C C . PRO B 1 221 ? -10.086 -27.484 -2.516 1 96.62 221 PRO B C 1
ATOM 3567 O O . PRO B 1 221 ? -9.648 -26.391 -2.154 1 96.62 221 PRO B O 1
ATOM 3570 N N . ILE B 1 222 ? -10.414 -28.438 -1.691 1 94.31 222 ILE B N 1
ATOM 3571 C CA . ILE B 1 222 ? -10.297 -28.328 -0.241 1 94.31 222 ILE B CA 1
ATOM 3572 C C . ILE B 1 222 ? -8.82 -28.375 0.162 1 94.31 222 ILE B C 1
ATOM 3574 O O . ILE B 1 222 ? -8.07 -29.234 -0.309 1 94.31 222 ILE B O 1
ATOM 3578 N N . PRO B 1 223 ? -8.43 -27.453 0.955 1 88.19 223 PRO B N 1
ATOM 3579 C CA . PRO B 1 223 ? -7.02 -27.422 1.361 1 88.19 223 PRO B CA 1
ATOM 3580 C C . PRO B 1 223 ? -6.578 -28.719 2.043 1 88.19 223 PRO B C 1
ATOM 3582 O O . PRO B 1 223 ? -7.391 -29.406 2.664 1 88.19 223 PRO B O 1
#

Secondary structure (DSSP, 8-state):
-------------------------SEEEEEEE-HHHHHTTSTTTB-SS--SS-EEEEEEEE-SS----S----GGGS--HHHHHH-HHHHHHHHHHS---BTT--HHHHHHHHHHHTGGGSSS-HHHHHHHHHHHHHHH--HHHHHHTTT--TT-EEEHHHHHHHHHHHH----EEEEEE-TT--EEEEEEEEEE-TTSSSB--------GGG-SEEE----/-------------------------SEEEEEEE-HHHHHTTSTTSB-SS--SS-EEEEEEEE-SS----S----GGGS--HHHHHH-HHHHHHHHHHS---BTT--HHHHHHHHHHHTGGGSSS-HHHHHHHHHHHHHHH--HHHHHHTTT--TT-EEEHHHHHHHHHHHH----EEEEEE-TT--EEEEEEEEEE-TTSSSB--------GGG-SEEE----

Organism: Juglans regia (NCBI:txid51240)

Radius of gyration: 26.27 Å; Cα contacts (8 Å, |Δi|>4): 809; chains: 2; bounding box: 94×73×49 Å